Protein 7OS5 (pdb70)

Solvent-accessible surface area: 26624 Å² total

Nearest PDB structures (foldseek):
  8rua-assembly1_B  TM=1.002E+00  e=1.969E-66  Rhizobium etli
  8rud-assembly1_B  TM=1.002E+00  e=1.425E-63  Rhizobium etli
  8ruf-assembly1_A  TM=1.002E+00  e=3.932E-62  Rhizobium etli
  8rue-assembly1_A  TM=1.001E+00  e=4.138E-62  Rhizobium etli
  7os6-assembly2_AAA  TM=9.977E-01  e=4.355E-62  Rhizobium etli CFN 42

Structure (mmCIF, N/CA/C/O backbone):
data_7OS5
#
_entry.id   7OS5
#
_cell.length_a   78.231
_cell.length_b   91.142
_cell.length_c   106.017
_cell.angle_alpha   90.000
_cell.angle_beta   90.000
_cell.angle_gamma   90.000
#
_symmetry.space_group_name_H-M   'P 21 21 21'
#
loop_
_entity.id
_entity.type
_entity.pdbx_description
1 polymer L-asparaginase
2 non-polymer 'ZINC ION'
3 non-polymer 1,2-ETHANEDIOL
4 non-polymer 'CHLORIDE ION'
5 non-polymer 'SULFATE ION'
6 water water
#
loop_
_atom_site.group_PDB
_atom_site.id
_atom_site.type_symbol
_atom_site.label_atom_id
_atom_site.label_alt_id
_atom_site.label_comp_id
_atom_site.label_asym_id
_atom_site.label_entity_id
_atom_site.label_seq_id
_atom_site.pdbx_PDB_ins_code
_atom_site.Cartn_x
_atom_site.Cartn_y
_atom_site.Cartn_z
_atom_site.occupancy
_atom_site.B_iso_or_equiv
_atom_site.auth_seq_id
_atom_site.auth_comp_id
_atom_site.auth_asym_id
_atom_site.auth_atom_id
_atom_site.pdbx_PDB_model_num
ATOM 1 N N . ASP A 1 3 ? 52.647 33.269 46.882 1.000 30.157 -3 ASP AAA N 1
ATOM 2 C CA . ASP A 1 3 ? 51.589 33.315 47.940 1.000 26.174 -3 ASP AAA CA 1
ATOM 3 C C . ASP A 1 3 ? 50.363 34.040 47.382 1.000 24.375 -3 ASP AAA C 1
ATOM 4 O O . ASP A 1 3 ? 50.397 35.253 47.209 1.000 21.875 -3 ASP AAA O 1
ATOM 9 N N . PRO A 1 4 ? 49.253 33.336 47.052 1.000 22.287 -2 PRO AAA N 1
ATOM 10 C CA . PRO A 1 4 ? 48.071 33.969 46.451 1.000 23.353 -2 PRO AAA CA 1
ATOM 11 C C . PRO A 1 4 ? 47.326 34.958 47.359 1.000 15.413 -2 PRO AAA C 1
ATOM 12 O O . PRO A 1 4 ? 46.510 35.716 46.863 1.000 22.891 -2 PRO AAA O 1
ATOM 16 N N . PHE A 1 5 ? 47.626 34.954 48.663 1.000 15.614 -1 PHE AAA N 1
ATOM 17 C CA . PHE A 1 5 ? 46.899 35.779 49.645 1.000 18.802 -1 PHE AAA CA 1
ATOM 18 C C . PHE A 1 5 ? 47.684 37.055 49.945 1.000 19.244 -1 PHE AAA C 1
ATOM 19 O O . PHE A 1 5 ? 47.215 37.832 50.810 1.000 25.171 -1 PHE AAA O 1
ATOM 27 N N . THR A 1 6 ? 48.799 37.318 49.250 1.000 16.037 0 THR AAA N 1
ATOM 28 C CA . THR A 1 6 ? 49.583 38.563 49.450 1.000 15.348 0 THR AAA CA 1
ATOM 29 C C . THR A 1 6 ? 49.905 39.201 48.108 1.000 13.557 0 THR AAA C 1
ATOM 30 O O . THR A 1 6 ? 50.852 40.011 48.074 1.000 14.889 0 THR AAA O 1
ATOM 34 N N . MET A 1 7 ? 49.072 38.992 47.086 1.000 14.098 1 MET AAA N 1
ATOM 35 C CA . MET A 1 7 ? 49.315 39.596 45.751 1.000 14.716 1 MET AAA CA 1
ATOM 36 C C . MET A 1 7 ? 49.027 41.091 45.794 1.000 13.174 1 MET AAA C 1
ATOM 37 O O . MET A 1 7 ? 48.116 41.550 46.554 1.000 15.749 1 MET AAA O 1
ATOM 42 N N . THR A 1 8 ? 49.803 41.847 45.025 1.000 10.223 2 THR AAA N 1
ATOM 43 C CA . THR A 1 8 ? 49.813 43.326 45.114 1.000 9.721 2 THR AAA CA 1
ATOM 44 C C . THR A 1 8 ? 49.733 43.892 43.716 1.000 9.053 2 THR AAA C 1
ATOM 45 O O . THR A 1 8 ? 50.102 43.242 42.741 1.000 9.996 2 THR AAA O 1
ATOM 49 N N . PRO A 1 9 ? 49.281 45.163 43.572 1.000 7.475 3 PRO AAA N 1
ATOM 50 C CA . PRO A 1 9 ? 49.283 45.820 42.255 1.000 7.510 3 PRO AAA CA 1
ATOM 51 C C . PRO A 1 9 ? 50.658 45.858 41.593 1.000 7.092 3 PRO AAA C 1
ATOM 52 O O . PRO A 1 9 ? 50.749 45.862 40.354 1.000 7.469 3 PRO AAA O 1
ATOM 56 N N . SER A 1 10 ? 51.727 45.853 42.376 1.000 6.899 4 SER AAA N 1
ATOM 57 C CA A SER A 1 10 ? 53.125 45.878 41.861 0.580 7.361 4 SER AAA CA 1
ATOM 58 C CA B SER A 1 10 ? 53.124 45.886 41.852 0.420 7.999 4 SER AAA CA 1
ATOM 59 C C . SER A 1 10 ? 53.427 44.567 41.101 1.000 7.806 4 SER AAA C 1
ATOM 60 O O . SER A 1 10 ? 54.457 44.501 40.381 1.000 8.352 4 SER AAA O 1
ATOM 65 N N . GLU A 1 11 ? 52.545 43.568 41.266 1.000 7.579 5 GLU AAA N 1
ATOM 66 C CA . GLU A 1 11 ? 52.719 42.226 40.632 1.000 8.384 5 GLU AAA CA 1
ATOM 67 C C . GLU A 1 11 ? 51.775 42.075 39.441 1.000 8.402 5 GLU AAA C 1
ATOM 68 O O . GLU A 1 11 ? 51.665 40.921 38.962 1.000 8.830 5 GLU AAA O 1
ATOM 74 N N . ASP A 1 12 ? 51.149 43.150 38.927 1.000 6.996 6 ASP AAA N 1
ATOM 75 C CA . ASP A 1 12 ? 50.243 43.027 37.768 1.000 5.779 6 ASP AAA CA 1
ATOM 76 C C . ASP A 1 12 ? 51.022 43.073 36.476 1.000 5.562 6 ASP AAA C 1
ATOM 77 O O . ASP A 1 12 ? 51.443 44.133 36.023 1.000 5.447 6 ASP AAA O 1
ATOM 82 N N . PHE A 1 13 ? 51.305 41.906 35.893 1.000 5.625 7 PHE AAA N 1
ATOM 83 C CA . PHE A 1 13 ? 52.105 41.749 34.685 1.000 5.176 7 PHE AAA CA 1
ATOM 84 C C . PHE A 1 13 ? 51.358 41.026 33.573 1.000 4.468 7 PHE AAA C 1
ATOM 85 O O . PHE A 1 13 ? 50.476 40.181 33.853 1.000 5.119 7 PHE AAA O 1
ATOM 93 N N . VAL A 1 14 ? 51.811 41.288 32.359 1.000 5.487 8 VAL AAA N 1
ATOM 94 C CA . VAL A 1 14 ? 51.637 40.391 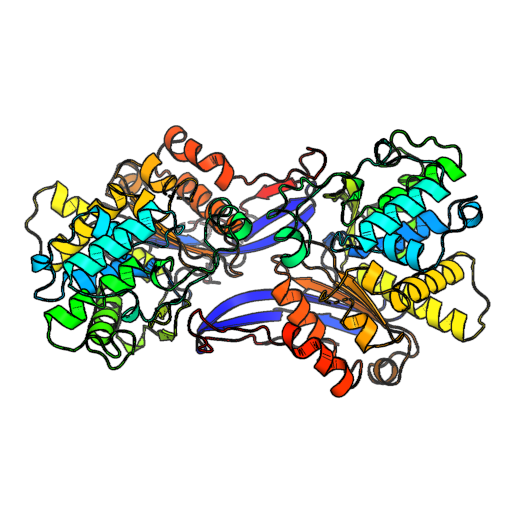31.191 1.000 5.482 8 VAL AAA CA 1
ATOM 95 C C . VAL A 1 14 ? 53.037 39.886 30.853 1.000 6.213 8 VAL AAA C 1
ATOM 96 O O . VAL A 1 14 ? 54.006 40.609 30.938 1.000 7.598 8 VAL AAA O 1
ATOM 100 N N . VAL A 1 15 ? 53.160 38.583 30.547 1.000 7.461 9 VAL AAA N 1
ATOM 101 C CA . VAL A 1 15 ? 54.460 37.870 30.449 1.000 7.495 9 VAL AAA CA 1
ATOM 102 C C . VAL A 1 15 ? 54.482 37.089 29.139 1.000 8.707 9 VAL AAA C 1
ATOM 103 O O . VAL A 1 15 ? 53.462 36.427 28.832 1.000 9.535 9 VAL AAA O 1
ATOM 107 N N . THR A 1 16 ? 55.610 37.085 28.456 1.000 9.495 10 THR AAA N 1
ATOM 108 C CA . THR A 1 16 ? 55.863 36.128 27.352 1.000 6.897 10 THR AAA CA 1
ATOM 109 C C . THR A 1 16 ? 56.879 35.106 27.829 1.000 7.666 10 THR AAA C 1
ATOM 110 O O . THR A 1 16 ? 57.732 35.374 28.642 1.000 7.990 10 THR AAA O 1
ATOM 114 N N . ASP A 1 17 ? 56.664 33.847 27.357 1.000 7.908 11 ASP AAA N 1
ATOM 115 C CA . ASP A 1 17 ? 57.558 32.724 27.717 1.000 7.577 11 ASP AAA CA 1
ATOM 116 C C . ASP A 1 17 ? 58.033 32.043 26.450 1.000 8.480 11 ASP AAA C 1
ATOM 117 O O . ASP A 1 17 ? 57.336 32.106 25.449 1.000 12.373 11 ASP AAA O 1
ATOM 122 N N . ARG A 1 18 ? 59.169 31.342 26.602 1.000 7.797 12 ARG AAA N 1
ATOM 123 C CA . ARG A 1 18 ? 59.723 30.468 25.548 1.000 8.592 12 ARG AAA CA 1
ATOM 124 C C . ARG A 1 18 ? 59.861 29.077 26.188 1.000 9.142 12 ARG AAA C 1
ATOM 125 O O . ARG A 1 18 ? 60.687 28.938 27.120 1.000 11.082 12 ARG AAA O 1
ATOM 133 N N . GLY A 1 19 ? 58.945 28.172 25.857 1.000 9.942 13 GLY AAA N 1
ATOM 134 C CA . GLY A 1 19 ? 59.023 26.814 26.459 1.000 11.061 13 GLY AAA CA 1
ATOM 135 C C . GLY A 1 19 ? 58.854 26.868 27.963 1.000 10.250 13 GLY AAA C 1
ATOM 136 O O . GLY A 1 19 ? 59.504 26.083 28.679 1.000 12.092 13 GLY AAA O 1
ATOM 137 N N . GLY A 1 20 ? 58.078 27.826 28.472 1.000 9.617 14 GLY AAA N 1
ATOM 138 C CA . GLY A 1 20 ? 57.829 27.954 29.926 1.000 8.156 14 GLY AAA CA 1
ATOM 139 C C . GLY A 1 20 ? 58.864 28.791 30.622 1.000 7.013 14 GLY AAA C 1
ATOM 140 O O . GLY A 1 20 ? 58.723 29.019 31.857 1.000 12.392 14 GLY AAA O 1
ATOM 141 N N . ILE A 1 21 ? 59.895 29.235 29.910 1.000 7.092 15 ILE AAA N 1
ATOM 142 C CA . ILE A 1 21 ? 60.949 30.095 30.513 1.000 7.845 15 ILE AAA CA 1
ATOM 143 C C . ILE A 1 21 ? 60.549 31.572 30.255 1.000 6.463 15 ILE AAA C 1
ATOM 144 O O . ILE A 1 21 ? 60.249 31.923 29.107 1.000 7.169 15 ILE AAA O 1
ATOM 149 N N . VAL A 1 22 ? 60.536 32.382 31.309 1.000 6.181 16 VAL AAA N 1
ATOM 150 C CA . VAL A 1 22 ? 60.144 33.822 31.144 1.000 7.197 16 VAL AAA CA 1
ATOM 151 C C . VAL A 1 22 ? 61.114 34.528 30.177 1.000 6.784 16 VAL AAA C 1
ATOM 152 O O . VAL A 1 22 ? 62.352 34.499 30.384 1.000 7.783 16 VAL AAA O 1
ATOM 156 N N . GLU A 1 23 ? 60.524 35.127 29.138 1.000 5.963 17 GLU AAA N 1
ATOM 157 C CA . GLU A 1 23 ? 61.259 35.970 28.175 1.000 6.505 17 GLU AAA CA 1
ATOM 158 C C . GLU A 1 23 ? 61.197 37.453 28.635 1.000 6.393 17 GLU AAA C 1
ATOM 159 O O . GLU A 1 23 ? 62.191 37.924 29.175 1.000 7.406 17 GLU AAA O 1
ATOM 165 N N . ASN A 1 24 ? 60.040 38.050 28.467 1.000 6.192 18 ASN AAA N 1
ATOM 166 C CA . ASN A 1 24 ? 59.818 39.493 28.832 1.000 5.830 18 ASN AAA CA 1
ATOM 167 C C . ASN A 1 24 ? 58.668 39.570 29.811 1.000 5.702 18 ASN AAA C 1
ATOM 168 O O . ASN A 1 24 ? 57.709 38.779 29.732 1.000 6.979 18 ASN AAA O 1
ATOM 173 N N . SER A 1 25 ? 58.681 40.563 30.713 1.000 5.867 19 SER AAA N 1
ATOM 174 C CA . SER A 1 25 ? 57.496 40.879 31.498 1.000 5.713 19 SER AAA CA 1
ATOM 175 C C . SER A 1 25 ? 57.187 42.377 31.359 1.000 5.153 19 SER AAA C 1
ATOM 176 O O . SER A 1 25 ? 58.128 43.180 31.197 1.000 5.745 19 SER AAA O 1
ATOM 179 N N . HIS A 1 26 ? 55.921 42.667 31.423 1.000 6.098 20 HIS AAA N 1
ATOM 180 C CA . HIS A 1 26 ? 55.413 44.058 31.183 1.000 5.581 20 HIS AAA CA 1
ATOM 181 C C . HIS A 1 26 ? 54.455 44.395 32.298 1.000 5.156 20 HIS AAA C 1
ATOM 182 O O . HIS A 1 26 ? 53.460 43.687 32.494 1.000 4.747 20 HIS AAA O 1
ATOM 189 N N . ARG A 1 27 ? 54.650 45.569 32.932 1.000 5.440 21 ARG AAA N 1
ATOM 190 C CA . ARG A 1 27 ? 53.721 46.018 33.990 1.000 5.326 21 ARG AAA CA 1
ATOM 191 C C . ARG A 1 27 ? 52.474 46.637 33.347 1.000 4.707 21 ARG AAA C 1
ATOM 192 O O . ARG A 1 27 ? 52.583 47.363 32.334 1.000 6.037 21 ARG AAA O 1
ATOM 200 N N . VAL A 1 28 ? 51.336 46.332 33.922 1.000 4.794 22 VAL AAA N 1
ATOM 201 C CA . VAL A 1 28 ? 50.007 46.766 33.435 1.000 4.099 22 VAL AAA CA 1
ATOM 202 C C . VAL A 1 28 ? 49.411 47.698 34.477 1.000 4.928 22 VAL AAA C 1
ATOM 203 O O . VAL A 1 28 ? 49.434 47.419 35.691 1.000 6.042 22 VAL AAA O 1
ATOM 207 N N . HIS A 1 29 ? 48.777 48.751 33.976 1.000 4.281 23 HIS AAA N 1
ATOM 208 C CA . HIS A 1 29 ? 47.938 49.663 34.775 1.000 4.844 23 HIS AAA CA 1
ATOM 209 C C . HIS A 1 29 ? 46.577 49.782 34.110 1.000 5.601 23 HIS AAA C 1
ATOM 210 O O . HIS A 1 29 ? 46.506 49.804 32.878 1.000 5.891 23 HIS AAA O 1
ATOM 217 N N . ALA A 1 30 ? 45.523 49.727 34.885 1.000 5.564 24 ALA AAA N 1
ATOM 218 C CA . ALA A 1 30 ? 44.174 49.844 34.311 1.000 5.134 24 ALA AAA CA 1
ATOM 219 C C . ALA A 1 30 ? 43.202 50.433 35.301 1.000 4.831 24 ALA AAA C 1
ATOM 220 O O . ALA A 1 30 ? 43.342 50.234 36.536 1.000 5.273 24 ALA AAA O 1
ATOM 222 N N . ALA A 1 31 ? 42.244 51.196 34.753 1.000 4.760 25 ALA AAA N 1
ATOM 223 C CA . ALA A 1 31 ? 41.141 51.721 35.554 1.000 5.033 25 ALA AAA CA 1
ATOM 224 C C . ALA A 1 31 ? 39.815 51.367 34.907 1.000 4.609 25 ALA AAA C 1
ATOM 225 O O . ALA A 1 31 ? 39.695 51.432 33.654 1.000 5.591 25 ALA AAA O 1
ATOM 227 N N . VAL A 1 32 ? 38.844 50.992 35.712 1.000 4.910 26 VAL AAA N 1
ATOM 228 C CA . VAL A 1 32 ? 37.466 50.787 35.234 1.000 4.669 26 VAL AAA CA 1
ATOM 229 C C . VAL A 1 32 ? 36.600 51.705 36.077 1.000 4.814 26 VAL AAA C 1
ATOM 230 O O . VAL A 1 32 ? 36.608 51.580 37.350 1.000 6.239 26 VAL AAA O 1
ATOM 234 N N . VAL A 1 33 ? 35.902 52.625 35.435 1.000 5.638 27 VAL AAA N 1
ATOM 235 C CA . VAL A 1 33 ? 35.178 53.685 36.183 1.000 5.709 27 VAL AAA CA 1
ATOM 236 C C . VAL A 1 33 ? 33.715 53.731 35.724 1.000 6.505 27 VAL AAA C 1
ATOM 237 O O . VAL A 1 33 ? 33.393 53.376 34.557 1.000 7.307 27 VAL AAA O 1
ATOM 241 N N . ASP A 1 34 ? 32.863 54.269 36.589 1.000 7.866 28 ASP AAA N 1
ATOM 242 C CA . ASP A 1 34 ? 31.452 54.531 36.224 1.000 10.436 28 ASP AAA CA 1
ATOM 243 C C . ASP A 1 34 ? 31.312 55.897 35.523 1.000 10.832 28 ASP AAA C 1
ATOM 244 O O . ASP A 1 34 ? 32.324 56.607 35.276 1.000 12.675 28 ASP AAA O 1
ATOM 249 N N . ALA A 1 35 ? 30.087 56.260 35.166 1.000 14.058 29 ALA AAA N 1
ATOM 250 C CA . ALA A 1 35 ? 29.795 57.464 34.348 1.000 17.027 29 ALA AAA CA 1
ATOM 251 C C . ALA A 1 35 ? 30.213 58.752 35.088 1.000 16.841 29 ALA AAA C 1
ATOM 252 O O . ALA A 1 35 ? 30.416 59.786 34.433 1.000 19.914 29 ALA AAA O 1
ATOM 254 N N . LYS A 1 36 ? 30.338 58.712 36.409 1.000 15.966 30 LYS AAA N 1
ATOM 255 C CA . LYS A 1 36 ? 30.776 59.870 37.233 1.000 17.633 30 LYS AAA CA 1
ATOM 256 C C . LYS A 1 36 ? 32.285 59.795 37.517 1.000 17.580 30 LYS AAA C 1
ATOM 257 O O . LYS A 1 36 ? 32.815 60.714 38.157 1.000 23.035 30 LYS AAA O 1
ATOM 263 N N . GLY A 1 37 ? 32.967 58.750 37.052 1.000 16.086 31 GLY AAA N 1
ATOM 264 C CA . GLY A 1 37 ? 34.407 58.552 37.263 1.000 14.272 31 GLY AAA CA 1
ATOM 265 C C . GLY A 1 37 ? 34.746 57.840 38.558 1.000 13.421 31 GLY AAA C 1
ATOM 266 O O . GLY A 1 37 ? 35.939 57.740 38.863 1.000 12.374 31 GLY AAA O 1
ATOM 267 N N . ARG A 1 38 ? 33.768 57.290 39.272 1.000 11.384 32 ARG AAA N 1
ATOM 268 C CA . ARG A 1 38 ? 34.076 56.497 40.487 1.000 11.395 32 ARG AAA CA 1
ATOM 269 C C . ARG A 1 38 ? 34.826 55.219 40.071 1.000 7.688 32 ARG AAA C 1
ATOM 270 O O . ARG A 1 38 ? 34.408 54.539 39.115 1.000 7.985 32 ARG AAA O 1
ATOM 278 N N . LEU A 1 39 ? 35.912 54.895 40.752 1.000 7.727 33 LEU AAA N 1
ATOM 279 C CA . LEU A 1 39 ? 36.761 53.751 40.388 1.000 7.685 33 LEU AAA CA 1
ATOM 280 C C . LEU A 1 39 ? 36.097 52.463 40.873 1.000 8.688 33 LEU AAA C 1
ATOM 281 O O . LEU A 1 39 ? 35.831 52.315 42.095 1.000 11.534 33 LEU AAA O 1
ATOM 286 N N . LEU A 1 40 ? 35.808 51.576 39.951 1.000 7.158 34 LEU AAA N 1
ATOM 287 C CA . LEU A 1 40 ? 35.138 50.276 40.256 1.000 7.491 34 LEU AAA CA 1
ATOM 288 C C . LEU A 1 40 ? 36.169 49.151 40.324 1.000 6.547 34 LEU AAA C 1
ATOM 289 O O . LEU A 1 40 ? 36.030 48.299 41.205 1.000 8.683 34 LEU AAA O 1
ATOM 294 N N . TYR A 1 41 ? 37.065 49.082 39.356 1.000 5.926 35 TYR AAA N 1
ATOM 295 C CA . TYR A 1 41 ? 38.106 48.032 39.309 1.000 5.057 35 TYR AAA CA 1
ATOM 296 C C . TYR A 1 41 ? 39.429 48.632 38.862 1.000 4.922 35 TYR AAA C 1
ATOM 297 O O . TYR A 1 41 ? 39.465 49.686 38.214 1.000 6.052 35 TYR AAA O 1
ATOM 306 N N . ALA A 1 42 ? 40.531 47.971 39.158 1.000 4.484 36 ALA AAA N 1
ATOM 307 C CA . ALA A 1 42 ? 41.869 48.468 38.837 1.000 4.074 36 ALA AAA CA 1
ATOM 308 C C . ALA A 1 42 ? 42.878 47.351 38.642 1.000 3.820 36 ALA AAA C 1
ATOM 309 O O . ALA A 1 42 ? 42.698 46.223 39.203 1.000 4.840 36 ALA AAA O 1
ATOM 311 N N . LEU A 1 43 ? 43.912 47.640 37.869 1.000 4.149 37 LEU AAA N 1
ATOM 312 C CA . LEU A 1 43 ? 45.191 46.893 37.839 1.000 3.955 37 LEU AAA CA 1
ATOM 313 C C . LEU A 1 43 ? 46.299 47.924 38.041 1.000 4.318 37 LEU AAA C 1
ATOM 314 O O . LEU A 1 43 ? 46.132 49.104 37.592 1.000 4.756 37 LEU AAA O 1
ATOM 319 N N . GLY A 1 44 ? 47.389 47.552 38.669 1.000 5.157 38 GLY AAA N 1
ATOM 320 C CA . GLY A 1 44 ? 48.546 48.428 38.779 1.000 4.653 38 GLY AAA CA 1
ATOM 321 C C . GLY A 1 44 ? 48.136 49.713 39.469 1.000 5.176 38 GLY AAA C 1
ATOM 322 O O . GLY A 1 44 ? 47.476 49.655 40.530 1.000 6.135 38 GLY AAA O 1
ATOM 323 N N . ASN A 1 45 ? 48.561 50.855 38.915 1.000 5.073 39 ASN AAA N 1
ATOM 324 C CA . ASN A 1 45 ? 48.261 52.183 39.482 1.000 5.501 39 ASN AAA CA 1
ATOM 325 C C . ASN A 1 45 ? 47.199 52.852 38.619 1.000 5.637 39 ASN AAA C 1
ATOM 326 O O . ASN A 1 45 ? 47.535 53.384 37.565 1.000 5.450 39 ASN AAA O 1
ATOM 331 N N . PRO A 1 46 ? 45.914 52.808 39.010 1.000 5.121 40 PRO AAA N 1
ATOM 332 C CA . PRO A 1 46 ? 44.849 53.348 38.182 1.000 5.643 40 PRO AAA CA 1
ATOM 333 C C . PRO A 1 46 ? 44.885 54.881 38.091 1.000 6.082 40 PRO AAA C 1
ATOM 334 O O . PRO A 1 46 ? 44.161 55.385 37.269 1.000 6.480 40 PRO AAA O 1
ATOM 338 N N . THR A 1 47 ? 45.716 55.531 38.897 1.000 5.769 41 THR AAA N 1
ATOM 339 C CA . THR A 1 47 ? 45.829 57.021 38.835 1.000 6.466 41 THR AAA CA 1
ATOM 340 C C . THR A 1 47 ? 47.187 57.450 38.291 1.000 7.049 41 THR AAA C 1
ATOM 341 O O . THR A 1 47 ? 47.488 58.683 38.299 1.000 8.230 41 THR AAA O 1
ATOM 345 N N . ARG A 1 48 ? 47.936 56.531 37.682 1.000 7.668 42 ARG AAA N 1
ATOM 346 C CA . ARG A 1 48 ? 49.217 56.847 37.019 1.000 6.964 42 ARG AAA CA 1
ATOM 347 C C . ARG A 1 48 ? 49.053 58.083 36.122 1.000 5.940 42 ARG AAA C 1
ATOM 348 O O . ARG A 1 48 ? 48.241 58.067 35.197 1.000 6.896 42 ARG AAA O 1
ATOM 356 N N . MET A 1 49 ? 49.906 59.087 36.329 1.000 5.839 43 MET AAA N 1
ATOM 357 C CA A MET A 1 49 ? 49.983 60.224 35.387 0.500 6.231 43 MET AAA CA 1
ATOM 358 C CA B MET A 1 49 ? 49.976 60.213 35.387 0.500 6.291 43 MET AAA CA 1
ATOM 359 C C . MET A 1 49 ? 50.393 59.702 34.011 1.000 5.928 43 MET AAA C 1
ATOM 360 O O . MET A 1 49 ? 51.503 59.147 33.893 1.000 6.383 43 MET AAA O 1
ATOM 369 N N . THR A 1 50 ? 49.555 59.887 33.014 1.000 5.775 44 THR AAA N 1
ATOM 370 C CA . THR A 1 50 ? 49.726 59.216 31.721 1.000 4.841 44 THR AAA CA 1
ATOM 371 C C . THR A 1 50 ? 49.447 60.140 30.553 1.000 4.823 44 THR AAA C 1
ATOM 372 O O . THR A 1 50 ? 48.360 60.764 30.501 1.000 6.450 44 THR AAA O 1
ATOM 376 N N . LEU A 1 51 ? 50.379 60.151 29.616 1.000 5.732 45 LEU AAA N 1
ATOM 377 C CA . LEU A 1 51 ? 50.159 60.754 28.296 1.000 5.556 45 LEU AAA CA 1
ATOM 378 C C . LEU A 1 51 ? 49.105 59.995 27.514 1.000 5.931 45 LEU AAA C 1
ATOM 379 O O . LEU A 1 51 ? 49.297 58.822 27.139 1.000 7.431 45 LEU AAA O 1
ATOM 384 N N . ALA A 1 52 ? 47.964 60.608 27.292 1.000 6.432 46 ALA AAA N 1
ATOM 385 C CA . ALA A 1 52 ? 46.823 59.961 26.613 1.000 7.227 46 ALA AAA CA 1
ATOM 386 C C . ALA A 1 52 ? 47.141 59.778 25.134 1.000 6.454 46 ALA AAA C 1
ATOM 387 O O . ALA A 1 52 ? 46.572 58.832 24.489 1.000 7.570 46 ALA AAA O 1
ATOM 389 N N . ARG A 1 53 ? 47.949 60.641 24.575 1.000 6.218 47 ARG AAA N 1
ATOM 390 C CA . ARG A 1 53 ? 48.314 60.577 23.133 1.000 7.009 47 ARG AAA CA 1
ATOM 391 C C . ARG A 1 53 ? 47.036 60.532 22.307 1.000 8.472 47 ARG AAA C 1
ATOM 392 O O . ARG A 1 53 ? 46.069 61.285 22.638 1.000 7.728 47 ARG AAA O 1
ATOM 400 N N . SER A 1 54 ? 46.937 59.702 21.264 1.000 9.208 48 SER AAA N 1
ATOM 401 C CA . SER A 1 54 ? 45.749 59.673 20.389 1.000 8.113 48 SER AAA CA 1
ATOM 402 C C . SER A 1 54 ? 44.485 59.231 21.148 1.000 7.169 48 SER AAA C 1
ATOM 403 O O . SER A 1 54 ? 43.400 59.411 20.613 1.000 7.041 48 SER AAA O 1
ATOM 406 N N . ALA A 1 55 ? 44.571 58.669 22.357 1.000 7.273 49 ALA AAA N 1
ATOM 407 C CA . ALA A 1 55 ? 43.333 58.307 23.070 1.000 7.164 49 ALA AAA CA 1
ATOM 408 C C . ALA A 1 55 ? 42.605 59.566 23.557 1.000 7.191 49 ALA AAA C 1
ATOM 409 O O . ALA A 1 55 ? 41.450 59.463 23.900 1.000 7.357 49 ALA AAA O 1
ATOM 411 N N . ALA A 1 56 ? 43.246 60.740 23.525 1.000 7.745 50 ALA AAA N 1
ATOM 412 C CA . ALA A 1 56 ? 42.566 62.032 23.811 1.000 8.210 50 ALA AAA CA 1
ATOM 413 C C . ALA A 1 56 ? 41.725 62.509 22.625 1.000 8.385 50 ALA AAA C 1
ATOM 414 O O . ALA A 1 56 ? 41.050 63.531 22.767 1.000 9.955 50 ALA AAA O 1
ATOM 416 N N . LYS A 1 57 ? 41.848 61.932 21.441 1.000 7.718 51 LYS AAA N 1
ATOM 417 C CA . LYS A 1 57 ? 41.255 62.506 20.222 1.000 6.961 51 LYS AAA CA 1
ATOM 418 C C . LYS A 1 57 ? 39.760 62.745 20.327 1.000 7.703 51 LYS AAA C 1
ATOM 419 O O . LYS A 1 57 ? 39.280 63.768 19.804 1.000 11.129 51 LYS AAA O 1
ATOM 425 N N . PRO A 1 58 ? 38.914 61.909 20.951 1.000 8.889 52 PRO AAA N 1
ATOM 426 C CA . PRO A 1 58 ? 37.503 62.273 21.088 1.000 8.933 52 PRO AAA CA 1
ATOM 427 C C . PRO A 1 58 ? 37.290 63.575 21.879 1.000 8.222 52 PRO AAA C 1
ATOM 428 O O . PRO A 1 58 ? 36.324 64.320 21.571 1.000 8.362 52 PRO AAA O 1
ATOM 432 N N . ALA A 1 59 ? 38.162 63.895 22.846 1.000 8.660 53 ALA AAA N 1
ATOM 433 C CA . ALA A 1 59 ? 38.055 65.180 23.593 1.000 8.425 53 ALA AAA CA 1
ATOM 434 C C . ALA A 1 59 ? 38.430 66.341 22.670 1.000 7.887 53 ALA AAA C 1
ATOM 435 O O . ALA A 1 59 ? 37.824 67.400 22.772 1.000 9.267 53 ALA AAA O 1
ATOM 437 N N . GLN A 1 60 ? 39.440 66.155 21.825 1.000 7.164 54 GLN AAA N 1
ATOM 438 C CA . GLN A 1 60 ? 39.841 67.186 20.833 1.000 8.050 54 GLN AAA CA 1
ATOM 439 C C . GLN A 1 60 ? 38.733 67.330 19.792 1.000 9.072 54 GLN AAA C 1
ATOM 440 O O . GLN A 1 60 ? 38.426 68.450 19.381 1.000 8.869 54 GLN AAA O 1
ATOM 446 N N . ALA A 1 61 ? 38.087 66.237 19.382 1.000 8.186 55 ALA AAA N 1
ATOM 447 C CA . ALA A 1 61 ? 36.956 66.307 18.434 1.000 8.616 55 ALA AAA CA 1
ATOM 448 C C . ALA A 1 61 ? 35.823 67.095 19.089 1.000 6.732 55 ALA AAA C 1
ATOM 449 O O . ALA A 1 61 ? 35.119 67.811 18.383 1.000 7.025 55 ALA AAA O 1
ATOM 451 N N . LEU A 1 62 ? 35.590 66.947 20.401 1.000 7.168 56 LEU AAA N 1
ATOM 452 C CA . LEU A 1 62 ? 34.507 67.691 21.062 1.000 6.836 56 LEU AAA CA 1
ATOM 453 C C . LEU A 1 62 ? 34.833 69.197 20.975 1.000 7.039 56 LEU AAA C 1
ATOM 454 O O . LEU A 1 62 ? 33.914 69.997 20.695 1.000 8.105 56 LEU AAA O 1
ATOM 459 N N . ALA A 1 63 ? 36.075 69.568 21.205 1.000 7.006 57 ALA AAA N 1
ATOM 460 C CA . ALA A 1 63 ? 36.489 70.998 21.159 1.000 7.398 57 ALA AAA CA 1
ATOM 461 C C . ALA A 1 63 ? 36.207 71.478 19.753 1.000 6.934 57 ALA AAA C 1
ATOM 462 O O . ALA A 1 63 ? 35.720 72.617 19.619 1.000 8.035 57 ALA AAA O 1
ATOM 464 N N . ILE A 1 64 ? 36.522 70.726 18.733 1.000 7.378 58 ILE AAA N 1
ATOM 465 C CA . ILE A 1 64 ? 36.232 71.118 17.332 1.000 7.755 58 ILE AAA CA 1
ATOM 466 C C . ILE A 1 64 ? 34.716 71.279 17.159 1.000 8.338 58 ILE AAA C 1
ATOM 467 O O . ILE A 1 64 ? 34.263 72.286 16.592 1.000 10.257 58 ILE AAA O 1
ATOM 472 N N . LEU A 1 65 ? 33.912 70.325 17.586 1.000 10.982 59 LEU AAA N 1
ATOM 473 C CA . LEU A 1 65 ? 32.474 70.318 17.273 1.000 10.466 59 LEU AAA CA 1
ATOM 474 C C . LEU A 1 65 ? 31.756 71.385 18.096 1.000 10.297 59 LEU AAA C 1
ATOM 475 O O . LEU A 1 65 ? 30.688 71.842 17.650 1.000 13.244 59 LEU AAA O 1
ATOM 480 N N . GLU A 1 66 ? 32.338 71.811 19.220 1.000 10.294 60 GLU AAA N 1
ATOM 481 C CA . GLU A 1 66 ? 31.780 72.896 20.051 1.000 10.623 60 GLU AAA CA 1
ATOM 482 C C . GLU A 1 66 ? 32.260 74.261 19.565 1.000 11.630 60 GLU AAA C 1
ATOM 483 O O . GLU A 1 66 ? 31.879 75.292 20.199 1.000 13.196 60 GLU AAA O 1
ATOM 489 N N . THR A 1 67 ? 33.036 74.323 18.484 1.000 11.153 61 THR AAA N 1
ATOM 490 C CA . THR A 1 67 ? 33.496 75.617 17.935 1.000 11.633 61 THR AAA CA 1
ATOM 491 C C . THR A 1 67 ? 32.361 76.171 17.083 1.000 16.711 61 THR AAA C 1
ATOM 492 O O . THR A 1 67 ? 31.942 75.597 16.122 1.000 26.280 61 THR AAA O 1
ATOM 496 N N . GLU A 1 68 ? 31.971 77.423 17.427 1.000 11.023 62 GLU AAA N 1
ATOM 497 C CA . GLU A 1 68 ? 30.769 78.024 16.815 1.000 10.928 62 GLU AAA CA 1
ATOM 498 C C . GLU A 1 68 ? 31.073 78.244 15.344 1.000 10.508 62 GLU AAA C 1
ATOM 499 O O . GLU A 1 68 ? 32.115 78.869 15.052 1.000 10.335 62 GLU AAA O 1
ATOM 505 N N . GLY A 1 69 ? 30.196 77.792 14.469 1.000 10.218 63 GLY AAA N 1
ATOM 506 C CA . GLY A 1 69 ? 30.367 77.911 13.012 1.000 10.734 63 GLY AAA CA 1
ATOM 507 C C . GLY A 1 69 ? 30.814 76.632 12.348 1.000 9.992 63 GLY AAA C 1
ATOM 508 O O . GLY A 1 69 ? 30.672 76.524 11.085 1.000 10.455 63 GLY AAA O 1
ATOM 509 N N . VAL A 1 70 ? 31.350 75.664 13.102 1.000 11.155 64 VAL AAA N 1
ATOM 510 C CA . VAL A 1 70 ? 31.860 74.416 12.473 1.000 10.056 64 VAL AAA CA 1
ATOM 511 C C . VAL A 1 70 ? 30.687 73.629 11.866 1.000 10.119 64 VAL AAA C 1
ATOM 512 O O . VAL A 1 70 ? 30.892 73.038 10.810 1.000 13.315 64 VAL AAA O 1
ATOM 516 N N . ALA A 1 71 ? 29.485 73.677 12.422 1.000 11.944 65 ALA AAA N 1
ATOM 517 C CA . ALA A 1 71 ? 28.356 72.869 11.906 1.000 13.466 65 ALA AAA CA 1
ATOM 518 C C . ALA A 1 71 ? 28.099 73.243 10.444 1.000 15.402 65 ALA AAA C 1
ATOM 519 O O . ALA A 1 71 ? 27.617 72.393 9.683 1.000 18.742 65 ALA AAA O 1
ATOM 521 N N . GLY A 1 72 ? 28.455 74.466 10.057 1.000 13.831 66 GLY AAA N 1
ATOM 522 C CA . GLY A 1 72 ? 28.147 74.970 8.716 1.000 14.307 66 GLY AAA CA 1
ATOM 523 C C . GLY A 1 72 ? 28.927 74.300 7.621 1.000 12.737 66 GLY AAA C 1
ATOM 524 O O . GLY A 1 72 ? 28.492 74.394 6.437 1.000 14.776 66 GLY AAA O 1
ATOM 525 N N . TYR A 1 73 ? 30.043 73.643 7.943 1.000 12.047 67 TYR AAA N 1
ATOM 526 C CA . TYR A 1 73 ? 30.901 73.060 6.886 1.000 12.467 67 TYR AAA CA 1
ATOM 527 C C . TYR A 1 73 ? 30.289 71.771 6.360 1.000 14.124 67 TYR AAA C 1
ATOM 528 O O . TYR A 1 73 ? 30.710 71.319 5.277 1.000 17.647 67 TYR AAA O 1
ATOM 537 N N . GLY A 1 74 ? 29.333 71.206 7.093 1.000 14.671 68 GLY AAA N 1
ATOM 538 C CA . GLY A 1 74 ? 28.686 69.936 6.718 1.000 15.838 68 GLY AAA CA 1
ATOM 539 C C . GLY A 1 74 ? 29.616 68.749 6.805 1.000 14.373 68 GLY AAA C 1
ATOM 540 O O . GLY A 1 74 ? 29.500 67.874 5.936 1.000 15.004 68 GLY AAA O 1
ATOM 541 N N . PHE A 1 75 ? 30.420 68.647 7.856 1.000 14.445 69 PHE AAA N 1
ATOM 542 C CA . PHE A 1 75 ? 31.129 67.370 8.158 1.000 12.546 69 PHE AAA CA 1
ATOM 543 C C . PHE A 1 75 ? 30.078 66.311 8.459 1.000 13.023 69 PHE AAA C 1
ATOM 544 O O . PHE A 1 75 ? 29.148 66.563 9.197 1.000 16.744 69 PHE AAA O 1
ATOM 552 N N . ASP A 1 76 ? 30.251 65.129 7.894 1.000 12.833 70 ASP AAA N 1
ATOM 553 C CA . ASP A 1 76 ? 29.349 63.976 8.155 1.000 11.552 70 ASP AAA CA 1
ATOM 554 C C . ASP A 1 76 ? 29.994 63.035 9.185 1.000 11.219 70 ASP AAA C 1
ATOM 555 O O . ASP A 1 76 ? 31.062 63.324 9.727 1.000 10.439 70 ASP AAA O 1
ATOM 560 N N . ASP A 1 77 ? 29.314 61.948 9.512 1.000 10.113 71 ASP AAA N 1
ATOM 561 C CA . ASP A 1 77 ? 29.765 61.079 10.621 1.000 10.710 71 ASP AAA CA 1
ATOM 562 C C . ASP A 1 77 ? 31.130 60.481 10.260 1.000 7.939 71 ASP AAA C 1
ATOM 563 O O . ASP A 1 77 ? 31.939 60.315 11.163 1.000 8.899 71 ASP AAA O 1
ATOM 568 N N . ALA A 1 78 ? 31.381 60.146 8.991 1.000 8.481 72 ALA AAA N 1
ATOM 569 C CA . ALA A 1 78 ? 32.662 59.506 8.599 1.000 7.797 72 ALA AAA CA 1
ATOM 570 C C . ALA A 1 78 ? 33.782 60.545 8.751 1.000 7.496 72 ALA AAA C 1
ATOM 571 O O . ALA A 1 78 ? 34.882 60.181 9.148 1.000 7.022 72 ALA AAA O 1
ATOM 573 N N . ASP A 1 79 ? 33.476 61.823 8.510 1.000 8.457 73 ASP AAA N 1
ATOM 574 C CA . ASP A 1 79 ? 34.458 62.921 8.708 1.000 8.841 73 ASP AAA CA 1
ATOM 575 C C . ASP A 1 79 ? 34.789 63.056 10.202 1.000 8.184 73 ASP AAA C 1
ATOM 576 O O . ASP A 1 79 ? 35.964 63.255 10.549 1.000 7.888 73 ASP AAA O 1
ATOM 581 N N . ILE A 1 80 ? 33.775 62.987 11.061 1.000 7.320 74 ILE AAA N 1
ATOM 582 C CA . ILE A 1 80 ? 33.982 63.098 12.540 1.000 7.177 74 ILE AAA CA 1
ATOM 583 C C . ILE A 1 80 ? 34.802 61.893 13.014 1.000 8.296 74 ILE AAA C 1
ATOM 584 O O . ILE A 1 80 ? 35.674 62.052 13.886 1.000 7.531 74 ILE AAA O 1
ATOM 589 N N . ALA A 1 81 ? 34.495 60.702 12.493 1.000 6.861 75 ALA AAA N 1
ATOM 590 C CA . ALA A 1 81 ? 35.262 59.490 12.849 1.000 7.973 75 ALA AAA CA 1
ATOM 591 C C . ALA A 1 81 ? 36.732 59.708 12.458 1.000 6.848 75 ALA AAA C 1
ATOM 592 O O . ALA A 1 81 ? 37.637 59.338 13.216 1.000 7.291 75 ALA AAA O 1
ATOM 594 N N . LEU A 1 82 ? 37.001 60.319 11.304 1.000 6.940 76 LEU AAA N 1
ATOM 595 C CA . LEU A 1 82 ? 38.404 60.628 10.931 1.000 6.951 76 LEU AAA CA 1
ATOM 596 C C . LEU A 1 82 ? 39.029 61.654 11.905 1.000 7.735 76 LEU AAA C 1
ATOM 597 O O . LEU A 1 82 ? 40.247 61.562 12.144 1.000 8.992 76 LEU AAA O 1
ATOM 602 N N . MET A 1 83 ? 38.270 62.630 12.418 1.000 7.486 77 MET AAA N 1
ATOM 603 C CA . MET A 1 83 ? 38.813 63.566 13.429 1.000 8.951 77 MET AAA CA 1
ATOM 604 C C . MET A 1 83 ? 39.245 62.766 14.656 1.000 8.546 77 MET AAA C 1
ATOM 605 O O . MET A 1 83 ? 40.224 63.160 15.324 1.000 11.245 77 MET AAA O 1
ATOM 610 N N . CYS A 1 84 ? 38.549 61.668 14.948 1.000 8.831 78 CYS AAA N 1
ATOM 611 C CA . CYS A 1 84 ? 38.816 60.813 16.130 1.000 9.889 78 CYS AAA CA 1
ATOM 612 C C . CYS A 1 84 ? 39.880 59.754 15.833 1.000 8.991 78 CYS AAA C 1
ATOM 613 O O . CYS A 1 84 ? 40.121 58.956 16.725 1.000 12.977 78 CYS AAA O 1
ATOM 616 N N . ALA A 1 85 ? 40.474 59.705 14.650 1.000 7.820 79 ALA AAA N 1
ATOM 617 C CA . ALA A 1 85 ? 41.274 58.555 14.163 1.000 9.082 79 ALA AAA CA 1
ATOM 618 C C . ALA A 1 85 ? 42.766 58.607 14.504 1.000 13.328 79 ALA AAA C 1
ATOM 619 O O . ALA A 1 85 ? 43.330 59.687 14.546 1.000 13.823 79 ALA AAA O 1
ATOM 621 N N . SER A 1 86 ? 43.406 57.429 14.586 1.000 14.794 80 SER AAA N 1
ATOM 622 C CA . SER A 1 86 ? 44.851 57.183 14.244 1.000 9.641 80 SER AAA CA 1
ATOM 623 C C . SER A 1 86 ? 44.844 56.280 13.037 1.000 8.771 80 SER AAA C 1
ATOM 624 O O . SER A 1 86 ? 44.998 55.055 13.158 1.000 8.034 80 SER AAA O 1
ATOM 627 N N . HIS A 1 87 ? 44.555 56.832 11.891 1.000 9.035 81 HIS AAA N 1
ATOM 628 C CA . HIS A 1 87 ? 44.240 55.990 10.728 1.000 9.541 81 HIS AAA CA 1
ATOM 629 C C . HIS A 1 87 ? 45.520 55.395 10.125 1.000 10.267 81 HIS AAA C 1
ATOM 630 O O . HIS A 1 87 ? 46.627 55.844 10.413 1.000 10.901 81 HIS AAA O 1
ATOM 637 N N . SER A 1 88 ? 45.313 54.378 9.294 1.000 7.736 82 SER AAA N 1
ATOM 638 C CA . SER A 1 88 ? 46.379 53.601 8.605 1.000 8.626 82 SER AAA CA 1
ATOM 639 C C . SER A 1 88 ? 46.898 54.295 7.357 1.000 8.555 82 SER AAA C 1
ATOM 640 O O . SER A 1 88 ? 47.697 53.734 6.676 1.000 8.844 82 SER AAA O 1
ATOM 643 N N . SER A 1 89 ? 46.418 55.515 7.067 1.000 9.094 83 SER AAA N 1
ATOM 644 C CA . SER A 1 89 ? 46.837 56.218 5.831 1.000 8.751 83 SER AAA CA 1
ATOM 645 C C . SER A 1 89 ? 46.500 55.392 4.589 1.000 9.078 83 SER AAA C 1
ATOM 646 O O . SER A 1 89 ? 47.235 55.493 3.576 1.000 9.836 83 SER AAA O 1
ATOM 649 N N . GLU A 1 90 ? 45.388 54.672 4.615 1.000 9.703 84 GLU AAA N 1
ATOM 650 C CA . GLU A 1 90 ? 44.872 53.986 3.399 1.000 10.086 84 GLU AAA CA 1
ATOM 651 C C . GLU A 1 90 ? 44.399 55.057 2.413 1.000 9.848 84 GLU AAA C 1
ATOM 652 O O . GLU A 1 90 ? 44.109 56.206 2.775 1.000 10.524 84 GLU AAA O 1
ATOM 658 N N . ASP A 1 91 ? 44.286 54.718 1.153 1.000 10.856 85 ASP AAA N 1
ATOM 659 C CA . ASP A 1 91 ? 43.846 55.705 0.163 1.000 11.871 85 ASP AAA CA 1
ATOM 660 C C . ASP A 1 91 ? 42.508 56.323 0.578 1.000 13.477 85 ASP AAA C 1
ATOM 661 O O . ASP A 1 91 ? 42.305 57.549 0.334 1.000 13.393 85 ASP AAA O 1
ATOM 666 N N . ARG A 1 92 ? 41.608 55.555 1.203 1.000 11.503 86 ARG AAA N 1
ATOM 667 C CA . ARG A 1 92 ? 40.297 56.144 1.607 1.000 11.725 86 ARG AAA CA 1
ATOM 668 C C . ARG A 1 92 ? 40.479 57.210 2.700 1.000 12.530 86 ARG AAA C 1
ATOM 669 O O . ARG A 1 92 ? 39.670 58.156 2.746 1.000 13.760 86 ARG AAA O 1
ATOM 677 N N . HIS A 1 93 ? 41.465 57.067 3.578 1.000 11.568 87 HIS AAA N 1
ATOM 678 C CA . HIS A 1 93 ? 41.749 58.070 4.637 1.000 10.573 87 HIS AAA CA 1
ATOM 679 C C . HIS A 1 93 ? 42.308 59.339 4.011 1.000 11.097 87 HIS AAA C 1
ATOM 680 O O . HIS A 1 93 ? 41.920 60.436 4.439 1.000 11.404 87 HIS AAA O 1
ATOM 687 N N . ILE A 1 94 ? 43.219 59.203 3.069 1.000 9.7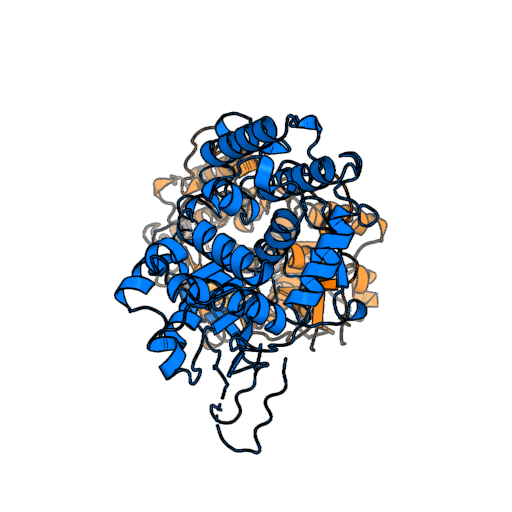75 88 ILE AAA N 1
ATOM 688 C CA . ILE A 1 94 ? 43.832 60.372 2.395 1.000 11.697 88 ILE AAA CA 1
ATOM 689 C C . ILE A 1 94 ? 42.728 61.066 1.604 1.000 12.626 88 ILE AAA C 1
ATOM 690 O O . ILE A 1 94 ? 42.644 62.312 1.661 1.000 10.173 88 ILE AAA O 1
ATOM 695 N N . ALA A 1 95 ? 41.880 60.326 0.899 1.000 11.821 89 ALA AAA N 1
ATOM 696 C CA . ALA A 1 95 ? 40.823 60.933 0.054 1.000 13.433 89 ALA AAA CA 1
ATOM 697 C C . ALA A 1 95 ? 39.833 61.691 0.944 1.000 12.662 89 ALA AAA C 1
ATOM 698 O O . ALA A 1 95 ? 39.388 62.813 0.566 1.000 13.287 89 ALA AAA O 1
ATOM 700 N N . ARG A 1 96 ? 39.519 61.158 2.127 1.000 11.294 90 ARG AAA N 1
ATOM 701 C CA . ARG A 1 96 ? 38.553 61.842 3.017 1.000 11.553 90 ARG AAA CA 1
ATOM 702 C C . ARG A 1 96 ? 39.211 63.086 3.605 1.000 9.241 90 ARG AAA C 1
ATOM 703 O O . ARG A 1 96 ? 38.533 64.103 3.733 1.000 9.497 90 ARG AAA O 1
ATOM 711 N N . THR A 1 97 ? 40.486 63.050 3.920 1.000 8.323 91 THR AAA N 1
ATOM 712 C CA . THR A 1 97 ? 41.251 64.232 4.404 1.000 9.531 91 THR AAA CA 1
ATOM 713 C C . THR A 1 97 ? 41.169 65.331 3.340 1.000 9.449 91 THR AAA C 1
ATOM 714 O O . THR A 1 97 ? 40.850 66.484 3.666 1.000 10.268 91 THR AAA O 1
ATOM 718 N N . ARG A 1 98 ? 41.415 65.001 2.078 1.000 9.712 92 ARG AAA N 1
ATOM 719 C CA . ARG A 1 98 ? 41.316 65.984 0.996 1.000 10.662 92 ARG AAA CA 1
ATOM 720 C C . ARG A 1 98 ? 39.879 66.498 0.859 1.000 12.398 92 ARG AAA C 1
ATOM 721 O O . ARG A 1 98 ? 39.711 67.689 0.609 1.000 16.142 92 ARG AAA O 1
ATOM 729 N N . ALA A 1 99 ? 38.861 65.656 0.959 1.000 14.294 93 ALA AAA N 1
ATOM 730 C CA . ALA A 1 99 ? 37.444 66.094 0.918 1.000 11.769 93 ALA AAA CA 1
ATOM 731 C C . ALA A 1 99 ? 37.148 67.046 2.079 1.000 11.443 93 ALA AAA C 1
ATOM 732 O O . ALA A 1 99 ? 36.406 68.042 1.845 1.000 12.497 93 ALA AAA O 1
ATOM 734 N N . MET A 1 100 ? 37.693 66.784 3.268 1.000 9.873 94 MET AAA N 1
ATOM 735 C CA . MET A 1 100 ? 37.437 67.663 4.414 1.000 10.221 94 MET AAA CA 1
ATOM 736 C C . MET A 1 100 ? 38.130 69.017 4.183 1.000 9.722 94 MET AAA C 1
ATOM 737 O O . MET A 1 100 ? 37.535 70.063 4.491 1.000 11.335 94 MET AAA O 1
ATOM 742 N N . LEU A 1 101 ? 39.346 69.013 3.663 1.000 10.635 95 LEU AAA N 1
ATOM 743 C CA . LEU A 1 101 ? 40.063 70.264 3.319 1.000 12.172 95 LEU AAA CA 1
ATOM 744 C C . LEU A 1 101 ? 39.225 71.051 2.307 1.000 13.297 95 LEU AAA C 1
ATOM 745 O O . LEU A 1 101 ? 39.115 72.275 2.459 1.000 13.439 95 LEU AAA O 1
ATOM 750 N N . SER A 1 102 ? 38.608 70.395 1.332 1.000 12.864 96 SER AAA N 1
ATOM 751 C CA . SER A 1 102 ? 37.770 71.095 0.330 1.000 14.369 96 SER AAA CA 1
ATOM 752 C C . SER A 1 102 ? 36.542 71.706 1.015 1.000 16.447 96 SER AAA C 1
ATOM 753 O O . SER A 1 102 ? 36.175 72.832 0.647 1.000 15.758 96 SER AAA O 1
ATOM 756 N N . LYS A 1 103 ? 35.935 71.044 2.002 1.000 14.811 97 LYS AAA N 1
ATOM 757 C CA . LYS A 1 103 ? 34.728 71.591 2.681 1.000 14.441 97 LYS AAA CA 1
ATOM 758 C C . LYS A 1 103 ? 35.079 72.902 3.378 1.000 14.279 97 LYS AAA C 1
ATOM 759 O O . LYS A 1 103 ? 34.151 73.715 3.532 1.000 15.507 97 LYS AAA O 1
ATOM 765 N N . ILE A 1 104 ? 36.328 73.094 3.822 1.000 14.927 98 ILE AAA N 1
ATOM 766 C CA . ILE A 1 104 ? 36.725 74.336 4.556 1.000 11.278 98 ILE AAA CA 1
ATOM 767 C C . ILE A 1 104 ? 37.545 75.266 3.651 1.000 12.232 98 ILE AAA C 1
ATOM 768 O O . ILE A 1 104 ? 38.008 76.280 4.142 1.000 14.288 98 ILE AAA O 1
ATOM 773 N N . LYS A 1 105 ? 37.660 74.970 2.358 1.000 12.980 99 LYS AAA N 1
ATOM 774 C CA . LYS A 1 105 ? 38.436 75.792 1.381 1.000 16.688 99 LYS AAA CA 1
ATOM 775 C C . LYS A 1 105 ? 39.871 75.989 1.882 1.000 18.285 99 LYS AAA C 1
ATOM 776 O O . LYS A 1 105 ? 40.395 77.121 1.804 1.000 20.519 99 LYS AAA O 1
ATOM 782 N N . ALA A 1 106 ? 40.491 74.896 2.339 1.000 16.030 100 ALA AAA N 1
ATOM 783 C CA . ALA A 1 106 ? 41.902 74.879 2.764 1.000 14.318 100 ALA AAA CA 1
ATOM 784 C C . ALA A 1 106 ? 42.695 73.943 1.854 1.000 14.545 100 ALA AAA C 1
ATOM 785 O O . ALA A 1 106 ? 42.097 73.226 1.014 1.000 17.960 100 ALA AAA O 1
ATOM 787 N N . GLU A 1 107 ? 44.011 73.969 1.997 1.000 17.278 101 GLU AAA N 1
ATOM 788 C CA . GLU A 1 107 ? 44.952 73.241 1.112 1.000 18.282 101 GLU AAA CA 1
ATOM 789 C C . GLU A 1 107 ? 45.846 72.376 2.003 1.000 16.900 101 GLU AAA C 1
ATOM 790 O O . GLU A 1 107 ? 45.970 72.706 3.234 1.000 16.979 101 GLU AAA O 1
ATOM 796 N N . GLU A 1 108 ? 46.460 71.335 1.434 1.000 17.061 102 GLU AAA N 1
ATOM 797 C CA . GLU A 1 108 ? 47.405 70.488 2.181 1.000 15.937 102 GLU AAA CA 1
ATOM 798 C C . GLU A 1 108 ? 48.507 71.347 2.795 1.000 15.178 102 GLU AAA C 1
ATOM 799 O O . GLU A 1 108 ? 48.918 71.048 3.897 1.000 16.497 102 GLU AAA O 1
ATOM 805 N N . ALA A 1 109 ? 48.943 72.424 2.136 1.000 15.015 103 ALA AAA N 1
ATOM 806 C CA . ALA A 1 109 ? 50.021 73.313 2.631 1.000 15.704 103 ALA AAA CA 1
ATOM 807 C C . ALA A 1 109 ? 49.637 74.005 3.953 1.000 15.933 103 ALA AAA C 1
ATOM 808 O O . ALA A 1 109 ? 50.557 74.485 4.629 1.000 16.970 103 ALA AAA O 1
ATOM 810 N N . ASP A 1 110 ? 48.349 74.042 4.331 1.000 12.777 104 ASP AAA N 1
ATOM 811 C CA . ASP A 1 110 ? 47.887 74.665 5.599 1.000 14.200 104 ASP AAA CA 1
ATOM 812 C C . ASP A 1 110 ? 48.098 73.712 6.764 1.000 12.130 104 ASP AAA C 1
ATOM 813 O O . ASP A 1 110 ? 48.039 74.165 7.921 1.000 14.717 104 ASP AAA O 1
ATOM 818 N N . LEU A 1 111 ? 48.279 72.426 6.493 1.000 13.847 105 LEU AAA N 1
ATOM 819 C CA . LEU A 1 111 ? 48.480 71.415 7.571 1.000 12.616 105 LEU AAA CA 1
ATOM 820 C C . LEU A 1 111 ? 49.847 71.625 8.243 1.000 12.309 105 LEU AAA C 1
ATOM 821 O O . LEU A 1 111 ? 50.827 71.880 7.542 1.000 12.429 105 LEU AAA O 1
ATOM 826 N N . ARG A 1 112 ? 49.910 71.492 9.575 1.000 11.774 106 ARG AAA N 1
ATOM 827 C CA . ARG A 1 112 ? 51.174 71.590 10.320 1.000 13.995 106 ARG AAA CA 1
ATOM 828 C C . ARG A 1 112 ? 51.533 70.242 10.970 1.000 12.884 106 ARG AAA C 1
ATOM 829 O O . ARG A 1 112 ? 52.354 70.220 11.912 1.000 15.522 106 ARG AAA O 1
ATOM 837 N N . CYS A 1 113 ? 50.917 69.152 10.514 1.000 12.542 107 CYS AAA N 1
ATOM 838 C CA . CYS A 1 113 ? 51.384 67.769 10.785 1.000 13.533 107 CYS AAA CA 1
ATOM 839 C C . CYS A 1 113 ? 52.305 67.327 9.644 1.000 14.734 107 CYS AAA C 1
ATOM 840 O O . CYS A 1 113 ? 52.242 67.864 8.515 1.000 13.923 107 CYS AAA O 1
ATOM 843 N N . GLY A 1 114 ? 53.123 66.316 9.911 1.000 17.615 108 GLY AAA N 1
ATOM 844 C CA . GLY A 1 114 ? 54.042 65.748 8.915 1.000 14.676 108 GLY AAA CA 1
ATOM 845 C C . GLY A 1 114 ? 53.743 64.278 8.623 1.000 13.497 108 GLY AAA C 1
ATOM 846 O O . GLY A 1 114 ? 53.102 63.577 9.458 1.000 12.312 108 GLY AAA O 1
ATOM 847 N N . GLY A 1 115 ? 54.173 63.832 7.447 1.000 13.655 109 GLY AAA N 1
ATOM 848 C CA . GLY A 1 115 ? 54.151 62.421 7.048 1.000 15.958 109 GLY AAA CA 1
ATOM 849 C C . GLY A 1 115 ? 55.026 61.527 7.917 1.000 13.908 109 GLY AAA C 1
ATOM 850 O O . GLY A 1 115 ? 56.004 61.988 8.554 1.000 16.278 109 GLY AAA O 1
ATOM 851 N N . HIS A 1 116 ? 54.645 60.261 7.978 1.000 11.798 110 HIS AAA N 1
ATOM 852 C CA . HIS A 1 116 ? 55.344 59.200 8.731 1.000 10.350 110 HIS AAA CA 1
ATOM 853 C C . HIS A 1 116 ? 55.040 57.861 8.089 1.000 9.691 110 HIS AAA C 1
ATOM 854 O O . HIS A 1 116 ? 54.048 57.711 7.390 1.000 12.166 110 HIS AAA O 1
ATOM 861 N N . PRO A 1 117 ? 55.857 56.827 8.360 1.000 12.740 111 PRO AAA N 1
ATOM 862 C CA . PRO A 1 117 ? 55.494 55.499 7.904 1.000 12.447 111 PRO AAA CA 1
ATOM 863 C C . PRO A 1 117 ? 54.121 55.098 8.440 1.000 11.801 111 PRO AAA C 1
ATOM 864 O O . PRO A 1 117 ? 53.764 55.378 9.583 1.000 13.033 111 PRO AAA O 1
ATOM 868 N N . SER A 1 118 ? 53.369 54.423 7.600 1.000 12.363 112 SER AAA N 1
ATOM 869 C CA . SER A 1 118 ? 51.991 54.016 7.913 1.000 13.332 112 SER AAA CA 1
ATOM 870 C C . SER A 1 118 ? 51.965 53.146 9.170 1.000 12.959 112 SER AAA C 1
ATOM 871 O O . SER A 1 118 ? 52.895 52.317 9.404 1.000 12.550 112 SER AAA O 1
ATOM 874 N N . LEU A 1 119 ? 50.857 53.242 9.894 1.000 12.608 113 LEU AAA N 1
ATOM 875 C CA . LEU A 1 119 ? 50.583 52.370 11.054 1.000 12.817 113 LEU AAA CA 1
ATOM 876 C C . LEU A 1 119 ? 50.204 50.967 10.568 1.000 14.532 113 LEU AAA C 1
ATOM 877 O O . LEU A 1 119 ? 50.100 50.066 11.418 1.000 16.663 113 LEU AAA O 1
ATOM 882 N N . SER A 1 120 ? 49.955 50.787 9.273 1.000 15.610 114 SER AAA N 1
ATOM 883 C CA . SER A 1 120 ? 49.644 49.480 8.647 1.000 15.968 114 SER AAA CA 1
ATOM 884 C C . SER A 1 120 ? 50.861 48.957 7.879 1.000 13.920 114 SER AAA C 1
ATOM 885 O O . SER A 1 120 ? 51.374 49.685 6.994 1.000 16.640 114 SER AAA O 1
ATOM 888 N N . GLU A 1 121 ? 51.315 47.741 8.191 1.000 17.447 115 GLU AAA N 1
ATOM 889 C CA . GLU A 1 121 ? 52.449 47.107 7.492 1.000 18.245 115 GLU AAA CA 1
ATOM 890 C C . GLU A 1 121 ? 52.088 46.997 6.003 1.000 16.885 115 GLU AAA C 1
ATOM 891 O O . GLU A 1 121 ? 52.944 47.297 5.153 1.000 17.038 115 GLU AAA O 1
ATOM 897 N N . MET A 1 122 ? 50.848 46.639 5.673 1.000 18.655 116 MET AAA N 1
ATOM 898 C CA . MET A 1 122 ? 50.465 46.408 4.255 1.000 21.557 116 MET AAA CA 1
ATOM 899 C C . MET A 1 122 ? 50.486 47.731 3.494 1.000 16.388 116 MET AAA C 1
ATOM 900 O O . MET A 1 122 ? 50.945 47.759 2.326 1.000 19.969 116 MET AAA O 1
ATOM 905 N N . VAL A 1 123 ? 50.006 48.814 4.098 1.000 14.850 117 VAL AAA N 1
ATOM 906 C CA . VAL A 1 123 ? 50.079 50.135 3.424 1.000 13.273 117 VAL AAA CA 1
ATOM 907 C C . VAL A 1 123 ? 51.546 50.508 3.229 1.000 12.284 117 VAL AAA C 1
ATOM 908 O O . VAL A 1 123 ? 51.945 50.967 2.130 1.000 12.043 117 VAL AAA O 1
ATOM 912 N N . ASN A 1 124 ? 52.336 50.361 4.272 1.000 12.819 118 ASN AAA N 1
ATOM 913 C CA A ASN A 1 124 ? 53.767 50.740 4.201 0.550 12.635 118 ASN AAA CA 1
ATOM 914 C CA B ASN A 1 124 ? 53.791 50.682 4.233 0.450 12.748 118 ASN AAA CA 1
ATOM 915 C C . ASN A 1 124 ? 54.480 49.915 3.109 1.000 12.809 118 ASN AAA C 1
ATOM 916 O O . ASN A 1 124 ? 55.309 50.506 2.390 1.000 15.164 118 ASN AAA O 1
ATOM 925 N N . ARG A 1 125 ? 54.154 48.635 2.942 1.000 15.369 119 ARG AAA N 1
ATOM 926 C CA . ARG A 1 125 ? 54.759 47.817 1.863 1.000 17.955 119 ARG AAA CA 1
ATOM 927 C C . ARG A 1 125 ? 54.392 48.438 0.510 1.000 18.959 119 ARG AAA C 1
ATOM 928 O O . ARG A 1 125 ? 55.284 48.505 -0.377 1.000 20.287 119 ARG AAA O 1
ATOM 936 N N . SER A 1 126 ? 53.145 48.873 0.317 1.000 18.718 120 SER AAA N 1
ATOM 937 C CA A SER A 1 126 ? 52.697 49.520 -0.954 0.520 20.402 120 SER AAA CA 1
ATOM 938 C CA B SER A 1 126 ? 52.713 49.509 -0.962 0.480 20.730 120 SER AAA CA 1
ATOM 939 C C . SER A 1 126 ? 53.517 50.792 -1.206 1.000 17.505 120 SER AAA C 1
ATOM 940 O O . SER A 1 126 ? 53.890 51.072 -2.361 1.000 21.709 120 SER AAA O 1
ATOM 945 N N . TRP A 1 127 ? 53.760 51.563 -0.154 1.000 15.823 121 TRP AAA N 1
ATOM 946 C CA . TRP A 1 127 ? 54.520 52.822 -0.273 1.000 16.400 121 TRP AAA CA 1
ATOM 947 C C . TRP A 1 127 ? 55.977 52.555 -0.648 1.000 17.556 121 TRP AAA C 1
ATOM 948 O O . TRP A 1 127 ? 56.510 53.223 -1.565 1.000 19.279 121 TRP AAA O 1
ATOM 959 N N . ILE A 1 128 ? 56.596 51.578 0.018 1.000 17.907 122 ILE AAA N 1
ATOM 960 C CA . ILE A 1 128 ? 58.003 51.170 -0.254 1.000 18.864 122 ILE AAA CA 1
ATOM 961 C C . ILE A 1 128 ? 58.101 50.737 -1.714 1.000 23.456 122 ILE AAA C 1
ATOM 962 O O . ILE A 1 128 ? 59.040 51.186 -2.400 1.000 28.128 122 ILE AAA O 1
ATOM 967 N N . LYS A 1 129 ? 57.156 49.922 -2.181 1.000 22.472 123 LYS AAA N 1
ATOM 968 C CA . LYS A 1 129 ? 57.188 49.388 -3.566 1.000 27.613 123 LYS AAA CA 1
ATOM 969 C C . LYS A 1 129 ? 57.184 50.545 -4.561 1.000 34.677 123 LYS AAA C 1
ATOM 970 O O . LYS A 1 129 ? 57.813 50.366 -5.616 1.000 34.706 123 LYS AAA O 1
ATOM 976 N N . GLN A 1 130 ? 56.493 51.657 -4.255 1.000 37.781 124 GLN AAA N 1
ATOM 977 C CA . GLN A 1 130 ? 56.326 52.802 -5.195 1.000 45.121 124 GLN AAA CA 1
ATOM 978 C C . GLN A 1 130 ? 57.309 53.945 -4.889 1.000 48.971 124 GLN AAA C 1
ATOM 979 O O . GLN A 1 130 ? 57.225 54.991 -5.563 1.000 67.562 124 GLN AAA O 1
ATOM 985 N N . ASP A 1 131 ? 58.216 53.782 -3.926 1.000 52.910 125 ASP AAA N 1
ATOM 986 C CA . ASP A 1 131 ? 59.155 54.855 -3.495 1.000 58.281 125 ASP AAA CA 1
ATOM 987 C C . ASP A 1 131 ? 58.355 56.103 -3.095 1.000 50.003 125 ASP AAA C 1
ATOM 988 O O . ASP A 1 131 ? 58.832 57.209 -3.306 1.000 52.535 125 ASP AAA O 1
ATOM 993 N N . PHE A 1 132 ? 57.193 55.912 -2.479 1.000 43.028 126 PHE AAA N 1
ATOM 994 C CA . PHE A 1 132 ? 56.293 57.002 -2.054 1.000 35.645 126 PHE AAA CA 1
ATOM 995 C C . PHE A 1 132 ? 56.755 57.543 -0.698 1.000 38.124 126 PHE AAA C 1
ATOM 996 O O . PHE A 1 132 ? 56.933 56.783 0.262 1.000 40.449 126 PHE AAA O 1
ATOM 1004 N N . ILE A 1 133 ? 56.975 58.853 -0.651 1.000 34.588 127 ILE AAA N 1
ATOM 1005 C CA . ILE A 1 133 ? 57.334 59.597 0.585 1.000 32.427 127 ILE AAA CA 1
ATOM 1006 C C . ILE A 1 133 ? 56.050 60.204 1.132 1.000 22.934 127 ILE AAA C 1
ATOM 1007 O O . ILE A 1 133 ? 55.421 61.025 0.480 1.000 30.332 127 ILE AAA O 1
ATOM 1012 N N . PRO A 1 134 ? 55.584 59.779 2.327 1.000 16.328 128 PRO AAA N 1
ATOM 1013 C CA . PRO A 1 134 ? 54.362 60.354 2.861 1.000 17.476 128 PRO AAA CA 1
ATOM 1014 C C . PRO A 1 134 ? 54.500 61.845 3.182 1.000 18.825 128 PRO AAA C 1
ATOM 1015 O O . PRO A 1 134 ? 55.565 62.292 3.591 1.000 21.534 128 PRO AAA O 1
ATOM 1019 N N . THR A 1 135 ? 53.398 62.566 3.002 1.000 17.097 129 THR AAA N 1
ATOM 1020 C CA . THR A 1 135 ? 53.278 64.031 3.207 1.000 16.748 129 THR AAA CA 1
ATOM 1021 C C . THR A 1 135 ? 52.256 64.311 4.308 1.000 14.926 129 THR AAA C 1
ATOM 1022 O O . THR A 1 135 ? 51.706 63.365 4.887 1.000 14.027 129 THR AAA O 1
ATOM 1026 N N . ALA A 1 136 ? 51.994 65.581 4.599 1.000 14.034 130 ALA AAA N 1
ATOM 1027 C CA . ALA A 1 136 ? 51.145 65.984 5.742 1.000 11.983 130 ALA AAA CA 1
ATOM 1028 C C . ALA A 1 136 ? 49.767 65.317 5.647 1.000 11.236 130 ALA AAA C 1
ATOM 1029 O O . ALA A 1 136 ? 49.193 64.952 6.679 1.000 13.729 130 ALA AAA O 1
ATOM 1031 N N . VAL A 1 137 ? 49.216 65.249 4.437 1.000 11.974 131 VAL AAA N 1
ATOM 1032 C CA . VAL A 1 137 ? 47.843 64.727 4.200 1.000 14.104 131 VAL AAA CA 1
ATOM 1033 C C . VAL A 1 137 ? 47.745 63.243 4.585 1.000 12.653 131 VAL AAA C 1
ATOM 1034 O O . VAL A 1 137 ? 46.627 62.749 4.836 1.000 13.591 131 VAL AAA O 1
ATOM 1038 N N . CYS A 1 138 ? 48.868 62.540 4.706 1.000 10.487 132 CYS AAA N 1
ATOM 1039 C CA . CYS A 1 138 ? 48.928 61.110 5.033 1.000 11.352 132 CYS AAA CA 1
ATOM 1040 C C . CYS A 1 138 ? 49.042 60.912 6.539 1.000 10.957 132 CYS AAA C 1
ATOM 1041 O O . CYS A 1 138 ? 49.025 59.753 6.938 1.000 13.096 132 CYS AAA O 1
ATOM 1044 N N . SER A 1 139 ? 49.226 61.964 7.331 1.000 9.699 133 SER AAA N 1
ATOM 1045 C CA . SER A 1 139 ? 49.395 61.841 8.800 1.000 8.481 133 SER AAA CA 1
ATOM 1046 C C . SER A 1 139 ? 48.224 61.037 9.358 1.000 9.790 133 SER AAA C 1
ATOM 1047 O O . SER A 1 139 ? 47.089 61.352 9.012 1.000 11.118 133 SER AAA O 1
ATOM 1050 N N . ASN A 1 140 ? 48.488 60.113 10.288 1.000 9.090 134 ASN AAA N 1
ATOM 1051 C CA . ASN A 1 140 ? 47.427 59.372 11.032 1.000 9.437 134 ASN AAA CA 1
ATOM 1052 C C . ASN A 1 140 ? 46.491 60.376 11.748 1.000 8.567 134 ASN AAA C 1
ATOM 1053 O O . ASN A 1 140 ? 45.350 60.011 12.059 1.000 8.555 134 ASN AAA O 1
ATOM 1058 N N . CYS A 1 141 ? 46.973 61.596 12.010 1.000 8.671 135 CYS AAA N 1
ATOM 1059 C CA A CYS A 1 141 ? 46.236 62.661 12.736 0.500 9.981 135 CYS AAA CA 1
ATOM 1060 C CA B CYS A 1 141 ? 46.236 62.661 12.736 0.500 9.981 135 CYS AAA CA 1
ATOM 1061 C C . CYS A 1 141 ? 45.639 63.666 11.744 1.000 8.554 135 CYS AAA C 1
ATOM 1062 O O . CYS A 1 141 ? 45.161 64.728 12.191 1.000 8.158 135 CYS AAA O 1
ATOM 1067 N N . SER A 1 142 ? 45.653 63.393 10.440 1.000 9.414 136 SER AAA N 1
ATOM 1068 C CA . SER A 1 142 ? 45.247 64.398 9.440 1.000 8.469 136 SER AAA CA 1
ATOM 1069 C C . SER A 1 142 ? 43.818 64.891 9.699 1.000 9.105 136 SER AAA C 1
ATOM 1070 O O . SER A 1 142 ? 43.569 66.117 9.507 1.000 9.107 136 SER AAA O 1
ATOM 1073 N N . GLY A 1 143 ? 42.879 64.042 10.084 1.000 9.234 137 GLY AAA N 1
ATOM 1074 C CA . GLY A 1 143 ? 41.489 64.477 10.333 1.000 9.457 137 GLY AAA CA 1
ATOM 1075 C C . GLY A 1 143 ? 41.403 65.449 11.492 1.000 8.579 137 GLY AAA C 1
ATOM 1076 O O . GLY A 1 143 ? 40.655 66.448 11.384 1.000 9.712 137 GLY AAA O 1
ATOM 1077 N N . LYS A 1 144 ? 42.095 65.165 12.594 1.000 8.876 138 LYS AAA N 1
ATOM 1078 C CA . LYS A 1 144 ? 42.150 66.098 13.749 1.000 8.805 138 LYS AAA CA 1
ATOM 1079 C C . LYS A 1 144 ? 42.678 67.462 13.283 1.000 8.282 138 LYS AAA C 1
ATOM 1080 O O . LYS A 1 144 ? 42.081 68.507 13.673 1.000 7.417 138 LYS AAA O 1
ATOM 1086 N N . HIS A 1 145 ? 43.763 67.488 12.503 1.000 7.421 139 HIS AAA N 1
ATOM 1087 C CA . HIS A 1 145 ? 44.366 68.750 12.002 1.000 9.075 139 HIS AAA CA 1
ATOM 1088 C C . HIS A 1 145 ? 43.364 69.486 11.114 1.000 8.672 139 HIS AAA C 1
ATOM 1089 O O . HIS A 1 145 ? 43.249 70.727 11.244 1.000 9.322 139 HIS AAA O 1
ATOM 1096 N N . VAL A 1 146 ? 42.633 68.810 10.232 1.000 8.718 140 VAL AAA N 1
ATOM 1097 C CA . VAL A 1 146 ? 41.655 69.519 9.367 1.000 8.687 140 VAL AAA CA 1
ATOM 1098 C C . VAL A 1 146 ? 40.533 70.071 10.260 1.000 9.864 140 VAL AAA C 1
ATOM 1099 O O . VAL A 1 146 ? 40.125 71.228 10.023 1.000 10.863 140 VAL AAA O 1
ATOM 1103 N N . GLY A 1 147 ? 40.093 69.353 11.294 1.000 7.873 141 GLY AAA N 1
ATOM 1104 C CA . GLY A 1 147 ? 39.086 69.886 12.220 1.000 7.295 141 GLY AAA CA 1
ATOM 1105 C C . GLY A 1 147 ? 39.588 71.127 12.926 1.000 7.841 141 GLY AAA C 1
ATOM 1106 O O . GLY A 1 147 ? 38.788 72.083 13.121 1.000 7.806 141 GLY AAA O 1
ATOM 1107 N N A MET A 1 148 ? 40.859 71.129 13.363 0.530 8.614 142 MET AAA N 1
ATOM 1108 N N B MET A 1 148 ? 40.849 71.143 13.352 0.470 8.740 142 MET AAA N 1
ATOM 1109 C CA A MET A 1 148 ? 41.479 72.298 14.062 0.530 9.278 142 MET AAA CA 1
ATOM 1110 C CA B MET A 1 148 ? 41.371 72.333 14.071 0.470 9.290 142 MET AAA CA 1
ATOM 1111 C C A MET A 1 148 ? 41.535 73.493 13.110 0.530 9.096 142 MET AAA C 1
ATOM 1112 C C B MET A 1 148 ? 41.540 73.507 13.110 0.470 8.954 142 MET AAA C 1
ATOM 1113 O O A MET A 1 148 ? 41.274 74.623 13.563 0.530 11.334 142 MET AAA O 1
ATOM 1114 O O B MET A 1 148 ? 41.295 74.638 13.551 0.470 10.932 142 MET AAA O 1
ATOM 1123 N N . LEU A 1 149 ? 41.851 73.262 11.841 1.000 8.927 143 LEU AAA N 1
ATOM 1124 C CA . LEU A 1 149 ? 41.846 74.340 10.813 1.000 9.522 143 LEU AAA CA 1
ATOM 1125 C C . LEU A 1 149 ? 40.426 74.871 10.639 1.000 9.477 143 LEU AAA C 1
ATOM 1126 O O . LEU A 1 149 ? 40.244 76.110 10.493 1.000 9.529 143 LEU AAA O 1
ATOM 1131 N N . ALA A 1 150 ? 39.443 73.991 10.624 1.000 8.600 144 ALA AAA N 1
ATOM 1132 C CA . ALA A 1 150 ? 38.021 74.333 10.447 1.000 8.070 144 ALA AAA CA 1
ATOM 1133 C C . ALA A 1 150 ? 37.604 75.237 11.598 1.000 7.373 144 ALA AAA C 1
ATOM 1134 O O . ALA A 1 150 ? 36.917 76.238 11.351 1.000 9.202 144 ALA AAA O 1
ATOM 1136 N N . GLY A 1 151 ? 37.962 74.860 12.813 1.000 7.540 145 GLY AAA N 1
ATOM 1137 C CA . GLY A 1 151 ? 37.617 75.647 13.995 1.000 8.118 145 GLY AAA CA 1
ATOM 1138 C C . GLY A 1 151 ? 38.274 77.005 13.946 1.000 8.340 145 GLY AAA C 1
ATOM 1139 O O . GLY A 1 151 ? 37.594 78.019 14.220 1.000 9.440 145 GLY AAA O 1
ATOM 1140 N N . ALA A 1 152 ? 39.546 77.052 13.605 1.000 8.554 146 ALA AAA N 1
ATOM 1141 C CA . ALA A 1 152 ? 40.315 78.319 13.480 1.000 8.611 146 ALA AAA CA 1
ATOM 1142 C C . ALA A 1 152 ? 39.614 79.265 12.499 1.000 8.693 146 ALA AAA C 1
ATOM 1143 O O . ALA A 1 152 ? 39.452 80.492 12.797 1.000 12.634 146 ALA AAA O 1
ATOM 1145 N N . ARG A 1 153 ? 39.234 78.765 11.323 1.000 8.932 147 ARG AAA N 1
ATOM 1146 C CA . ARG A 1 153 ? 38.594 79.590 10.287 1.000 11.100 147 ARG AAA CA 1
ATOM 1147 C C . ARG A 1 153 ? 37.223 80.050 10.774 1.000 12.016 147 ARG AAA C 1
ATOM 1148 O O . ARG A 1 153 ? 36.850 81.216 10.539 1.000 13.171 147 ARG AAA O 1
ATOM 1156 N N . ALA A 1 154 ? 36.464 79.176 11.425 1.000 10.830 148 ALA AAA N 1
ATOM 1157 C CA . ALA A 1 154 ? 35.071 79.444 11.872 1.000 11.237 148 ALA AAA CA 1
ATOM 1158 C C . ALA A 1 154 ? 35.016 80.646 12.821 1.000 11.833 148 ALA AAA C 1
ATOM 1159 O O . ALA A 1 154 ? 34.018 81.412 12.732 1.000 13.457 148 ALA AAA O 1
ATOM 1161 N N . ILE A 1 155 ? 36.013 80.803 13.696 1.000 11.208 149 ILE AAA N 1
ATOM 1162 C CA . ILE A 1 155 ? 35.995 81.873 14.725 1.000 10.989 149 ILE AAA CA 1
ATOM 1163 C C . ILE A 1 155 ? 36.803 83.086 14.253 1.000 11.325 149 ILE AAA C 1
ATOM 1164 O O . ILE A 1 155 ? 36.772 84.122 14.969 1.000 8.327 149 ILE AAA O 1
ATOM 1169 N N . GLY A 1 156 ? 37.353 83.056 13.046 1.000 10.430 150 GLY AAA N 1
ATOM 1170 C CA . GLY A 1 156 ? 38.083 84.201 12.490 1.000 12.107 150 GLY AAA CA 1
ATOM 1171 C C . GLY A 1 156 ? 39.435 84.361 13.138 1.000 13.982 150 GLY AAA C 1
ATOM 1172 O O . GLY A 1 156 ? 39.983 85.475 13.084 1.000 14.936 150 GLY AAA O 1
ATOM 1173 N N . ALA A 1 157 ? 40.001 83.286 13.675 1.000 14.471 151 ALA AAA N 1
ATOM 1174 C CA . ALA A 1 157 ? 41.289 83.313 14.418 1.000 16.532 151 ALA AAA CA 1
ATOM 1175 C C . ALA A 1 157 ? 42.488 83.193 13.476 1.000 20.421 151 ALA AAA C 1
ATOM 1176 O O . ALA A 1 157 ? 43.645 83.359 13.946 1.000 22.823 151 ALA AAA O 1
ATOM 1178 N N . GLY A 1 158 ? 42.264 82.867 12.212 1.000 16.868 152 GLY AAA N 1
ATOM 1179 C CA . GLY A 1 158 ? 43.395 82.664 11.301 1.000 18.755 152 GLY AAA CA 1
ATOM 1180 C C . GLY A 1 158 ? 43.989 81.284 11.446 1.000 16.453 152 GLY AAA C 1
ATOM 1181 O O . GLY A 1 158 ? 44.046 80.704 12.581 1.000 15.944 152 GLY AAA O 1
ATOM 1182 N N . THR A 1 159 ? 44.339 80.716 10.309 1.000 17.458 153 THR AAA N 1
ATOM 1183 C CA . THR A 1 159 ? 44.850 79.328 10.234 1.000 17.213 153 THR AAA CA 1
ATOM 1184 C C . THR A 1 159 ? 46.339 79.271 10.585 1.000 17.068 153 THR AAA C 1
ATOM 1185 O O . THR A 1 159 ? 46.783 78.187 11.001 1.000 19.035 153 THR AAA O 1
ATOM 1189 N N . ASP A 1 160 ? 47.086 80.356 10.404 1.000 18.210 154 ASP AAA N 1
ATOM 1190 C CA . ASP A 1 160 ? 48.494 80.438 10.847 1.000 19.637 154 ASP AAA CA 1
ATOM 1191 C C . ASP A 1 160 ? 48.518 80.152 12.356 1.000 15.586 154 ASP AAA C 1
ATOM 1192 O O . ASP A 1 160 ? 47.750 80.774 13.126 1.000 22.249 154 ASP AAA O 1
ATOM 1197 N N . GLY A 1 161 ? 49.363 79.210 12.733 1.000 14.275 155 GLY AAA N 1
ATOM 1198 C CA . GLY A 1 161 ? 49.662 78.849 14.126 1.000 14.165 155 GLY AAA CA 1
ATOM 1199 C C . GLY A 1 161 ? 48.514 78.149 14.832 1.000 11.319 155 GLY AAA C 1
ATOM 1200 O O . GLY A 1 161 ? 48.545 78.173 16.049 1.000 12.470 155 GLY AAA O 1
ATOM 1201 N N . TYR A 1 162 ? 47.568 77.519 14.115 1.000 10.305 156 TYR AAA N 1
ATOM 1202 C CA . TYR A 1 162 ? 46.410 76.807 14.731 1.000 10.737 156 TYR AAA CA 1
ATOM 1203 C C . TYR A 1 162 ? 46.866 75.734 15.719 1.000 10.606 156 TYR AAA C 1
ATOM 1204 O O . TYR A 1 162 ? 46.103 75.396 16.594 1.000 13.202 156 TYR AAA O 1
ATOM 1213 N N . HIS A 1 163 ? 48.082 75.250 15.518 1.000 10.962 157 HIS AAA N 1
ATOM 1214 C CA . HIS A 1 163 ? 48.656 74.109 16.271 1.000 11.129 157 HIS AAA CA 1
ATOM 1215 C C . HIS A 1 163 ? 49.429 74.563 17.513 1.000 11.823 157 HIS AAA C 1
ATOM 1216 O O . HIS A 1 163 ? 49.888 73.708 18.278 1.000 12.260 157 HIS AAA O 1
ATOM 1223 N N . LEU A 1 164 ? 49.603 75.863 17.718 1.000 10.788 158 LEU AAA N 1
ATOM 1224 C CA . LEU A 1 164 ? 50.446 76.346 18.825 1.000 11.097 158 LEU AAA CA 1
ATOM 1225 C C . LEU A 1 164 ? 49.604 76.662 20.055 1.000 10.371 158 LEU AAA C 1
ATOM 1226 O O . LEU A 1 164 ? 48.454 77.090 19.972 1.000 11.362 158 LEU AAA O 1
ATOM 1231 N N . PRO A 1 165 ? 50.173 76.462 21.261 1.000 11.905 159 PRO AAA N 1
ATOM 1232 C CA . PRO A 1 165 ? 49.401 76.631 22.483 1.000 13.933 159 PRO AAA CA 1
ATOM 1233 C C . PRO A 1 165 ? 48.723 77.990 22.680 1.000 13.926 159 PRO AAA C 1
ATOM 1234 O O . PRO A 1 165 ? 47.703 78.036 23.366 1.000 17.541 159 PRO AAA O 1
ATOM 1238 N N . ASP A 1 166 ? 49.282 79.055 22.100 1.000 14.890 160 ASP AAA N 1
ATOM 1239 C CA . ASP A 1 166 ? 48.739 80.427 22.249 1.000 16.020 160 ASP AAA CA 1
ATOM 1240 C C . ASP A 1 166 ? 47.501 80.629 21.351 1.000 12.292 160 ASP AAA C 1
ATOM 1241 O O . ASP A 1 166 ? 46.819 81.661 21.508 1.000 14.411 160 ASP AAA O 1
ATOM 1246 N N . HIS A 1 167 ? 47.248 79.746 20.385 1.000 10.885 161 HIS AAA N 1
ATOM 1247 C CA . HIS A 1 167 ? 46.102 79.897 19.465 1.000 9.555 161 HIS AAA CA 1
ATOM 1248 C C . HIS A 1 167 ? 44.805 79.555 20.191 1.000 10.781 161 HIS AAA C 1
ATOM 1249 O O . HIS A 1 167 ? 44.773 78.617 21.004 1.000 9.919 161 HIS AAA O 1
ATOM 1256 N N . PRO A 1 168 ? 43.689 80.279 19.950 1.000 10.131 162 PRO AAA N 1
ATOM 1257 C CA . PRO A 1 168 ? 42.446 79.970 20.655 1.000 10.117 162 PRO AAA CA 1
ATOM 1258 C C . PRO A 1 168 ? 41.958 78.525 20.438 1.000 9.143 162 PRO AAA C 1
ATOM 1259 O O . PRO A 1 168 ? 41.318 78.029 21.294 1.000 9.558 162 PRO AAA O 1
ATOM 1263 N N . MET A 1 169 ? 42.215 77.942 19.273 1.000 8.770 163 MET AAA N 1
ATOM 1264 C CA . MET A 1 169 ? 41.831 76.509 19.124 1.000 9.227 163 MET AAA CA 1
ATOM 1265 C C . MET A 1 169 ? 42.547 75.645 20.171 1.000 7.887 163 MET AAA C 1
ATOM 1266 O O . MET A 1 169 ? 41.885 74.698 20.691 1.000 7.827 163 MET AAA O 1
ATOM 1271 N N . GLN A 1 170 ? 43.791 75.941 20.508 1.000 8.477 164 GLN AAA N 1
ATOM 1272 C CA . GLN A 1 170 ? 44.483 75.127 21.548 1.000 8.956 164 GLN AAA CA 1
ATOM 1273 C C . GLN A 1 170 ? 43.973 75.542 22.928 1.000 9.385 164 GLN AAA C 1
ATOM 1274 O O . GLN A 1 170 ? 43.904 74.663 23.798 1.000 11.716 164 GLN AAA O 1
ATOM 1280 N N . GLY A 1 171 ? 43.621 76.808 23.159 1.000 8.582 165 GLY AAA N 1
ATOM 1281 C CA . GLY A 1 171 ? 43.004 77.156 24.449 1.000 8.743 165 GLY AAA CA 1
ATOM 1282 C C . GLY A 1 171 ? 41.711 76.364 24.642 1.000 9.069 165 GLY AAA C 1
ATOM 1283 O O . GLY A 1 171 ? 41.403 75.951 25.789 1.000 9.583 165 GLY AAA O 1
ATOM 1284 N N . ARG A 1 172 ? 40.924 76.228 23.588 1.000 9.067 166 ARG AAA N 1
ATOM 1285 C CA . ARG A 1 172 ? 39.641 75.476 23.645 1.000 8.982 166 ARG AAA CA 1
ATOM 1286 C C . ARG A 1 172 ? 39.936 73.995 23.965 1.000 7.688 166 ARG AAA C 1
ATOM 1287 O O . ARG A 1 172 ? 39.264 73.428 24.813 1.000 8.209 166 ARG AAA O 1
ATOM 1295 N N . VAL A 1 173 ? 40.900 73.421 23.283 1.000 7.477 167 VAL AAA N 1
ATOM 1296 C CA . VAL A 1 173 ? 41.284 71.986 23.552 1.000 7.028 167 VAL AAA CA 1
ATOM 1297 C C . VAL A 1 173 ? 41.684 71.859 25.020 1.000 6.943 167 VAL AAA C 1
ATOM 1298 O O . VAL A 1 173 ? 41.216 70.941 25.688 1.000 9.417 167 VAL AAA O 1
ATOM 1302 N N . LYS A 1 174 ? 42.554 72.730 25.508 1.000 10.012 168 LYS AAA N 1
ATOM 1303 C CA . LYS A 1 174 ? 43.077 72.617 26.890 1.000 9.740 168 LYS AAA CA 1
ATOM 1304 C C . LYS A 1 174 ? 41.915 72.650 27.871 1.000 9.884 168 LYS AAA C 1
ATOM 1305 O O . LYS A 1 174 ? 41.895 71.849 28.855 1.000 9.878 168 LYS AAA O 1
ATOM 1311 N N . ARG A 1 175 ? 41.009 73.627 27.721 1.000 9.725 169 ARG AAA N 1
ATOM 1312 C CA . ARG A 1 175 ? 39.890 73.734 28.648 1.000 9.818 169 ARG AAA CA 1
ATOM 1313 C C . ARG A 1 175 ? 39.013 72.478 28.554 1.000 8.237 169 ARG AAA C 1
ATOM 1314 O O . ARG A 1 175 ? 38.553 72.028 29.577 1.000 9.650 169 ARG AAA O 1
ATOM 1322 N N . THR A 1 176 ? 38.713 72.047 27.333 1.000 7.482 170 THR AAA N 1
ATOM 1323 C CA . THR A 1 176 ? 37.759 70.930 27.104 1.000 7.279 170 THR AAA CA 1
ATOM 1324 C C . THR A 1 176 ? 38.319 69.636 27.741 1.000 7.134 170 THR AAA C 1
ATOM 1325 O O . THR A 1 176 ? 37.554 68.911 28.404 1.000 6.269 170 THR AAA O 1
ATOM 1329 N N . VAL A 1 177 ? 39.601 69.383 27.604 1.000 7.661 171 VAL AAA N 1
ATOM 1330 C CA . VAL A 1 177 ? 40.215 68.172 28.200 1.000 8.156 171 VAL AAA CA 1
ATOM 1331 C C . VAL A 1 177 ? 40.061 68.237 29.706 1.000 7.541 171 VAL AAA C 1
ATOM 1332 O O . VAL A 1 177 ? 39.570 67.256 30.318 1.000 9.102 171 VAL AAA O 1
ATOM 1336 N N . ALA A 1 178 ? 40.401 69.354 30.326 1.000 7.985 172 ALA AAA N 1
ATOM 1337 C CA . ALA A 1 178 ? 40.330 69.459 31.804 1.000 8.896 172 ALA AAA CA 1
ATOM 1338 C C . ALA A 1 178 ? 38.875 69.311 32.273 1.000 8.495 172 ALA AAA C 1
ATOM 1339 O O . ALA A 1 178 ? 38.608 68.663 33.296 1.000 10.495 172 ALA AAA O 1
ATOM 1341 N N . GLU A 1 179 ? 37.930 69.905 31.553 1.000 7.834 173 GLU AAA N 1
ATOM 1342 C CA . GLU A 1 179 ? 36.494 69.832 31.921 1.000 8.166 173 GLU AAA CA 1
ATOM 1343 C C . GLU A 1 179 ? 35.999 68.378 31.809 1.000 6.936 173 GLU AAA C 1
ATOM 1344 O O . GLU A 1 179 ? 35.337 67.913 32.727 1.000 8.944 173 GLU AAA O 1
ATOM 1350 N N . LEU A 1 180 ? 36.327 67.652 30.735 1.000 7.782 174 LEU AAA N 1
ATOM 1351 C CA . LEU A 1 180 ? 35.857 66.259 30.631 1.000 7.221 174 LEU AAA CA 1
ATOM 1352 C C . LEU A 1 180 ? 36.504 65.402 31.722 1.000 7.561 174 LEU AAA C 1
ATOM 1353 O O . LEU A 1 180 ? 35.831 64.445 32.180 1.000 8.292 174 LEU AAA O 1
ATOM 1358 N N . CYS A 1 181 ? 37.741 65.665 32.108 1.000 7.203 175 CYS AAA N 1
ATOM 1359 C CA . CYS A 1 181 ? 38.449 64.936 33.188 1.000 8.508 175 CYS AAA CA 1
ATOM 1360 C C . CYS A 1 181 ? 37.934 65.359 34.561 1.000 8.054 175 CYS AAA C 1
ATOM 1361 O O . CYS A 1 181 ? 38.325 64.693 35.543 1.000 10.951 175 CYS AAA O 1
ATOM 1364 N N . ASP A 1 182 ? 37.182 66.464 34.677 1.000 9.464 176 ASP AAA N 1
ATOM 1365 C CA . ASP A 1 182 ? 36.807 67.047 35.983 1.000 9.083 176 ASP AAA CA 1
ATOM 1366 C C . ASP A 1 182 ? 38.067 67.401 36.782 1.000 8.139 176 ASP AAA C 1
ATOM 1367 O O . ASP A 1 182 ? 38.088 67.195 38.034 1.000 10.164 176 ASP AAA O 1
ATOM 1372 N N . LEU A 1 183 ? 39.053 68.007 36.125 1.000 9.426 177 LEU AAA N 1
ATOM 1373 C CA . LEU A 1 183 ? 40.322 68.440 36.760 1.000 11.740 177 LEU AAA CA 1
ATOM 1374 C C . LEU A 1 183 ? 40.476 69.956 36.654 1.000 12.160 177 LEU AAA C 1
ATOM 1375 O O . LEU A 1 183 ? 40.027 70.562 35.669 1.000 14.292 177 LEU AAA O 1
ATOM 1380 N N . ASP A 1 184 ? 41.191 70.507 37.618 1.000 12.870 178 ASP AAA N 1
ATOM 1381 C CA . ASP A 1 184 ? 41.745 71.871 37.499 1.000 15.125 178 ASP AAA CA 1
ATOM 1382 C C . ASP A 1 184 ? 42.797 71.865 36.382 1.000 14.321 178 ASP AAA C 1
ATOM 1383 O O . ASP A 1 184 ? 43.479 70.843 36.179 1.000 13.025 178 ASP AAA O 1
ATOM 1388 N N . ALA A 1 185 ? 42.971 72.996 35.704 1.000 13.254 179 ALA AAA N 1
ATOM 1389 C CA . ALA A 1 185 ? 43.949 73.117 34.593 1.000 14.889 179 ALA AAA CA 1
ATOM 1390 C C . ALA A 1 185 ? 45.353 72.690 35.058 1.000 13.624 179 ALA AAA C 1
ATOM 1391 O O . ALA A 1 185 ? 46.047 72.054 34.274 1.000 13.826 179 ALA AAA O 1
ATOM 1393 N N . GLY A 1 186 ? 45.754 72.987 36.295 1.000 15.595 180 GLY AAA N 1
ATOM 1394 C CA . GLY A 1 186 ? 47.104 72.668 36.812 1.000 17.083 180 GLY AAA CA 1
ATOM 1395 C C . GLY A 1 186 ? 47.316 71.177 37.007 1.000 16.518 180 GLY AAA C 1
ATOM 1396 O O . GLY A 1 186 ? 48.469 70.758 37.179 1.000 20.063 180 GLY AAA O 1
ATOM 1397 N N . ASP A 1 187 ? 46.248 70.378 36.984 1.000 13.973 181 ASP AAA N 1
ATOM 1398 C CA . ASP A 1 187 ? 46.332 68.912 37.178 1.000 13.322 181 ASP AAA CA 1
ATOM 1399 C C . ASP A 1 187 ? 46.472 68.194 35.828 1.000 10.829 181 ASP AAA C 1
ATOM 1400 O O . ASP A 1 187 ? 46.594 66.922 35.802 1.000 14.380 181 ASP AAA O 1
ATOM 1405 N N . VAL A 1 188 ? 46.430 68.916 34.729 1.000 8.895 182 VAL AAA N 1
ATOM 1406 C CA . VAL A 1 188 ? 46.702 68.396 33.367 1.000 9.220 182 VAL AAA CA 1
ATOM 1407 C C . VAL A 1 188 ? 48.029 68.952 32.869 1.000 9.347 182 VAL AAA C 1
ATOM 1408 O O . VAL A 1 188 ? 48.152 70.209 32.879 1.000 14.600 182 VAL AAA O 1
ATOM 1412 N N . GLU A 1 189 ? 49.004 68.092 32.512 1.000 9.556 183 GLU AAA N 1
ATOM 1413 C CA . GLU A 1 189 ? 50.320 68.518 31.988 1.000 9.028 183 GLU AAA CA 1
ATOM 1414 C C . GLU A 1 189 ? 50.243 68.417 30.466 1.000 6.989 183 GLU AAA C 1
ATOM 1415 O O . GLU A 1 189 ? 49.384 67.689 29.954 1.000 8.636 183 GLU AAA O 1
ATOM 1421 N N . TRP A 1 190 ? 51.113 69.120 29.766 1.000 8.534 184 TRP AAA N 1
ATOM 1422 C CA . TRP A 1 190 ? 51.071 69.188 28.289 1.000 7.923 184 TRP AAA CA 1
ATOM 1423 C C . TRP A 1 190 ? 52.478 69.002 27.746 1.000 8.092 184 TRP AAA C 1
ATOM 1424 O O . TRP A 1 190 ? 53.434 69.637 28.257 1.000 8.787 184 TRP AAA O 1
ATOM 1435 N N . GLY A 1 191 ? 52.582 68.181 26.698 1.000 8.291 185 GLY AAA N 1
ATOM 1436 C CA . GLY A 1 191 ? 53.787 68.023 25.876 1.000 7.245 185 GLY AAA CA 1
ATOM 1437 C C . GLY A 1 191 ? 53.384 68.278 24.448 1.000 6.731 185 GLY AAA C 1
ATOM 1438 O O . GLY A 1 191 ? 52.281 68.781 24.205 1.000 7.462 185 GLY AAA O 1
ATOM 1439 N N . THR A 1 192 ? 54.266 67.932 23.541 1.000 7.415 186 THR AAA N 1
ATOM 1440 C CA . THR A 1 192 ? 54.034 68.042 22.088 1.000 8.393 186 THR AAA CA 1
ATOM 1441 C C . THR A 1 192 ? 53.993 66.627 21.523 1.000 8.741 186 THR AAA C 1
ATOM 1442 O O . THR A 1 192 ? 54.924 65.848 21.835 1.000 10.396 186 THR AAA O 1
ATOM 1446 N N . ASP A 1 193 ? 53.047 66.384 20.623 1.000 9.758 187 ASP AAA N 1
ATOM 1447 C CA A ASP A 1 193 ? 52.774 65.058 20.020 0.500 10.464 187 ASP AAA CA 1
ATOM 1448 C CA B ASP A 1 193 ? 52.858 65.019 20.067 0.500 10.694 187 ASP AAA CA 1
ATOM 1449 C C . ASP A 1 193 ? 53.598 64.878 18.735 1.000 10.128 187 ASP AAA C 1
ATOM 1450 O O . ASP A 1 193 ? 54.216 65.823 18.276 1.000 8.614 187 ASP AAA O 1
ATOM 1459 N N . GLY A 1 194 ? 53.607 63.650 18.204 1.000 10.262 188 GLY AAA N 1
ATOM 1460 C CA . GLY A 1 194 ? 54.263 63.342 16.932 1.000 10.079 188 GLY AAA CA 1
ATOM 1461 C C . GLY A 1 194 ? 53.710 64.168 15.785 1.000 10.484 188 GLY AAA C 1
ATOM 1462 O O . GLY A 1 194 ? 54.474 64.499 14.814 1.000 11.957 188 GLY AAA O 1
ATOM 1463 N N . CYS A 1 195 ? 52.428 64.498 15.858 1.000 10.025 189 CYS AAA N 1
ATOM 1464 C CA . CYS A 1 195 ? 51.716 65.281 14.809 1.000 11.977 189 CYS AAA CA 1
ATOM 1465 C C . CYS A 1 195 ? 51.912 66.785 15.037 1.000 12.599 189 CYS AAA C 1
ATOM 1466 O O . CYS A 1 195 ? 51.371 67.545 14.253 1.000 15.478 189 CYS AAA O 1
ATOM 1469 N N . ASN A 1 196 ? 52.644 67.177 16.089 1.000 10.516 190 ASN AAA N 1
ATOM 1470 C CA . ASN A 1 196 ? 53.060 68.581 16.339 1.000 11.013 190 ASN AAA CA 1
ATOM 1471 C C . ASN A 1 196 ? 51.923 69.418 16.944 1.000 11.020 190 ASN AAA C 1
ATOM 1472 O O . ASN A 1 196 ? 51.970 70.625 16.809 1.000 13.335 190 ASN AAA O 1
ATOM 1477 N N . LEU A 1 197 ? 50.968 68.823 17.656 1.000 9.245 191 LEU AAA N 1
ATOM 1478 C CA . LEU A 1 197 ? 49.955 69.516 18.489 1.000 7.202 191 LEU AAA CA 1
ATOM 1479 C C . LEU A 1 197 ? 50.347 69.328 19.942 1.000 7.644 191 LEU AAA C 1
ATOM 1480 O O . LEU A 1 197 ? 50.964 68.324 20.316 1.000 9.263 191 LEU AAA O 1
ATOM 1485 N N . PRO A 1 198 ? 49.814 70.157 20.823 1.000 7.270 192 PRO AAA N 1
ATOM 1486 C CA . PRO A 1 198 ? 49.867 69.902 22.259 1.000 6.569 192 PRO AAA CA 1
ATOM 1487 C C . PRO A 1 198 ? 49.118 68.602 22.588 1.000 6.629 192 PRO AAA C 1
ATOM 1488 O O . PRO A 1 198 ? 48.115 68.324 21.979 1.000 7.728 192 PRO AAA O 1
ATOM 1492 N N . THR A 1 199 ? 49.628 67.864 23.580 1.000 7.006 193 THR AAA N 1
ATOM 1493 C CA . THR A 1 199 ? 49.050 66.557 23.951 1.000 8.378 193 THR AAA CA 1
ATOM 1494 C C . THR A 1 199 ? 49.022 66.519 25.454 1.000 7.695 193 THR AAA C 1
ATOM 1495 O O . THR A 1 199 ? 49.993 66.894 26.092 1.000 7.798 193 THR AAA O 1
ATOM 1499 N N . PRO A 1 200 ? 47.919 66.038 26.047 1.000 6.118 194 PRO AAA N 1
ATOM 1500 C CA . PRO A 1 200 ? 47.811 66.091 27.499 1.000 5.940 194 PRO AAA CA 1
ATOM 1501 C C . PRO A 1 200 ? 48.278 64.856 28.235 1.000 5.932 194 PRO AAA C 1
ATOM 1502 O O . PRO A 1 200 ? 48.144 63.730 27.702 1.000 7.689 194 PRO AAA O 1
ATOM 1506 N N . ALA A 1 201 ? 48.587 65.033 29.512 1.000 6.229 195 ALA AAA N 1
ATOM 1507 C CA . ALA A 1 201 ? 48.818 63.929 30.449 1.000 6.394 195 ALA AAA CA 1
ATOM 1508 C C . ALA A 1 201 ? 47.946 64.171 31.648 1.000 6.464 195 ALA AAA C 1
ATOM 1509 O O . ALA A 1 201 ? 47.885 65.336 32.146 1.000 7.388 195 ALA AAA O 1
ATOM 1511 N N . PHE A 1 202 ? 47.295 63.150 32.168 1.000 6.410 196 PHE AAA N 1
ATOM 1512 C CA . PHE A 1 202 ? 46.450 63.263 33.367 1.000 6.278 196 PHE AAA CA 1
ATOM 1513 C C . PHE A 1 202 ? 46.350 61.877 33.986 1.000 6.063 196 PHE AAA C 1
ATOM 1514 O O . PHE A 1 202 ? 46.818 60.895 33.377 1.000 5.616 196 PHE AAA O 1
ATOM 1522 N N . PRO A 1 203 ? 45.801 61.730 35.197 1.000 6.285 197 PRO AAA N 1
ATOM 1523 C CA . PRO A 1 203 ? 45.699 60.406 35.801 1.000 6.117 197 PRO AAA CA 1
ATOM 1524 C C . PRO A 1 203 ? 44.895 59.470 34.908 1.000 6.329 197 PRO AAA C 1
ATOM 1525 O O . PRO A 1 203 ? 43.904 59.790 34.323 1.000 8.430 197 PRO AAA O 1
ATOM 1529 N N . LEU A 1 204 ? 45.390 58.195 34.826 1.000 5.601 198 LEU AAA N 1
ATOM 1530 C CA . LEU A 1 204 ? 44.845 57.198 33.885 1.000 5.050 198 LEU AAA CA 1
ATOM 1531 C C . LEU A 1 204 ? 43.337 57.031 34.097 1.000 5.121 198 LEU AAA C 1
ATOM 1532 O O . LEU A 1 204 ? 42.628 56.896 33.136 1.000 5.912 198 LEU AAA O 1
ATOM 1537 N N . ASP A 1 205 ? 42.836 57.059 35.331 1.000 5.492 199 ASP AAA N 1
ATOM 1538 C CA . ASP A 1 205 ? 41.390 56.885 35.594 1.000 6.045 199 ASP AAA CA 1
ATOM 1539 C C . ASP A 1 205 ? 40.554 57.969 34.886 1.000 6.561 199 ASP AAA C 1
ATOM 1540 O O . ASP A 1 205 ? 39.432 57.699 34.530 1.000 7.730 199 ASP AAA O 1
ATOM 1545 N N . ARG A 1 206 ? 41.138 59.164 34.663 1.000 5.747 200 ARG AAA N 1
ATOM 1546 C CA . ARG A 1 206 ? 40.362 60.263 34.055 1.000 5.947 200 ARG AAA CA 1
ATOM 1547 C C . ARG A 1 206 ? 40.263 60.026 32.547 1.000 5.412 200 ARG AAA C 1
ATOM 1548 O O . ARG A 1 206 ? 39.295 60.466 31.941 1.000 7.248 200 ARG AAA O 1
ATOM 1556 N N . LEU A 1 207 ? 41.149 59.227 31.961 1.000 5.007 201 LEU AAA N 1
ATOM 1557 C CA . LEU A 1 207 ? 40.933 58.840 30.550 1.000 5.294 201 LEU AAA CA 1
ATOM 1558 C C . LEU A 1 207 ? 39.722 57.899 30.500 1.000 5.586 201 LEU AAA C 1
ATOM 1559 O O . LEU A 1 207 ? 38.888 58.014 29.624 1.000 6.950 201 LEU AAA O 1
ATOM 1564 N N . GLY A 1 208 ? 39.622 57.004 31.476 1.000 6.738 202 GLY AAA N 1
ATOM 1565 C CA . GLY A 1 208 ? 38.427 56.152 31.601 1.000 6.630 202 GLY AAA CA 1
ATOM 1566 C C . GLY A 1 208 ? 37.170 57.002 31.741 1.000 7.064 202 GLY AAA C 1
ATOM 1567 O O . GLY A 1 208 ? 36.151 56.699 31.142 1.000 8.252 202 GLY AAA O 1
ATOM 1568 N N . ARG A 1 209 ? 37.266 58.059 32.544 1.000 6.359 203 ARG AAA N 1
ATOM 1569 C CA . ARG A 1 209 ? 36.116 58.979 32.777 1.000 6.799 203 ARG AAA CA 1
ATOM 1570 C C . ARG A 1 209 ? 35.639 59.645 31.472 1.000 7.480 203 ARG AAA C 1
ATOM 1571 O O . ARG A 1 209 ? 34.410 59.713 31.223 1.000 8.694 203 ARG AAA O 1
ATOM 1579 N N . ILE A 1 210 ? 36.562 60.052 30.621 1.000 7.089 204 ILE AAA N 1
ATOM 1580 C CA . ILE A 1 210 ? 36.175 60.682 29.323 1.000 7.809 204 ILE AAA CA 1
ATOM 1581 C C . ILE A 1 210 ? 35.298 59.686 28.555 1.000 7.939 204 ILE AAA C 1
ATOM 1582 O O . ILE A 1 210 ? 34.283 60.038 27.977 1.000 10.318 204 ILE AAA O 1
ATOM 1587 N N . TYR A 1 211 ? 35.780 58.435 28.447 1.000 7.272 205 TYR AAA N 1
ATOM 1588 C CA . TYR A 1 211 ? 35.096 57.456 27.595 1.000 7.311 205 TYR AAA CA 1
ATOM 1589 C C . TYR A 1 211 ? 33.796 56.982 28.267 1.000 8.124 205 TYR AAA C 1
ATOM 1590 O O . TYR A 1 211 ? 32.850 56.687 27.580 1.000 8.504 205 TYR AAA O 1
ATOM 1599 N N . ALA A 1 212 ? 33.706 56.977 29.587 1.000 8.148 206 ALA AAA N 1
ATOM 1600 C CA . ALA A 1 212 ? 32.427 56.703 30.270 1.000 6.872 206 ALA AAA CA 1
ATOM 1601 C C . ALA A 1 212 ? 31.418 57.797 29.925 1.000 6.468 206 ALA AAA C 1
ATOM 1602 O O . ALA A 1 212 ? 30.234 57.480 29.724 1.000 8.318 206 ALA AAA O 1
ATOM 1604 N N . LYS A 1 213 ? 31.901 59.050 29.826 1.000 6.294 207 LYS AAA N 1
ATOM 1605 C CA . LYS A 1 213 ? 31.035 60.202 29.461 1.000 6.543 207 LYS AAA CA 1
ATOM 1606 C C . LYS A 1 213 ? 30.556 60.065 28.014 1.000 7.205 207 LYS AAA C 1
ATOM 1607 O O . LYS A 1 213 ? 29.384 60.365 27.752 1.000 8.240 207 LYS AAA O 1
ATOM 1613 N N A LEU A 1 214 ? 31.424 59.617 27.112 0.600 7.233 208 LEU AAA N 1
ATOM 1614 N N B LEU A 1 214 ? 31.422 59.626 27.114 0.400 7.333 208 LEU AAA N 1
ATOM 1615 C CA A LEU A 1 214 ? 31.039 59.383 25.692 0.600 7.743 208 LEU AAA CA 1
ATOM 1616 C CA B LEU A 1 214 ? 31.064 59.392 25.692 0.400 7.774 208 LEU AAA CA 1
ATOM 1617 C C A LEU A 1 214 ? 29.901 58.366 25.652 0.600 7.997 208 LEU AAA C 1
ATOM 1618 C C B LEU A 1 214 ? 29.929 58.360 25.634 0.400 8.056 208 LEU AAA C 1
ATOM 1619 O O A LEU A 1 214 ? 28.889 58.587 24.949 0.600 7.813 208 LEU AAA O 1
ATOM 1620 O O B LEU A 1 214 ? 28.908 58.597 24.946 0.400 8.212 208 LEU AAA O 1
ATOM 1629 N N . ALA A 1 215 ? 30.094 57.233 26.337 1.000 7.814 209 ALA AAA N 1
ATOM 1630 C CA . ALA A 1 215 ? 29.092 56.147 26.273 1.000 6.989 209 ALA AAA CA 1
ATOM 1631 C C . ALA A 1 215 ? 27.800 56.564 27.003 1.000 7.505 209 ALA AAA C 1
ATOM 1632 O O . ALA A 1 215 ? 26.711 56.217 26.531 1.000 8.887 209 ALA AAA O 1
ATOM 1634 N N . SER A 1 216 ? 27.901 57.304 28.114 1.000 7.833 210 SER AAA N 1
ATOM 1635 C CA A SER A 1 216 ? 26.722 57.773 28.868 0.700 8.223 210 SER AAA CA 1
ATOM 1636 C CA B SER A 1 216 ? 26.721 57.788 28.880 0.300 8.847 210 SER AAA CA 1
ATOM 1637 C C . SER A 1 216 ? 25.894 58.703 27.975 1.000 9.147 210 SER AAA C 1
ATOM 1638 O O . SER A 1 216 ? 24.648 58.582 27.977 1.000 10.412 210 SER AAA O 1
ATOM 1643 N N . ALA A 1 217 ? 26.581 59.541 27.205 1.000 8.537 211 ALA AAA N 1
ATOM 1644 C CA . ALA A 1 217 ? 25.907 60.472 26.282 1.000 8.591 211 ALA AAA CA 1
ATOM 1645 C C . ALA A 1 217 ? 25.180 59.701 25.171 1.000 8.812 211 ALA AAA C 1
ATOM 1646 O O . ALA A 1 217 ? 24.047 60.050 24.823 1.000 10.633 211 ALA AAA O 1
ATOM 1648 N N . ALA A 1 218 ? 25.805 58.652 24.655 1.000 9.006 212 ALA AAA N 1
ATOM 1649 C CA . ALA A 1 218 ? 25.197 57.780 23.627 1.000 9.856 212 ALA AAA CA 1
ATOM 1650 C C . ALA A 1 218 ? 23.915 57.161 24.195 1.000 9.945 212 ALA AAA C 1
ATOM 1651 O O . ALA A 1 218 ? 22.921 57.086 23.478 1.000 12.251 212 ALA AAA O 1
ATOM 1653 N N . ASP A 1 219 ? 23.936 56.707 25.456 1.000 10.348 213 ASP AAA N 1
ATOM 1654 C CA . ASP A 1 219 ? 22.762 56.091 26.120 1.000 11.007 213 ASP AAA CA 1
ATOM 1655 C C . ASP A 1 219 ? 21.632 57.116 26.274 1.000 11.308 213 ASP AAA C 1
ATOM 1656 O O . ASP A 1 219 ? 20.463 56.745 26.046 1.000 15.730 213 ASP AAA O 1
ATOM 1661 N N . GLY A 1 220 ? 21.966 58.362 26.634 1.000 11.041 214 GLY AAA N 1
ATOM 1662 C CA . GLY A 1 220 ? 20.997 59.458 26.820 1.000 13.024 214 GLY AAA CA 1
ATOM 1663 C C . GLY A 1 220 ? 20.335 59.784 25.489 1.000 16.007 214 GLY AAA C 1
ATOM 1664 O O . GLY A 1 220 ? 19.108 59.970 25.428 1.000 20.656 214 GLY AAA O 1
ATOM 1665 N N . SER A 1 221 ? 21.132 59.801 24.423 1.000 14.002 215 SER AAA N 1
ATOM 1666 C CA . SER A 1 221 ? 20.667 60.140 23.060 1.000 16.893 215 SER AAA CA 1
ATOM 1667 C C . SER A 1 221 ? 19.708 59.044 22.578 1.000 22.136 215 SER AAA C 1
ATOM 1668 O O . SER A 1 221 ? 18.585 59.378 22.161 1.000 24.576 215 SER AAA O 1
ATOM 1671 N N . ASP A 1 222 ? 20.131 57.783 22.682 1.000 23.706 216 ASP AAA N 1
ATOM 1672 C CA . ASP A 1 222 ? 19.329 56.612 22.237 1.000 25.751 216 ASP AAA CA 1
ATOM 1673 C C . ASP A 1 222 ? 17.994 56.576 23.000 1.000 28.546 216 ASP AAA C 1
ATOM 1674 O O . ASP A 1 222 ? 16.991 56.200 22.384 1.000 30.486 216 ASP AAA O 1
ATOM 1679 N N . ALA A 1 223 ? 17.972 56.980 24.274 1.000 24.714 217 ALA AAA N 1
ATOM 1680 C CA . ALA A 1 223 ? 16.768 56.969 25.145 1.000 26.167 217 ALA AAA CA 1
ATOM 1681 C C . ALA A 1 223 ? 15.860 58.188 24.870 1.000 31.274 217 ALA AAA C 1
ATOM 1682 O O . ALA A 1 223 ? 14.741 58.247 25.451 1.000 32.414 217 ALA AAA O 1
ATOM 1684 N N . GLY A 1 224 ? 16.296 59.124 24.013 1.000 27.865 218 GLY AAA N 1
ATOM 1685 C CA . GLY A 1 224 ? 15.528 60.333 23.674 1.000 30.273 218 GLY AAA CA 1
ATOM 1686 C C . GLY A 1 224 ? 15.479 61.296 24.840 1.000 28.561 218 GLY AAA C 1
ATOM 1687 O O . GLY A 1 224 ? 14.544 62.128 24.893 1.000 35.355 218 GLY AAA O 1
ATOM 1688 N N . GLU A 1 225 ? 16.466 61.240 25.735 1.000 28.920 219 GLU AAA N 1
ATOM 1689 C CA . GLU A 1 225 ? 16.595 62.234 26.839 1.000 26.899 219 GLU AAA CA 1
ATOM 1690 C C . GLU A 1 225 ? 16.958 63.608 26.265 1.000 30.184 219 GLU AAA C 1
ATOM 1691 O O . GLU A 1 225 ? 17.741 63.677 25.286 1.000 26.019 219 GLU AAA O 1
ATOM 1697 N N . GLY A 1 226 ? 16.405 64.673 26.849 1.000 28.474 220 GLY AAA N 1
ATOM 1698 C CA . GLY A 1 226 ? 16.903 66.040 26.628 1.000 28.461 220 GLY AAA CA 1
ATOM 1699 C C . GLY A 1 226 ? 18.358 66.101 27.059 1.000 22.128 220 GLY AAA C 1
ATOM 1700 O O . GLY A 1 226 ? 18.666 65.573 28.125 1.000 23.629 220 GLY AAA O 1
ATOM 1701 N N . GLN A 1 227 ? 19.224 66.707 26.247 1.000 21.038 221 GLN AAA N 1
ATOM 1702 C CA . GLN A 1 227 ? 20.689 66.761 26.475 1.000 18.631 221 GLN AAA CA 1
ATOM 1703 C C . GLN A 1 227 ? 21.203 68.209 26.355 1.000 14.965 221 GLN AAA C 1
ATOM 1704 O O . GLN A 1 227 ? 20.655 69.031 25.557 1.000 17.133 221 GLN AAA O 1
ATOM 1710 N N . SER A 1 228 ? 22.232 68.529 27.123 1.000 13.458 222 SER AAA N 1
ATOM 1711 C CA . SER A 1 228 ? 23.070 69.720 26.887 1.000 12.195 222 SER AAA CA 1
ATOM 1712 C C . SER A 1 228 ? 23.663 69.666 25.477 1.000 11.353 222 SER AAA C 1
ATOM 1713 O O . SER A 1 228 ? 23.777 68.556 24.909 1.000 14.801 222 SER AAA O 1
ATOM 1716 N N . THR A 1 229 ? 24.135 70.797 24.967 1.000 12.009 223 THR AAA N 1
ATOM 1717 C CA . THR A 1 229 ? 24.870 70.817 23.677 1.000 12.685 223 THR AAA CA 1
ATOM 1718 C C . THR A 1 229 ? 26.106 69.904 23.799 1.000 10.188 223 THR AAA C 1
ATOM 1719 O O . THR A 1 229 ? 26.455 69.223 22.794 1.000 10.868 223 THR AAA O 1
ATOM 1723 N N . ARG A 1 230 ? 26.712 69.833 24.989 1.000 9.624 224 ARG AAA N 1
ATOM 1724 C CA . ARG A 1 230 ? 27.963 69.064 25.190 1.000 9.288 224 ARG AAA CA 1
ATOM 1725 C C . ARG A 1 230 ? 27.613 67.571 25.124 1.000 9.188 224 ARG AAA C 1
ATOM 1726 O O . ARG A 1 230 ? 28.317 66.798 24.398 1.000 10.244 224 ARG AAA O 1
ATOM 1734 N N . CYS A 1 231 ? 26.567 67.146 25.818 1.000 9.115 225 CYS AAA N 1
ATOM 1735 C CA . CYS A 1 231 ? 26.155 65.713 25.805 1.000 9.370 225 CYS AAA CA 1
ATOM 1736 C C . CYS A 1 231 ? 25.693 65.315 24.407 1.000 8.101 225 CYS AAA C 1
ATOM 1737 O O . CYS A 1 231 ? 26.045 64.214 23.993 1.000 9.833 225 CYS AAA O 1
ATOM 1740 N N . ALA A 1 232 ? 24.993 66.164 23.664 1.000 9.307 226 ALA AAA N 1
ATOM 1741 C CA . ALA A 1 232 ? 24.590 65.849 22.269 1.000 9.512 226 ALA AAA CA 1
ATOM 1742 C C . ALA A 1 232 ? 25.819 65.666 21.386 1.000 9.311 226 ALA AAA C 1
ATOM 1743 O O . ALA A 1 232 ? 25.839 64.728 20.541 1.000 10.280 226 ALA AAA O 1
ATOM 1745 N N . ALA A 1 233 ? 26.857 66.477 21.552 1.000 9.875 227 ALA AAA N 1
ATOM 1746 C CA . ALA A 1 233 ? 28.078 66.403 20.740 1.000 9.064 227 ALA AAA CA 1
ATOM 1747 C C . ALA A 1 233 ? 28.810 65.092 21.103 1.000 6.859 227 ALA AAA C 1
ATOM 1748 O O . ALA A 1 233 ? 29.324 64.428 20.211 1.000 8.261 227 ALA AAA O 1
ATOM 1750 N N . LEU A 1 234 ? 28.906 64.768 22.392 1.000 6.436 228 LEU AAA N 1
ATOM 1751 C CA . LEU A 1 234 ? 29.530 63.496 22.823 1.000 6.197 228 LEU AAA CA 1
ATOM 1752 C C . LEU A 1 234 ? 28.780 62.300 22.221 1.000 6.171 228 LEU AAA C 1
ATOM 1753 O O . LEU A 1 234 ? 29.474 61.376 21.749 1.000 9.023 228 LEU AAA O 1
ATOM 1758 N N . ALA A 1 235 ? 27.459 62.329 22.178 1.000 6.993 229 ALA AAA N 1
ATOM 1759 C CA . ALA A 1 235 ? 26.672 61.206 21.635 1.000 8.103 229 ALA AAA CA 1
ATOM 1760 C C . ALA A 1 235 ? 26.992 61.103 20.156 1.000 7.783 229 ALA AAA C 1
ATOM 1761 O O . ALA A 1 235 ? 27.071 59.990 19.616 1.000 8.433 229 ALA AAA O 1
ATOM 1763 N N . HIS A 1 236 ? 27.209 62.230 19.499 1.000 8.639 230 HIS AAA N 1
ATOM 1764 C CA . HIS A 1 236 ? 27.456 62.248 18.027 1.000 8.879 230 HIS AAA CA 1
ATOM 1765 C C . HIS A 1 236 ? 28.829 61.637 17.749 1.000 8.163 230 HIS AAA C 1
ATOM 1766 O O . HIS A 1 236 ? 29.000 60.889 16.768 1.000 9.071 230 HIS AAA O 1
ATOM 1773 N N . ILE A 1 237 ? 29.793 61.950 18.589 1.000 8.037 231 ILE AAA N 1
ATOM 1774 C CA . ILE A 1 237 ? 31.167 61.400 18.468 1.000 7.505 231 ILE AAA CA 1
ATOM 1775 C C . ILE A 1 237 ? 31.106 59.884 18.674 1.000 7.164 231 ILE AAA C 1
ATOM 1776 O O . ILE A 1 237 ? 31.714 59.185 17.897 1.000 6.506 231 ILE AAA O 1
ATOM 1781 N N . PHE A 1 238 ? 30.463 59.427 19.735 1.000 7.225 232 PHE AAA N 1
ATOM 1782 C CA . PHE A 1 238 ? 30.308 57.963 19.964 1.000 7.387 232 PHE AAA CA 1
ATOM 1783 C C . PHE A 1 238 ? 29.709 57.324 18.709 1.000 7.119 232 PHE AAA C 1
ATOM 1784 O O . PHE A 1 238 ? 30.249 56.288 18.217 1.000 8.004 232 PHE AAA O 1
ATOM 1792 N N . ARG A 1 239 ? 28.614 57.868 18.194 1.000 7.330 233 ARG AAA N 1
ATOM 1793 C CA . ARG A 1 239 ? 27.882 57.279 17.056 1.000 7.787 233 ARG AAA CA 1
ATOM 1794 C C . ARG A 1 239 ? 28.812 57.265 15.848 1.000 7.620 233 ARG AAA C 1
ATOM 1795 O O . ARG A 1 239 ? 28.822 56.262 15.106 1.000 10.044 233 ARG AAA O 1
ATOM 1803 N N . ALA A 1 240 ? 29.563 58.336 15.612 1.000 7.535 234 ALA AAA N 1
ATOM 1804 C CA . ALA A 1 240 ? 30.422 58.439 14.408 1.000 7.591 234 ALA AAA CA 1
ATOM 1805 C C . ALA A 1 240 ? 31.503 57.344 14.481 1.000 7.097 234 ALA AAA C 1
ATOM 1806 O O . ALA A 1 240 ? 31.797 56.717 13.463 1.000 8.556 234 ALA AAA O 1
ATOM 1808 N N . MET A 1 241 ? 32.133 57.156 15.630 1.000 7.189 235 MET AAA N 1
ATOM 1809 C CA . MET A 1 241 ? 33.228 56.165 15.802 1.000 7.040 235 MET AAA CA 1
ATOM 1810 C C . MET A 1 241 ? 32.634 54.761 15.594 1.000 8.120 235 MET AAA C 1
ATOM 1811 O O . MET A 1 241 ? 33.257 53.943 14.884 1.000 9.535 235 MET AAA O 1
ATOM 1816 N N . ALA A 1 242 ? 31.501 54.471 16.210 1.000 9.481 236 ALA AAA N 1
ATOM 1817 C CA . ALA A 1 242 ? 30.862 53.140 16.149 1.000 9.366 236 ALA AAA CA 1
ATOM 1818 C C . ALA A 1 242 ? 30.364 52.836 14.738 1.000 11.035 236 ALA AAA C 1
ATOM 1819 O O . ALA A 1 242 ? 30.406 51.645 14.335 1.000 13.612 236 ALA AAA O 1
ATOM 1821 N N . ARG A 1 243 ? 29.852 53.814 14.024 1.000 11.190 237 ARG AAA N 1
ATOM 1822 C CA . ARG A 1 243 ? 29.312 53.612 12.663 1.000 12.324 237 ARG AAA CA 1
ATOM 1823 C C . ARG A 1 243 ? 30.432 53.540 11.612 1.000 11.303 237 ARG AAA C 1
ATOM 1824 O O . ARG A 1 243 ? 30.191 52.916 10.532 1.000 12.140 237 ARG AAA O 1
ATOM 1832 N N . HIS A 1 244 ? 31.577 54.190 11.818 1.000 9.358 238 HIS AAA N 1
ATOM 1833 C CA . HIS A 1 244 ? 32.657 54.270 10.815 1.000 9.598 238 HIS AAA CA 1
ATOM 1834 C C . HIS A 1 244 ? 33.978 53.838 11.455 1.000 8.938 238 HIS AAA C 1
ATOM 1835 O O . HIS A 1 244 ? 34.941 54.607 11.451 1.000 8.874 238 HIS AAA O 1
ATOM 1842 N N . PRO A 1 245 ? 34.076 52.613 12.011 1.000 8.553 239 PRO AAA N 1
ATOM 1843 C CA . PRO A 1 245 ? 35.285 52.220 12.734 1.000 9.788 239 PRO AAA CA 1
ATOM 1844 C C . PRO A 1 245 ? 36.504 52.085 11.813 1.000 8.534 239 PRO AAA C 1
ATOM 1845 O O . PRO A 1 245 ? 37.600 52.178 12.303 1.000 9.586 239 PRO AAA O 1
ATOM 1849 N N . GLU A 1 246 ? 36.291 51.863 10.502 1.000 8.939 240 GLU AAA N 1
ATOM 1850 C CA . GLU A 1 246 ? 37.408 51.830 9.541 1.000 10.020 240 GLU AAA CA 1
ATOM 1851 C C . GLU A 1 246 ? 38.057 53.204 9.378 1.000 10.728 240 GLU AAA C 1
ATOM 1852 O O . GLU A 1 246 ? 39.237 53.267 9.063 1.000 13.374 240 GLU AAA O 1
ATOM 1858 N N . MET A 1 247 ? 37.319 54.302 9.588 1.000 9.515 241 MET AAA N 1
ATOM 1859 C CA . MET A 1 247 ? 37.958 55.641 9.539 1.000 9.288 241 MET AAA CA 1
ATOM 1860 C C . MET A 1 247 ? 38.792 55.855 10.793 1.000 8.417 241 MET AAA C 1
ATOM 1861 O O . MET A 1 247 ? 39.753 56.599 10.719 1.000 10.302 241 MET AAA O 1
ATOM 1866 N N . VAL A 1 248 ? 38.423 55.249 11.913 1.000 7.713 242 VAL AAA N 1
ATOM 1867 C CA . VAL A 1 248 ? 39.146 55.467 13.191 1.000 7.659 242 VAL AAA CA 1
ATOM 1868 C C . VAL A 1 248 ? 40.518 54.779 13.140 1.000 7.971 242 VAL AAA C 1
ATOM 1869 O O . VAL A 1 248 ? 41.434 55.241 13.816 1.000 10.973 242 VAL AAA O 1
ATOM 1873 N N . ALA A 1 249 ? 40.659 53.692 12.391 1.000 8.834 243 ALA AAA N 1
ATOM 1874 C CA . ALA A 1 249 ? 41.952 52.962 12.269 1.000 7.406 243 ALA AAA CA 1
ATOM 1875 C C . ALA A 1 249 ? 42.109 52.442 10.848 1.000 7.371 243 ALA AAA C 1
ATOM 1876 O O . ALA A 1 249 ? 42.710 53.140 10.031 1.000 8.604 243 ALA AAA O 1
ATOM 1878 N N . GLY A 1 250 ? 41.553 51.268 10.541 1.000 8.382 244 GLY AAA N 1
ATOM 1879 C CA . GLY A 1 250 ? 41.623 50.761 9.156 1.000 8.813 244 GLY AAA CA 1
ATOM 1880 C C . GLY A 1 250 ? 41.569 49.241 9.124 1.000 9.504 244 GLY AAA C 1
ATOM 1881 O O . GLY A 1 250 ? 41.383 48.632 10.174 1.000 10.287 244 GLY AAA O 1
ATOM 1882 N N . GLU A 1 251 ? 41.736 48.685 7.936 1.000 11.388 245 GLU AAA N 1
ATOM 1883 C CA . GLU A 1 251 ? 41.656 47.209 7.734 1.000 12.790 245 GLU AAA CA 1
ATOM 1884 C C . GLU A 1 251 ? 42.660 46.483 8.651 1.000 12.981 245 GLU AAA C 1
ATOM 1885 O O . GLU A 1 251 ? 43.823 46.867 8.693 1.000 14.590 245 GLU AAA O 1
ATOM 1891 N N . GLY A 1 252 ? 42.197 45.489 9.407 1.000 13.054 246 GLY AAA N 1
ATOM 1892 C CA . GLY A 1 252 ? 43.071 44.639 10.219 1.000 13.435 246 GLY AAA CA 1
ATOM 1893 C C . GLY A 1 252 ? 43.503 45.276 11.510 1.000 10.956 246 GLY AAA C 1
ATOM 1894 O O . GLY A 1 252 ? 44.247 44.657 12.253 1.000 15.130 246 GLY AAA O 1
ATOM 1895 N N . ARG A 1 253 ? 43.136 46.531 11.741 1.000 8.893 247 ARG AAA N 1
ATOM 1896 C CA . ARG A 1 253 ? 43.591 47.220 12.964 1.000 8.130 247 ARG AAA CA 1
ATOM 1897 C C . ARG A 1 253 ? 42.728 46.819 14.157 1.000 7.507 247 ARG AAA C 1
ATOM 1898 O O . ARG A 1 253 ? 41.498 46.688 14.026 1.000 9.386 247 ARG AAA O 1
ATOM 1906 N N . TYR A 1 254 ? 43.322 46.776 15.340 1.000 6.278 248 TYR AAA N 1
ATOM 1907 C CA . TYR A 1 254 ? 42.564 46.367 16.545 1.000 7.116 248 TYR AAA CA 1
ATOM 1908 C C . TYR A 1 254 ? 41.291 47.195 16.726 1.000 6.783 248 TYR AAA C 1
ATOM 1909 O O . TYR A 1 254 ? 40.218 46.668 16.964 1.000 7.551 248 TYR AAA O 1
ATOM 1929 N N . THR A 1 256 ? 39.401 48.967 14.849 1.000 7.588 250 THR AAA N 1
ATOM 1930 C CA . THR A 1 256 ? 38.366 48.723 13.879 1.000 7.607 250 THR AAA CA 1
ATOM 1931 C C . THR A 1 256 ? 37.714 47.345 14.112 1.000 7.952 250 THR AAA C 1
ATOM 1932 O O . THR A 1 256 ? 36.470 47.248 14.117 1.000 8.155 250 THR AAA O 1
ATOM 1936 N N . MET A 1 257 ? 38.531 46.341 14.377 1.000 8.388 251 MET AAA N 1
ATOM 1937 C CA . MET A 1 257 ? 38.007 44.967 14.562 1.000 9.184 251 MET AAA CA 1
ATOM 1938 C C . MET A 1 257 ? 37.209 44.897 15.864 1.000 8.891 251 MET AAA C 1
ATOM 1939 O O . MET A 1 257 ? 36.145 44.273 15.899 1.000 9.925 251 MET AAA O 1
ATOM 1944 N N . LEU A 1 258 ? 37.695 45.573 16.898 1.000 8.376 252 LEU AAA N 1
ATOM 1945 C CA . LEU A 1 258 ? 36.997 45.632 18.206 1.000 8.758 252 LEU AAA CA 1
ATOM 1946 C C . LEU A 1 258 ? 35.626 46.285 18.009 1.000 8.564 252 LEU AAA C 1
ATOM 1947 O O . LEU A 1 258 ? 34.616 45.730 18.446 1.000 8.616 252 LEU AAA O 1
ATOM 1952 N N . MET A 1 259 ? 35.579 47.439 17.358 1.000 9.700 253 MET AAA N 1
ATOM 1953 C CA . MET A 1 259 ? 34.299 48.188 17.256 1.000 10.090 253 MET AAA CA 1
ATOM 1954 C C . MET A 1 259 ? 33.333 47.485 16.303 1.000 10.634 253 MET AAA C 1
ATOM 1955 O O . MET A 1 259 ? 32.134 47.470 16.609 1.000 13.518 253 MET AAA O 1
ATOM 1960 N N . ARG A 1 260 ? 33.823 46.852 15.232 1.000 11.109 254 ARG AAA N 1
ATOM 1961 C CA . ARG A 1 260 ? 32.924 46.079 14.352 1.000 12.346 254 ARG AAA CA 1
ATOM 1962 C C . ARG A 1 260 ? 32.369 44.880 15.128 1.000 13.227 254 ARG AAA C 1
ATOM 1963 O O . ARG A 1 260 ? 31.157 44.590 14.979 1.000 15.609 254 ARG AAA O 1
ATOM 1971 N N . ALA A 1 261 ? 33.198 44.189 15.908 1.000 12.051 255 ALA AAA N 1
ATOM 1972 C CA . ALA A 1 261 ? 32.759 42.985 16.656 1.000 13.564 255 ALA AAA CA 1
ATOM 1973 C C . ALA A 1 261 ? 31.605 43.365 17.597 1.000 12.889 255 ALA AAA C 1
ATOM 1974 O O . ALA A 1 261 ? 30.659 42.582 17.731 1.000 14.459 255 ALA AAA O 1
ATOM 1976 N N . PHE A 1 262 ? 31.704 44.522 18.247 1.000 13.836 256 PHE AAA N 1
ATOM 1977 C CA . PHE A 1 262 ? 30.742 44.926 19.304 1.000 12.225 256 PHE AAA CA 1
ATOM 1978 C C . PHE A 1 262 ? 29.519 45.681 18.763 1.000 13.727 256 PHE AAA C 1
ATOM 1979 O O . PHE A 1 262 ? 28.584 45.943 19.558 1.000 15.182 256 PHE AAA O 1
ATOM 1987 N N . ASP A 1 263 ? 29.518 46.028 17.482 1.000 15.049 257 ASP AAA N 1
ATOM 1988 C CA . ASP A 1 263 ? 28.310 46.483 16.743 1.000 18.356 257 ASP AAA CA 1
ATOM 1989 C C . ASP A 1 263 ? 27.537 47.591 17.493 1.000 18.236 257 ASP AAA C 1
ATOM 1990 O O . ASP A 1 263 ? 26.301 47.513 17.541 1.000 18.957 257 ASP AAA O 1
ATOM 1995 N N . GLY A 1 264 ? 28.220 48.608 18.036 1.000 13.648 258 GLY AAA N 1
ATOM 1996 C CA . GLY A 1 264 ? 27.611 49.799 18.667 1.000 11.347 258 GLY AAA CA 1
ATOM 1997 C C . GLY A 1 264 ? 27.605 49.734 20.187 1.000 10.628 258 GLY AAA C 1
ATOM 1998 O O . GLY A 1 264 ? 27.245 50.696 20.831 1.000 11.764 258 GLY AAA O 1
ATOM 1999 N N . ALA A 1 265 ? 28.018 48.630 20.773 1.000 9.414 259 ALA AAA N 1
ATOM 2000 C CA . ALA A 1 265 ? 27.948 48.455 22.249 1.000 9.641 259 ALA AAA CA 1
ATOM 2001 C C . ALA A 1 265 ? 29.060 49.240 22.938 1.000 7.969 259 ALA AAA C 1
ATOM 2002 O O . ALA A 1 265 ? 28.967 49.503 24.178 1.000 8.455 259 ALA AAA O 1
ATOM 2004 N N . LEU A 1 266 ? 30.115 49.555 22.206 1.000 7.889 260 LEU AAA N 1
ATOM 2005 C CA . LEU A 1 266 ? 31.262 50.299 22.803 1.000 7.242 260 LEU AAA CA 1
ATOM 2006 C C . LEU A 1 266 ? 32.057 50.990 21.716 1.000 6.626 260 LEU AAA C 1
ATOM 2007 O O . LEU A 1 266 ? 31.863 50.690 20.509 1.000 7.206 260 LEU AAA O 1
ATOM 2012 N N . VAL A 1 267 ? 32.874 51.951 22.126 1.000 6.314 261 VAL AAA N 1
ATOM 2013 C CA . VAL A 1 267 ? 33.919 52.513 21.250 1.000 6.590 261 VAL AAA CA 1
ATOM 2014 C C . VAL A 1 267 ? 35.257 52.298 21.934 1.000 5.459 261 VAL AAA C 1
ATOM 2015 O O . VAL A 1 267 ? 35.329 52.267 23.212 1.000 7.522 261 VAL AAA O 1
ATOM 2019 N N . GLY A 1 268 ? 36.310 52.200 21.141 1.000 5.417 262 GLY AAA N 1
ATOM 2020 C CA . GLY A 1 268 ? 37.660 51.999 21.689 1.000 5.809 262 GLY AAA CA 1
ATOM 2021 C C . GLY A 1 268 ? 38.700 52.732 20.868 1.000 5.611 262 GLY AAA C 1
ATOM 2022 O O . GLY A 1 268 ? 38.506 52.899 19.624 1.000 7.680 262 GLY AAA O 1
ATOM 2023 N N . LYS A 1 269 ? 39.768 53.142 21.489 1.000 6.236 263 LYS AAA N 1
ATOM 2024 C CA . LYS A 1 269 ? 40.770 53.970 20.811 1.000 6.906 263 LYS AAA CA 1
ATOM 2025 C C . LYS A 1 269 ? 42.151 53.713 21.400 1.000 5.899 263 LYS AAA C 1
ATOM 2026 O O . LYS A 1 269 ? 42.323 53.757 22.635 1.000 5.976 263 LYS AAA O 1
ATOM 2032 N N . LEU A 1 270 ? 43.124 53.583 20.518 1.000 6.651 264 LEU AAA N 1
ATOM 2033 C CA . LEU A 1 270 ? 44.573 53.430 20.847 1.000 6.479 264 LEU AAA CA 1
ATOM 2034 C C . LEU A 1 270 ? 45.208 54.808 21.130 1.000 6.306 264 LEU AAA C 1
ATOM 2035 O O . LEU A 1 270 ? 44.909 55.749 20.389 1.000 6.555 264 LEU AAA O 1
ATOM 2040 N N . GLY A 1 271 ? 46.100 54.882 22.106 1.000 5.980 265 GLY AAA N 1
ATOM 2041 C CA . GLY A 1 271 ? 47.109 55.942 22.205 1.000 7.039 265 GLY AAA CA 1
ATOM 2042 C C . GLY A 1 271 ? 48.506 55.400 21.947 1.000 7.216 265 GLY AAA C 1
ATOM 2043 O O . GLY A 1 271 ? 48.848 54.279 22.420 1.000 8.161 265 GLY AAA O 1
ATOM 2044 N N . ALA A 1 272 ? 49.365 56.162 21.281 1.000 8.083 266 ALA AAA N 1
ATOM 2045 C CA . ALA A 1 272 ? 50.785 55.818 21.102 1.000 7.235 266 ALA AAA CA 1
ATOM 2046 C C . ALA A 1 272 ? 51.427 55.470 22.436 1.000 6.287 266 ALA AAA C 1
ATOM 2047 O O . ALA A 1 272 ? 50.987 56.000 23.494 1.000 7.620 266 ALA AAA O 1
ATOM 2049 N N . ASP A 1 273 ? 52.442 54.604 22.408 1.000 7.689 267 ASP AAA N 1
ATOM 2050 C CA . ASP A 1 273 ? 53.157 54.162 23.637 1.000 6.844 267 ASP AAA CA 1
ATOM 2051 C C . ASP A 1 273 ? 52.210 53.380 24.548 1.000 5.438 267 ASP AAA C 1
ATOM 2052 O O . ASP A 1 273 ? 52.436 53.281 25.770 1.000 6.320 267 ASP AAA O 1
ATOM 2057 N N . ALA A 1 274 ? 51.249 52.712 23.951 1.000 5.259 268 ALA AAA N 1
ATOM 2058 C CA . ALA A 1 274 ? 50.467 51.621 24.571 1.000 6.049 268 ALA AAA CA 1
ATOM 2059 C C . ALA A 1 274 ? 49.552 52.108 25.669 1.000 6.029 268 ALA AAA C 1
ATOM 2060 O O . ALA A 1 274 ? 49.593 51.568 26.799 1.000 6.825 268 ALA AAA O 1
ATOM 2062 N N . SER A 1 275 ? 48.698 53.075 25.340 1.000 5.796 269 SER AAA N 1
ATOM 2063 C CA A SER A 1 275 ? 47.489 53.378 26.136 0.460 6.025 269 SER AAA CA 1
ATOM 2064 C CA B SER A 1 275 ? 47.492 53.387 26.134 0.540 5.889 269 SER AAA CA 1
ATOM 2065 C C . SER A 1 275 ? 46.270 52.926 25.339 1.000 5.512 269 SER AAA C 1
ATOM 2066 O O . SER A 1 275 ? 46.335 52.885 24.068 1.000 6.147 269 SER AAA O 1
ATOM 2071 N N . TYR A 1 276 ? 45.196 52.648 26.018 1.000 5.359 270 TYR AAA N 1
ATOM 2072 C CA . TYR A 1 276 ? 43.935 52.263 25.342 1.000 5.744 270 TYR AAA CA 1
ATOM 2073 C C . TYR A 1 276 ? 42.771 52.777 26.172 1.000 4.780 270 TYR AAA C 1
ATOM 2074 O O . TYR A 1 276 ? 42.843 52.769 27.419 1.000 5.438 270 TYR AAA O 1
ATOM 2083 N N . ALA A 1 277 ? 41.700 53.179 25.521 1.000 4.953 271 ALA AAA N 1
ATOM 2084 C CA . ALA A 1 277 ? 40.493 53.591 26.232 1.000 5.211 271 ALA AAA CA 1
ATOM 2085 C C . ALA A 1 277 ? 39.259 53.045 25.542 1.000 5.734 271 ALA AAA C 1
ATOM 2086 O O . ALA A 1 277 ? 39.182 52.997 24.290 1.000 6.808 271 ALA AAA O 1
ATOM 2088 N N . ILE A 1 278 ? 38.309 52.658 26.371 1.000 5.654 272 ILE AAA N 1
ATOM 2089 C CA . ILE A 1 278 ? 37.021 52.102 25.877 1.000 5.866 272 ILE AAA CA 1
ATOM 2090 C C . ILE A 1 278 ? 35.866 52.743 26.633 1.000 5.500 272 ILE AAA C 1
ATOM 2091 O O . ILE A 1 278 ? 35.924 52.826 27.880 1.000 6.461 272 ILE AAA O 1
ATOM 2096 N N . GLY A 1 279 ? 34.817 53.067 25.892 1.000 5.710 273 GLY AAA N 1
ATOM 2097 C CA . GLY A 1 279 ? 33.566 53.544 26.490 1.000 5.812 273 GLY AAA CA 1
ATOM 2098 C C . GLY A 1 279 ? 32.498 52.502 26.227 1.000 5.474 273 GLY AAA C 1
ATOM 2099 O O . GLY A 1 279 ? 32.226 52.227 25.041 1.000 6.650 273 GLY AAA O 1
ATOM 2100 N N . VAL A 1 280 ? 31.852 52.020 27.279 1.000 5.917 274 VAL AAA N 1
ATOM 2101 C CA . VAL A 1 280 ? 30.885 50.891 27.190 1.000 6.032 274 VAL AAA CA 1
ATOM 2102 C C . VAL A 1 280 ? 29.484 51.435 27.545 1.000 6.558 274 VAL AAA C 1
ATOM 2103 O O . VAL A 1 280 ? 29.230 51.846 28.695 1.000 7.114 274 VAL AAA O 1
ATOM 2107 N N . ARG A 1 281 ? 28.555 51.305 26.623 1.000 7.162 275 ARG AAA N 1
ATOM 2108 C CA . ARG A 1 281 ? 27.120 51.617 26.853 1.000 8.072 275 ARG AAA CA 1
ATOM 2109 C C . ARG A 1 281 ? 26.527 50.690 27.926 1.000 8.482 275 ARG AAA C 1
ATOM 2110 O O . ARG A 1 281 ? 26.968 49.534 28.056 1.000 8.518 275 ARG AAA O 1
ATOM 2118 N N . ALA A 1 282 ? 25.607 51.192 28.749 1.000 8.930 276 ALA AAA N 1
ATOM 2119 C CA . ALA A 1 282 ? 24.949 50.402 29.805 1.000 10.972 276 ALA AAA CA 1
ATOM 2120 C C . ALA A 1 282 ? 24.396 49.105 29.204 1.000 10.649 276 ALA AAA C 1
ATOM 2121 O O . ALA A 1 282 ? 23.776 49.129 28.129 1.000 11.925 276 ALA AAA O 1
ATOM 2123 N N . SER A 1 283 ? 24.622 47.994 29.877 1.000 11.345 277 SER AAA N 1
ATOM 2124 C CA . SER A 1 283 ? 24.299 46.635 29.393 1.000 10.546 277 SER AAA CA 1
ATOM 2125 C C . SER A 1 283 ? 24.099 45.711 30.592 1.000 10.756 277 SER AAA C 1
ATOM 2126 O O . SER A 1 283 ? 24.380 46.108 31.735 1.000 11.553 277 SER AAA O 1
ATOM 2129 N N . ASP A 1 284 ? 23.698 44.470 30.319 1.000 13.382 278 ASP AAA N 1
ATOM 2130 C CA . ASP A 1 284 ? 23.657 43.440 31.368 1.000 13.222 278 ASP AAA CA 1
ATOM 2131 C C . ASP A 1 284 ? 25.046 43.291 31.987 1.000 12.695 278 ASP AAA C 1
ATOM 2132 O O . ASP A 1 284 ? 25.163 43.119 33.226 1.000 13.556 278 ASP AAA O 1
ATOM 2137 N N . ALA A 1 285 ? 26.087 43.357 31.163 1.000 12.227 279 ALA AAA N 1
ATOM 2138 C CA . ALA A 1 285 ? 27.493 43.231 31.660 1.000 11.590 279 ALA AAA CA 1
ATOM 2139 C C . ALA A 1 285 ? 27.842 44.376 32.618 1.000 10.451 279 ALA AAA C 1
ATOM 2140 O O . ALA A 1 285 ? 28.423 44.104 33.684 1.000 13.005 279 ALA AAA O 1
ATOM 2142 N N . THR A 1 286 ? 27.505 45.622 32.296 1.000 9.381 280 THR AAA N 1
ATOM 2143 C CA . THR A 1 286 ? 27.862 46.768 33.173 1.000 9.296 280 THR AAA CA 1
ATOM 2144 C C . THR A 1 286 ? 27.070 46.625 34.477 1.000 9.780 280 THR AAA C 1
ATOM 2145 O O . THR A 1 286 ? 27.633 46.905 35.545 1.000 10.601 280 THR AAA O 1
ATOM 2149 N N . ARG A 1 287 ? 25.801 46.224 34.409 1.000 10.375 281 ARG AAA N 1
ATOM 2150 C CA . ARG A 1 287 ? 24.988 46.062 35.644 1.000 10.738 281 ARG AAA CA 1
ATOM 2151 C C . ARG A 1 287 ? 25.601 44.953 36.499 1.000 11.297 281 ARG AAA C 1
ATOM 2152 O O . ARG A 1 287 ? 25.642 45.095 37.744 1.000 13.177 281 ARG AAA O 1
ATOM 2160 N N . GLN A 1 288 ? 26.082 43.875 35.881 1.000 12.168 282 GLN AAA N 1
ATOM 2161 C CA . GLN A 1 288 ? 26.685 42.766 36.649 1.000 13.997 282 GLN AAA CA 1
ATOM 2162 C C . GLN A 1 288 ? 27.933 43.292 37.352 1.000 12.980 282 GLN AAA C 1
ATOM 2163 O O . GLN A 1 288 ? 28.283 42.764 38.415 1.000 15.329 282 GLN AAA O 1
ATOM 2169 N N . LEU A 1 289 ? 28.622 44.276 36.760 1.000 12.651 283 LEU AAA N 1
ATOM 2170 C CA . LEU A 1 289 ? 29.849 44.869 37.367 1.000 11.892 283 LEU AAA CA 1
ATOM 2171 C C . LEU A 1 289 ? 29.495 45.834 38.499 1.000 12.773 283 LEU AAA C 1
ATOM 2172 O O . LEU A 1 289 ? 30.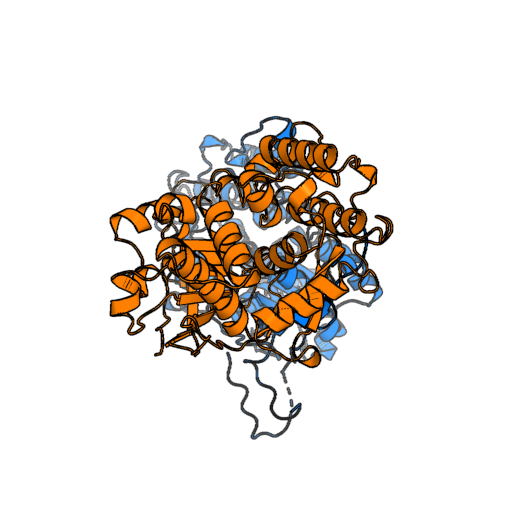410 46.239 39.194 1.000 16.139 283 LEU AAA O 1
ATOM 2177 N N . GLY A 1 290 ? 28.224 46.185 38.683 1.000 15.918 284 GLY AAA N 1
ATOM 2178 C CA . GLY A 1 290 ? 27.776 46.926 39.868 1.000 16.869 284 GLY AAA CA 1
ATOM 2179 C C . GLY A 1 290 ? 27.513 48.404 39.575 1.000 16.323 284 GLY AAA C 1
ATOM 2180 O O . GLY A 1 290 ? 27.539 49.205 40.506 1.000 21.291 284 GLY AAA O 1
ATOM 2181 N N . THR A 1 291 ? 27.212 48.779 38.332 1.000 12.524 285 THR AAA N 1
ATOM 2182 C CA . THR A 1 291 ? 26.869 50.175 37.995 1.000 13.810 285 THR AAA CA 1
ATOM 2183 C C . THR A 1 291 ? 25.561 50.223 37.204 1.000 11.451 285 THR AAA C 1
ATOM 2184 O O . THR A 1 291 ? 25.287 49.352 36.399 1.000 12.996 285 THR AAA O 1
ATOM 2188 N N . ASP A 1 292 ? 24.800 51.291 37.407 1.000 13.965 286 ASP AAA N 1
ATOM 2189 C CA . ASP A 1 292 ? 23.478 51.498 36.758 1.000 15.752 286 ASP AAA CA 1
ATOM 2190 C C . ASP A 1 292 ? 23.629 52.285 35.455 1.000 14.764 286 ASP AAA C 1
ATOM 2191 O O . ASP A 1 292 ? 22.604 52.537 34.790 1.000 19.258 286 ASP AAA O 1
ATOM 2196 N N . GLY A 1 293 ? 24.834 52.701 35.096 1.000 12.012 287 GLY AAA N 1
ATOM 2197 C CA . GLY A 1 293 ? 25.039 53.439 33.842 1.000 11.593 287 GLY AAA CA 1
ATOM 2198 C C . GLY A 1 293 ? 26.186 52.879 33.020 1.000 10.957 287 GLY AAA C 1
ATOM 2199 O O . GLY A 1 293 ? 26.464 51.689 33.083 1.000 9.872 287 GLY AAA O 1
ATOM 2200 N N . ALA A 1 294 ? 26.774 53.737 32.193 1.000 9.180 288 ALA AAA N 1
ATOM 2201 C CA . ALA A 1 294 ? 27.875 53.424 31.274 1.000 8.071 288 ALA AAA CA 1
ATOM 2202 C C . ALA A 1 294 ? 29.164 53.217 32.070 1.000 8.710 288 ALA AAA C 1
ATOM 2203 O O . ALA A 1 294 ? 29.243 53.556 33.284 1.000 9.267 288 ALA AAA O 1
ATOM 2205 N N . LEU A 1 295 ? 30.162 52.696 31.387 1.000 9.473 289 LEU AAA N 1
ATOM 2206 C CA . LEU A 1 295 ? 31.444 52.294 31.981 1.000 11.257 289 LEU AAA CA 1
ATOM 2207 C C . LEU A 1 295 ? 32.559 52.876 31.128 1.000 7.704 289 LEU AAA C 1
ATOM 2208 O O . LEU A 1 295 ? 32.386 52.923 29.889 1.000 8.469 289 LEU AAA O 1
ATOM 2213 N N . GLY A 1 296 ? 33.666 53.252 31.757 1.000 6.585 290 GLY AAA N 1
ATOM 2214 C CA . GLY A 1 296 ? 34.888 53.584 31.027 1.000 6.253 290 GLY AAA CA 1
ATOM 2215 C C . GLY A 1 296 ? 36.032 52.681 31.453 1.000 5.803 290 GLY AAA C 1
ATOM 2216 O O . GLY A 1 296 ? 36.117 52.350 32.652 1.000 6.957 290 GLY AAA O 1
ATOM 2217 N N . ILE A 1 297 ? 36.880 52.334 30.505 1.000 5.268 291 ILE AAA N 1
ATOM 2218 C CA . ILE A 1 297 ? 38.066 51.489 30.760 1.000 5.606 291 ILE AAA CA 1
ATOM 2219 C C . ILE A 1 297 ? 39.281 52.231 30.207 1.000 5.199 291 ILE AAA C 1
ATOM 2220 O O . ILE A 1 297 ? 39.247 52.640 29.026 1.000 5.628 291 ILE AAA O 1
ATOM 2225 N N . SER A 1 298 ? 40.361 52.289 30.962 1.000 5.234 292 SER AAA N 1
ATOM 2226 C CA . SER A 1 298 ? 41.635 52.783 30.416 1.000 5.238 292 SER AAA CA 1
ATOM 2227 C C . SER A 1 298 ? 42.782 51.845 30.828 1.000 4.832 292 SER AAA C 1
ATOM 2228 O O . SER A 1 298 ? 42.752 51.340 31.977 1.000 5.822 292 SER AAA O 1
ATOM 2231 N N . VAL A 1 299 ? 43.757 51.709 29.944 1.000 4.508 293 VAL AAA N 1
ATOM 2232 C CA . VAL A 1 299 ? 44.892 50.783 30.147 1.000 4.675 293 VAL AAA CA 1
ATOM 2233 C C . VAL A 1 299 ? 46.182 51.496 29.720 1.000 4.655 293 VAL AAA C 1
ATOM 2234 O O . VAL A 1 299 ? 46.186 52.184 28.670 1.000 4.836 293 VAL AAA O 1
ATOM 2238 N N . LYS A 1 300 ? 47.267 51.237 30.429 1.000 4.858 294 LYS AAA N 1
ATOM 2239 C CA . LYS A 1 300 ? 48.621 51.601 29.993 1.000 5.118 294 LYS AAA CA 1
ATOM 2240 C C . LYS A 1 300 ? 49.550 50.396 30.238 1.000 4.489 294 LYS AAA C 1
ATOM 2241 O O . LYS A 1 300 ? 49.592 49.943 31.365 1.000 5.397 294 LYS AAA O 1
ATOM 2247 N N . ILE A 1 301 ? 50.354 50.089 29.252 1.000 4.713 295 ILE AAA N 1
ATOM 2248 C CA . ILE A 1 301 ? 51.507 49.148 29.450 1.000 3.832 295 ILE AAA CA 1
ATOM 2249 C C . ILE A 1 301 ? 52.721 50.017 29.762 1.000 4.024 295 ILE AAA C 1
ATOM 2250 O O . ILE A 1 301 ? 53.084 50.868 28.946 1.000 4.055 295 ILE AAA O 1
ATOM 2255 N N . GLU A 1 302 ? 53.309 49.852 30.939 1.000 4.440 296 GLU AAA N 1
ATOM 2256 C CA . GLU A 1 302 ? 54.350 50.773 31.468 1.000 5.456 296 GLU AAA CA 1
ATOM 2257 C C . GLU A 1 302 ? 55.441 51.001 30.448 1.000 6.130 296 GLU AAA C 1
ATOM 2258 O O . GLU A 1 302 ? 55.975 52.155 30.347 1.000 6.299 296 GLU AAA O 1
ATOM 2264 N N . ASP A 1 303 ? 55.903 49.957 29.764 1.000 6.947 297 ASP AAA N 1
ATOM 2265 C CA . ASP A 1 303 ? 57.069 50.026 28.889 1.000 6.815 297 ASP AAA CA 1
ATOM 2266 C C . ASP A 1 303 ? 56.659 50.337 27.453 1.000 6.773 297 ASP AAA C 1
ATOM 2267 O O . ASP A 1 303 ? 57.552 50.457 26.625 1.000 6.986 297 ASP AAA O 1
ATOM 2272 N N . GLY A 1 304 ? 55.393 50.506 27.136 1.000 6.238 298 GLY AAA N 1
ATOM 2273 C CA . GLY A 1 304 ? 55.032 50.954 25.771 1.000 5.762 298 GLY AAA CA 1
ATOM 2274 C C . GLY A 1 304 ? 54.780 49.907 24.729 1.000 5.857 298 GLY AAA C 1
ATOM 2275 O O . GLY A 1 304 ? 54.568 50.273 23.574 1.000 6.364 298 GLY AAA O 1
ATOM 2276 N N . ASN A 1 305 ? 54.771 48.612 25.075 1.000 6.240 299 ASN AAA N 1
ATOM 2277 C CA . ASN A 1 305 ? 54.636 47.557 24.020 1.000 6.334 299 ASN AAA CA 1
ATOM 2278 C C . ASN A 1 305 ? 53.182 47.379 23.526 1.000 5.772 299 ASN AAA C 1
ATOM 2279 O O . ASN A 1 305 ? 52.310 47.049 24.303 1.000 5.697 299 ASN AAA O 1
ATOM 2284 N N . LEU A 1 306 ? 52.946 47.600 22.237 1.000 6.016 300 LEU AAA N 1
ATOM 2285 C CA . LEU A 1 306 ? 51.589 47.622 21.631 1.000 6.287 300 LEU AAA CA 1
ATOM 2286 C C . LEU A 1 306 ? 51.009 46.191 21.532 1.000 5.923 300 LEU AAA C 1
ATOM 2287 O O . LEU A 1 306 ? 49.845 46.015 21.759 1.000 7.591 300 LEU AAA O 1
ATOM 2292 N N . GLU A 1 307 ? 51.833 45.199 21.164 1.000 5.223 301 GLU AAA N 1
ATOM 2293 C CA . GLU A 1 307 ? 51.348 43.790 21.059 1.000 5.405 301 GLU AAA CA 1
ATOM 2294 C C . GLU A 1 307 ? 50.775 43.355 22.407 1.000 4.840 301 GLU AAA C 1
ATOM 2295 O O . GLU A 1 307 ? 49.690 42.741 22.467 1.000 6.580 301 GLU AAA O 1
ATOM 2301 N N . MET A 1 308 ? 51.504 43.665 23.465 1.000 4.801 302 MET AAA N 1
ATOM 2302 C CA . MET A 1 308 ? 51.022 43.369 24.823 1.000 4.876 302 MET AAA CA 1
ATOM 2303 C C . MET A 1 308 ? 49.746 44.144 25.178 1.000 5.256 302 MET AAA C 1
ATOM 2304 O O . MET A 1 308 ? 48.868 43.609 25.850 1.000 5.896 302 MET AAA O 1
ATOM 2309 N N . LEU A 1 309 ? 49.686 45.424 24.745 1.000 5.324 303 LEU AAA N 1
ATOM 2310 C CA . LEU A 1 309 ? 48.475 46.197 25.032 1.000 5.028 303 LEU AAA CA 1
ATOM 2311 C C . LEU A 1 309 ? 47.244 45.465 24.498 1.000 4.708 303 LEU AAA C 1
ATOM 2312 O O . LEU A 1 309 ? 46.273 45.326 25.175 1.000 5.398 303 LEU AAA O 1
ATOM 2317 N N . TYR A 1 310 ? 47.246 45.092 23.232 1.000 5.658 304 TYR AAA N 1
ATOM 2318 C CA . TYR A 1 310 ? 46.045 44.504 22.625 1.000 5.644 304 TYR AAA CA 1
ATOM 2319 C C . TYR A 1 310 ? 45.668 43.164 23.289 1.000 4.491 304 TYR AAA C 1
ATOM 2320 O O . TYR A 1 310 ? 44.497 42.913 23.467 1.000 4.751 304 TYR AAA O 1
ATOM 2329 N N . ALA A 1 311 ? 46.676 42.418 23.725 1.000 4.828 305 ALA AAA N 1
ATOM 2330 C CA . ALA A 1 311 ? 46.454 41.141 24.442 1.000 5.687 305 ALA AAA CA 1
ATOM 2331 C C . ALA A 1 311 ? 45.791 41.417 25.793 1.000 5.429 305 ALA AAA C 1
ATOM 2332 O O . ALA A 1 311 ? 44.752 40.854 26.131 1.000 7.360 305 ALA AAA O 1
ATOM 2334 N N . VAL A 1 312 ? 46.308 42.458 26.480 1.000 4.712 306 VAL AAA N 1
ATOM 2335 C CA . VAL A 1 312 ? 45.773 42.788 27.837 1.000 4.601 306 VAL AAA CA 1
ATOM 2336 C C . VAL A 1 312 ? 44.343 43.336 27.737 1.000 4.691 306 VAL AAA C 1
ATOM 2337 O O . VAL A 1 312 ? 43.527 43.089 28.584 1.000 5.123 306 VAL AAA O 1
ATOM 2341 N N . VAL A 1 313 ? 44.117 44.251 26.789 1.000 4.816 307 VAL AAA N 1
ATOM 2342 C CA . VAL A 1 313 ? 42.768 44.857 26.617 1.000 5.283 307 VAL AAA CA 1
ATOM 2343 C C . VAL A 1 313 ? 41.736 43.753 26.359 1.000 5.426 307 VAL AAA C 1
ATOM 2344 O O . VAL A 1 313 ? 40.694 43.760 26.979 1.000 7.381 307 VAL AAA O 1
ATOM 2348 N N . THR A 1 314 ? 42.110 42.773 25.527 1.000 5.452 308 THR AAA N 1
ATOM 2349 C CA . THR A 1 314 ? 41.163 41.702 25.188 1.000 5.877 308 THR AAA CA 1
ATOM 2350 C C . THR A 1 314 ? 40.940 40.814 26.434 1.000 6.797 308 THR AAA C 1
ATOM 2351 O O . THR A 1 314 ? 39.810 40.450 26.729 1.000 7.925 308 THR AAA O 1
ATOM 2355 N N . GLU A 1 315 ? 42.008 40.515 27.137 1.000 6.239 309 GLU AAA N 1
ATOM 2356 C CA . GLU A 1 315 ? 41.925 39.774 28.407 1.000 6.330 309 GLU AAA CA 1
ATOM 2357 C C . GLU A 1 315 ? 41.022 40.507 29.403 1.000 7.157 309 GLU AAA C 1
ATOM 2358 O O . GLU A 1 315 ? 40.197 39.876 30.118 1.000 7.891 309 GLU AAA O 1
ATOM 2364 N N . LEU A 1 316 ? 41.201 41.826 29.521 1.000 7.876 310 LEU AAA N 1
ATOM 2365 C CA . LEU A 1 316 ? 40.425 42.530 30.536 1.000 8.509 310 LEU AAA CA 1
ATOM 2366 C C . LEU A 1 316 ? 38.937 42.527 30.153 1.000 8.614 310 LEU AAA C 1
ATOM 2367 O O . LEU A 1 316 ? 38.104 42.406 31.037 1.000 8.874 310 LEU AAA O 1
ATOM 2372 N N . LEU A 1 317 ? 38.606 42.653 28.877 1.000 8.479 311 LEU AAA N 1
ATOM 2373 C CA . LEU A 1 317 ? 37.193 42.572 28.446 1.000 7.689 311 LEU AAA CA 1
ATOM 2374 C C . LEU A 1 317 ? 36.604 41.209 28.807 1.000 7.414 311 LEU AAA C 1
ATOM 2375 O O . LEU A 1 317 ? 35.478 41.146 29.297 1.000 9.679 311 LEU AAA O 1
ATOM 2380 N N . GLU A 1 318 ? 37.398 40.153 28.629 1.000 7.053 312 GLU AAA N 1
ATOM 2381 C CA . GLU A 1 318 ? 36.948 38.804 29.036 1.000 7.827 312 GLU AAA CA 1
ATOM 2382 C C . GLU A 1 318 ? 36.722 38.758 30.549 1.000 8.048 312 GLU AAA C 1
ATOM 2383 O O . GLU A 1 318 ? 35.673 38.219 30.976 1.000 8.564 312 GLU AAA O 1
ATOM 2389 N N . ARG A 1 319 ? 37.649 39.296 31.343 1.000 7.899 313 ARG AAA N 1
ATOM 2390 C CA . ARG A 1 319 ? 37.465 39.229 32.814 1.000 8.680 313 ARG AAA CA 1
ATOM 2391 C C . ARG A 1 319 ? 36.261 40.049 33.275 1.000 8.414 313 ARG AAA C 1
ATOM 2392 O O . ARG A 1 319 ? 35.677 39.710 34.335 1.000 9.279 313 ARG AAA O 1
ATOM 2400 N N . LEU A 1 320 ? 35.955 41.142 32.565 1.000 8.057 314 LEU AAA N 1
ATOM 2401 C CA . LEU A 1 320 ? 34.814 42.003 32.942 1.000 7.641 314 LEU AAA CA 1
ATOM 2402 C C . LEU A 1 320 ? 33.500 41.450 32.385 1.000 9.493 314 LEU AAA C 1
ATOM 2403 O O . LEU A 1 320 ? 32.424 41.972 32.746 1.000 10.703 314 LEU AAA O 1
ATOM 2408 N N . GLY A 1 321 ? 33.567 40.404 31.569 1.000 9.220 315 GLY AAA N 1
ATOM 2409 C CA . GLY A 1 321 ? 32.371 39.785 30.978 1.000 10.072 315 GLY AAA CA 1
ATOM 2410 C C . GLY A 1 321 ? 31.721 40.643 29.917 1.000 10.543 315 GLY AAA C 1
ATOM 2411 O O . GLY A 1 321 ? 30.488 40.555 29.719 1.000 11.652 315 GLY AAA O 1
ATOM 2412 N N . ILE A 1 322 ? 32.501 41.518 29.282 1.000 10.576 316 ILE AAA N 1
ATOM 2413 C CA . ILE A 1 322 ? 31.970 42.437 28.241 1.000 11.024 316 ILE AAA CA 1
ATOM 2414 C C . ILE A 1 322 ? 32.045 41.741 26.891 1.000 12.592 316 ILE AAA C 1
ATOM 2415 O O . ILE A 1 322 ? 33.135 41.370 26.484 1.000 16.473 316 ILE AAA O 1
ATOM 2420 N N . GLY A 1 323 ? 30.884 41.621 26.249 1.000 18.991 317 GLY AAA N 1
ATOM 2421 C CA . GLY A 1 323 ? 30.684 40.824 25.035 1.000 22.808 317 GLY AAA CA 1
ATOM 2422 C C . GLY A 1 323 ? 30.310 39.399 25.369 1.000 26.304 317 GLY AAA C 1
ATOM 2423 O O . GLY A 1 323 ? 30.125 39.061 26.560 1.000 42.256 317 GLY AAA O 1
ATOM 2424 N N . SER A 1 324 ? 30.233 38.582 24.347 1.000 30.964 318 SER AAA N 1
ATOM 2425 C CA . SER A 1 324 ? 30.119 37.111 24.477 1.000 33.488 318 SER AAA CA 1
ATOM 2426 C C . SER A 1 324 ? 31.445 36.510 24.039 1.000 31.405 318 SER AAA C 1
ATOM 2427 O O . SER A 1 324 ? 32.222 37.198 23.368 1.000 35.769 318 SER AAA O 1
ATOM 2430 N N . PRO A 1 325 ? 31.766 35.243 24.413 1.000 35.870 319 PRO AAA N 1
ATOM 2431 C CA . PRO A 1 325 ? 32.891 34.532 23.803 1.000 39.496 319 PRO AAA CA 1
ATOM 2432 C C . PRO A 1 325 ? 32.882 34.669 22.273 1.000 42.021 319 PRO AAA C 1
ATOM 2433 O O . PRO A 1 325 ? 33.942 34.859 21.707 1.000 38.778 319 PRO AAA O 1
ATOM 2437 N N . ASP A 1 326 ? 31.703 34.610 21.644 1.000 39.786 320 ASP AAA N 1
ATOM 2438 C CA . ASP A 1 326 ? 31.589 34.667 20.162 1.000 38.605 320 ASP AAA CA 1
ATOM 2439 C C . ASP A 1 326 ? 32.023 36.046 19.647 1.000 33.779 320 ASP AAA C 1
ATOM 2440 O O . ASP A 1 326 ? 32.707 36.086 18.619 1.000 37.141 320 ASP AAA O 1
ATOM 2445 N N . VAL A 1 327 ? 31.674 37.129 20.349 1.000 29.969 321 VAL AAA N 1
ATOM 2446 C CA . VAL A 1 327 ? 32.031 38.519 19.934 1.000 30.191 321 VAL AAA CA 1
ATOM 2447 C C . VAL A 1 327 ? 33.544 38.673 20.108 1.000 29.862 321 VAL AAA C 1
ATOM 2448 O O . VAL A 1 327 ? 34.233 39.140 19.177 1.000 26.506 321 VAL AAA O 1
ATOM 2452 N N . ARG A 1 328 ? 34.053 38.280 21.273 1.000 30.913 322 ARG AAA N 1
ATOM 2453 C CA . ARG A 1 328 ? 35.493 38.449 21.601 1.000 29.080 322 ARG AAA CA 1
ATOM 2454 C C . ARG A 1 328 ? 36.347 37.520 20.695 1.000 34.032 322 ARG AAA C 1
ATOM 2455 O O . ARG A 1 328 ? 37.531 37.849 20.517 1.000 36.949 322 ARG AAA O 1
ATOM 2463 N N . SER A 1 329 ? 35.813 36.429 20.126 1.000 29.536 323 SER AAA N 1
ATOM 2464 C CA . SER A 1 329 ? 36.599 35.477 19.287 1.000 34.508 323 SER AAA CA 1
ATOM 2465 C C . SER A 1 329 ? 37.154 36.137 18.013 1.000 34.417 323 SER AAA C 1
ATOM 2466 O O . SER A 1 329 ? 38.165 35.653 17.479 1.000 36.984 323 SER AAA O 1
ATOM 2469 N N . GLN A 1 330 ? 36.557 37.229 17.533 1.000 26.199 324 GLN AAA N 1
ATOM 2470 C CA . GLN A 1 330 ? 37.068 37.984 16.350 1.000 26.461 324 GLN AAA CA 1
ATOM 2471 C C . GLN A 1 330 ? 38.447 38.587 16.674 1.000 19.496 324 GLN AAA C 1
ATOM 2472 O O . GLN A 1 330 ? 39.189 38.965 15.744 1.000 21.423 324 GLN AAA O 1
ATOM 2478 N N . LEU A 1 331 ? 38.784 38.683 17.957 1.000 15.684 325 LEU AAA N 1
ATOM 2479 C CA . LEU A 1 331 ? 40.030 39.317 18.445 1.000 14.542 325 LEU AAA CA 1
ATOM 2480 C C . LEU A 1 331 ? 41.026 38.257 18.934 1.000 12.573 325 LEU AAA C 1
ATOM 2481 O O . LEU A 1 331 ? 41.983 38.649 19.594 1.000 10.494 325 LEU AAA O 1
ATOM 2486 N N . ALA A 1 332 ? 40.809 36.965 18.632 1.000 12.715 326 ALA AAA N 1
ATOM 2487 C CA . ALA A 1 332 ? 41.625 35.883 19.223 1.000 12.650 326 ALA AAA CA 1
ATOM 2488 C C . ALA A 1 332 ? 43.107 36.047 18.881 1.000 11.040 326 ALA AAA C 1
ATOM 2489 O O . ALA A 1 332 ? 43.953 35.692 19.733 1.000 12.655 326 ALA AAA O 1
ATOM 2491 N N . SER A 1 333 ? 43.453 36.491 17.669 1.000 12.837 327 SER AAA N 1
ATOM 2492 C CA . SER A 1 333 ? 44.863 36.647 17.226 1.000 13.920 327 SER AAA CA 1
ATOM 2493 C C . SER A 1 333 ? 45.561 37.729 18.050 1.000 10.741 327 SER AAA C 1
ATOM 2494 O O . SER A 1 333 ? 46.777 37.677 18.183 1.000 15.279 327 SER AAA O 1
ATOM 2497 N N . PHE A 1 334 ? 44.814 38.732 18.532 1.000 8.728 328 PHE AAA N 1
ATOM 2498 C CA . PHE A 1 334 ? 45.375 39.782 19.418 1.000 7.246 328 PHE AAA CA 1
ATOM 2499 C C . PHE A 1 334 ? 45.420 39.291 20.860 1.000 6.861 328 PHE AAA C 1
ATOM 2500 O O . PHE A 1 334 ? 46.334 39.627 21.594 1.000 9.167 328 PHE AAA O 1
ATOM 2508 N N . HIS A 1 335 ? 44.436 38.497 21.261 1.000 5.998 329 HIS AAA N 1
ATOM 2509 C CA . HIS A 1 335 ? 44.332 38.068 22.687 1.000 5.840 329 HIS AAA CA 1
ATOM 2510 C C . HIS A 1 335 ? 45.528 37.169 23.050 1.000 6.575 329 HIS AAA C 1
ATOM 2511 O O . HIS A 1 335 ? 46.137 37.323 24.139 1.000 6.684 329 HIS AAA O 1
ATOM 2518 N N . HIS A 1 336 ? 45.863 36.226 22.175 1.000 8.578 330 HIS AAA N 1
ATOM 2519 C CA . HIS A 1 336 ? 46.941 35.232 22.388 1.000 9.857 330 HIS AAA CA 1
ATOM 2520 C C . HIS A 1 336 ? 47.825 35.250 21.160 1.000 9.757 330 HIS AAA C 1
ATOM 2521 O O . HIS A 1 336 ? 47.670 34.434 20.264 1.000 16.863 330 HIS AAA O 1
ATOM 2528 N N . PRO A 1 337 ? 48.754 36.215 21.084 1.000 11.311 331 PRO AAA N 1
ATOM 2529 C CA . PRO A 1 337 ? 49.576 36.419 19.894 1.000 14.470 331 PRO AAA CA 1
ATOM 2530 C C . PRO A 1 337 ? 50.443 35.207 19.593 1.000 15.493 331 PRO AAA C 1
ATOM 2531 O O . PRO A 1 337 ? 50.855 34.492 20.520 1.000 20.002 331 PRO AAA O 1
ATOM 2535 N N . GLN A 1 338 ? 50.650 34.999 18.297 1.000 20.571 332 GLN AAA N 1
ATOM 2536 C CA . GLN A 1 338 ? 51.380 33.842 17.732 1.000 22.883 332 GLN AAA CA 1
ATOM 2537 C C . GLN A 1 338 ? 52.832 33.918 18.178 1.000 18.601 332 GLN AAA C 1
ATOM 2538 O O . GLN A 1 338 ? 53.410 35.023 18.101 1.000 20.534 332 GLN AAA O 1
ATOM 2544 N N . ARG A 1 339 ? 53.369 32.827 18.706 1.000 19.128 333 ARG AAA N 1
ATOM 2545 C CA . ARG A 1 339 ? 54.825 32.685 18.951 1.000 17.292 333 ARG AAA CA 1
ATOM 2546 C C . ARG A 1 339 ? 55.307 31.471 18.152 1.000 16.618 333 ARG AAA C 1
ATOM 2547 O O . ARG A 1 339 ? 55.479 30.395 18.730 1.000 16.808 333 ARG AAA O 1
ATOM 2555 N N . VAL A 1 340 ? 55.459 31.650 16.835 1.000 17.034 334 VAL AAA N 1
ATOM 2556 C CA . VAL A 1 340 ? 55.858 30.573 15.880 1.000 16.754 334 VAL AAA CA 1
ATOM 2557 C C . VAL A 1 340 ? 57.188 30.963 15.230 1.000 16.197 334 VAL AAA C 1
ATOM 2558 O O . VAL A 1 340 ? 57.366 32.152 14.840 1.000 18.906 334 VAL AAA O 1
ATOM 2562 N N . ASN A 1 341 ? 58.137 30.044 15.168 1.000 11.297 335 ASN AAA N 1
ATOM 2563 C CA . ASN A 1 341 ? 59.497 30.374 14.694 1.000 10.606 335 ASN AAA CA 1
ATOM 2564 C C . ASN A 1 341 ? 59.543 30.324 13.176 1.000 10.034 335 ASN AAA C 1
ATOM 2565 O O . ASN A 1 341 ? 58.496 30.080 12.554 1.000 13.114 335 ASN AAA O 1
ATOM 2570 N N . THR A 1 342 ? 60.741 30.473 12.622 1.000 8.947 336 THR AAA N 1
ATOM 2571 C CA . THR A 1 342 ? 60.959 30.566 11.148 1.000 9.374 336 THR AAA CA 1
ATOM 2572 C C . THR A 1 342 ? 60.703 29.207 10.491 1.000 9.828 336 THR AAA C 1
ATOM 2573 O O . THR A 1 342 ? 60.636 29.155 9.208 1.000 13.302 336 THR AAA O 1
ATOM 2577 N N . MET A 1 343 ? 60.504 28.133 11.269 1.000 10.839 337 MET AAA N 1
ATOM 2578 C CA . MET A 1 343 ? 60.246 26.796 10.695 1.000 12.111 337 MET AAA CA 1
ATOM 2579 C C . MET A 1 343 ? 58.838 26.306 11.074 1.000 14.357 337 MET AAA C 1
ATOM 2580 O O . MET A 1 343 ? 58.585 25.146 10.865 1.000 15.900 337 MET AAA O 1
ATOM 2585 N N . GLY A 1 344 ? 57.942 27.180 11.536 1.000 13.384 338 GLY AAA N 1
ATOM 2586 C CA . GLY A 1 344 ? 56.533 26.838 11.765 1.000 15.336 338 GLY AAA CA 1
ATOM 2587 C C . GLY A 1 344 ? 56.312 26.180 13.110 1.000 13.729 338 GLY AAA C 1
ATOM 2588 O O . GLY A 1 344 ? 55.224 25.671 13.317 1.000 16.791 338 GLY AAA O 1
ATOM 2589 N N . VAL A 1 345 ? 57.278 26.251 14.016 1.000 11.024 339 VAL AAA N 1
ATOM 2590 C CA . VAL A 1 345 ? 57.191 25.568 15.340 1.000 13.324 339 VAL AAA CA 1
ATOM 2591 C C . VAL A 1 345 ? 56.745 26.595 16.371 1.000 13.223 339 VAL AAA C 1
ATOM 2592 O O . VAL A 1 345 ? 57.363 27.617 16.428 1.000 12.116 339 VAL AAA O 1
ATOM 2596 N N . THR A 1 346 ? 55.758 26.273 17.197 1.000 13.550 340 THR AAA N 1
ATOM 2597 C CA . THR A 1 346 ? 55.315 27.151 18.302 1.000 12.310 340 THR AAA CA 1
ATOM 2598 C C . THR A 1 346 ? 56.359 27.052 19.407 1.000 11.842 340 THR AAA C 1
ATOM 2599 O O . THR A 1 346 ? 56.636 25.946 19.830 1.000 14.667 340 THR AAA O 1
ATOM 2603 N N . THR A 1 347 ? 56.918 28.180 19.840 1.000 10.797 341 THR AAA N 1
ATOM 2604 C CA . THR A 1 347 ? 58.038 28.233 20.800 1.000 10.233 341 THR AAA CA 1
ATOM 2605 C C . THR A 1 347 ? 57.604 28.805 22.140 1.000 9.372 341 THR AAA C 1
ATOM 2606 O O . THR A 1 347 ? 58.421 28.747 23.094 1.000 11.292 341 THR AAA O 1
ATOM 2610 N N . GLY A 1 348 ? 56.436 29.436 22.206 1.000 9.232 342 GLY AAA N 1
ATOM 2611 C CA . GLY A 1 348 ? 56.045 30.039 23.488 1.000 9.829 342 GLY AAA CA 1
ATOM 2612 C C . GLY A 1 348 ? 54.689 30.690 23.404 1.000 10.253 342 GLY AAA C 1
ATOM 2613 O O . GLY A 1 348 ? 53.895 30.317 22.534 1.000 14.896 342 GLY AAA O 1
ATOM 2614 N N . GLY A 1 349 ? 54.409 31.583 24.341 1.000 8.855 343 GLY AAA N 1
ATOM 2615 C CA . GLY A 1 349 ? 53.113 32.256 24.377 1.000 9.632 343 GLY AAA CA 1
ATOM 2616 C C . GLY A 1 349 ? 53.071 33.415 25.339 1.000 9.075 343 GLY AAA C 1
ATOM 2617 O O . GLY A 1 349 ? 54.116 33.806 25.851 1.000 9.509 343 GLY AAA O 1
ATOM 2618 N N . VAL A 1 350 ? 51.851 33.882 25.540 1.000 7.807 344 VAL AAA N 1
ATOM 2619 C CA . VAL A 1 350 ? 51.529 35.034 26.421 1.000 8.864 344 VAL AAA CA 1
ATOM 2620 C C . VAL A 1 350 ? 50.684 34.535 27.576 1.000 8.250 344 VAL AAA C 1
ATOM 2621 O O . VAL A 1 350 ? 49.802 33.670 27.391 1.000 11.187 344 VAL AAA O 1
ATOM 2625 N N . SER A 1 351 ? 50.958 35.062 28.759 1.000 7.455 345 SER AAA N 1
ATOM 2626 C CA . SER A 1 351 ? 50.130 34.788 29.931 1.000 7.252 345 SER AAA CA 1
ATOM 2627 C C . SER A 1 351 ? 49.852 36.093 30.682 1.000 5.565 345 SER AAA C 1
ATOM 2628 O O . SER A 1 351 ? 50.608 37.114 30.453 1.000 6.030 345 SER AAA O 1
ATOM 2631 N N . PHE A 1 352 ? 48.882 36.062 31.578 1.000 5.553 346 PHE AAA N 1
ATOM 2632 C CA . PHE A 1 352 ? 48.316 37.271 32.229 1.000 5.706 346 PHE AAA CA 1
ATOM 2633 C C . PHE A 1 352 ? 48.320 37.140 33.738 1.000 6.164 346 PHE AAA C 1
ATOM 2634 O O . PHE A 1 352 ? 47.236 37.163 34.324 1.000 5.742 346 PHE AAA O 1
ATOM 2642 N N . PRO A 1 353 ? 49.501 37.100 34.383 1.000 6.516 347 PRO AAA N 1
ATOM 2643 C CA . PRO A 1 353 ? 49.584 37.087 35.852 1.000 5.976 347 PRO AAA CA 1
ATOM 2644 C C . PRO A 1 353 ? 49.387 38.515 36.401 1.000 6.054 347 PRO AAA C 1
ATOM 2645 O O . PRO A 1 353 ? 50.293 39.113 36.991 1.000 7.404 347 PRO AAA O 1
ATOM 2649 N N . PHE A 1 354 ? 48.158 38.938 36.261 1.000 6.661 348 PHE AAA N 1
ATOM 2650 C CA . PHE A 1 354 ? 47.629 40.140 36.945 1.000 6.821 348 PHE AAA CA 1
ATOM 2651 C C . PHE A 1 354 ? 46.310 39.747 37.567 1.000 7.724 348 PHE AAA C 1
ATOM 2652 O O . PHE A 1 354 ? 45.727 38.702 37.195 1.000 7.358 348 PHE AAA O 1
ATOM 2660 N N . LYS A 1 355 ? 45.869 40.501 38.560 1.000 6.970 349 LYS AAA N 1
ATOM 2661 C CA . LYS A 1 355 ? 44.659 40.181 39.343 1.000 6.555 349 LYS AAA CA 1
ATOM 2662 C C . LYS A 1 355 ? 43.812 41.451 39.434 1.000 6.336 349 LYS AAA C 1
ATOM 2663 O O . LYS A 1 355 ? 44.263 42.439 40.064 1.000 8.225 349 LYS AAA O 1
ATOM 2669 N N . LEU A 1 356 ? 42.608 41.413 38.889 1.000 6.651 350 LEU AAA N 1
ATOM 2670 C CA . LEU A 1 356 ? 41.694 42.561 39.0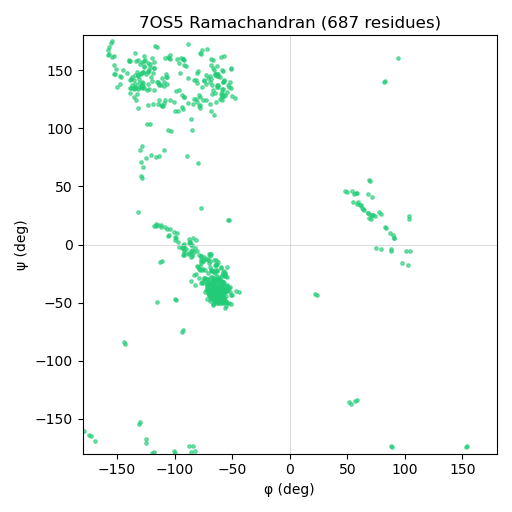21 1.000 7.100 350 LEU AAA CA 1
ATOM 2671 C C . LEU A 1 356 ? 41.374 42.785 40.494 1.000 7.484 350 LEU AAA C 1
ATOM 2672 O O . LEU A 1 356 ? 41.161 41.806 41.215 1.000 8.932 350 LEU AAA O 1
ATOM 2677 N N . ARG A 1 357 ? 41.360 44.050 40.935 1.000 6.852 351 ARG AAA N 1
ATOM 2678 C CA . ARG A 1 357 ? 40.889 44.359 42.295 1.000 7.204 351 ARG AAA CA 1
ATOM 2679 C C . ARG A 1 357 ? 39.682 45.286 42.204 1.000 7.629 351 ARG AAA C 1
ATOM 2680 O O . ARG A 1 357 ? 39.605 46.021 41.215 1.000 8.574 351 ARG AAA O 1
ATOM 2688 N N . GLY A 1 358 ? 38.756 45.165 43.148 1.000 9.235 352 GLY AAA N 1
ATOM 2689 C CA . GLY A 1 358 ? 37.537 45.994 43.223 1.000 11.222 352 GLY AAA CA 1
ATOM 2690 C C . GLY A 1 358 ? 37.503 46.867 44.465 1.000 17.998 352 GLY AAA C 1
ATOM 2691 O O . GLY A 1 358 ? 37.980 46.384 45.520 1.000 27.622 352 GLY AAA O 1
ATOM 2692 N N . ASP A 1 364 ? 39.588 39.403 50.120 1.000 41.902 358 ASP AAA N 1
ATOM 2693 C CA . ASP A 1 364 ? 40.939 39.370 50.748 1.000 42.722 358 ASP AAA CA 1
ATOM 2694 C C . ASP A 1 364 ? 40.894 39.992 52.143 1.000 20.793 358 ASP AAA C 1
ATOM 2695 O O . ASP A 1 364 ? 39.971 40.757 52.469 1.000 24.913 358 ASP AAA O 1
ATOM 2700 N N . ASP A 1 365 ? 41.905 39.664 52.932 1.000 19.164 359 ASP AAA N 1
ATOM 2701 C CA . ASP A 1 365 ? 42.054 40.141 54.324 1.000 18.513 359 ASP AAA CA 1
ATOM 2702 C C . ASP A 1 365 ? 42.070 41.675 54.301 1.000 17.820 359 ASP AAA C 1
ATOM 2703 O O . ASP A 1 365 ? 42.757 42.260 53.462 1.000 17.311 359 ASP AAA O 1
ATOM 2708 N N . PRO A 1 366 ? 41.327 42.391 55.184 1.000 15.600 360 PRO AAA N 1
ATOM 2709 C CA . PRO A 1 366 ? 41.423 43.856 55.252 1.000 15.563 360 PRO AAA CA 1
ATOM 2710 C C . PRO A 1 366 ? 42.855 44.350 55.467 1.000 14.542 360 PRO AAA C 1
ATOM 2711 O O . PRO A 1 366 ? 43.093 45.510 55.218 1.000 15.347 360 PRO AAA O 1
ATOM 2715 N N . ARG A 1 367 ? 43.749 43.473 55.957 1.000 13.147 361 ARG AAA N 1
ATOM 2716 C CA . ARG A 1 367 ? 45.149 43.840 56.281 1.000 11.776 361 ARG AAA CA 1
ATOM 2717 C C . ARG A 1 367 ? 46.060 43.770 55.052 1.000 12.387 361 ARG AAA C 1
ATOM 2718 O O . ARG A 1 367 ? 47.203 44.230 55.154 1.000 18.900 361 ARG AAA O 1
ATOM 2726 N N . LEU A 1 368 ? 45.568 43.320 53.896 1.000 12.374 362 LEU AAA N 1
ATOM 2727 C CA . LEU A 1 368 ? 46.386 43.336 52.655 1.000 14.044 362 LEU AAA CA 1
ATOM 2728 C C . LEU A 1 368 ? 46.245 44.709 51.989 1.000 14.276 362 LEU AAA C 1
ATOM 2729 O O . LEU A 1 368 ? 45.154 45.053 51.464 1.000 16.994 362 LEU AAA O 1
ATOM 2734 N N . ALA A 1 369 ? 47.298 45.516 52.043 1.000 12.205 363 ALA AAA N 1
ATOM 2735 C CA . ALA A 1 369 ? 47.304 46.848 51.409 1.000 11.768 363 ALA AAA CA 1
ATOM 2736 C C . ALA A 1 369 ? 47.395 46.684 49.894 1.000 9.348 363 ALA AAA C 1
ATOM 2737 O O . ALA A 1 369 ? 48.167 45.831 49.426 1.000 11.858 363 ALA AAA O 1
ATOM 2739 N N . ALA A 1 370 ? 46.642 47.474 49.143 1.000 9.985 364 ALA AAA N 1
ATOM 2740 C CA . ALA A 1 370 ? 46.744 47.515 47.661 1.000 10.615 364 ALA AAA CA 1
ATOM 2741 C C . ALA A 1 370 ? 47.369 48.853 47.276 1.000 10.722 364 ALA AAA C 1
ATOM 2742 O O . ALA A 1 370 ? 46.628 49.850 46.966 1.000 12.869 364 ALA AAA O 1
ATOM 2744 N N . VAL A 1 371 ? 48.696 48.929 47.359 1.000 8.874 365 VAL AAA N 1
ATOM 2745 C CA . VAL A 1 371 ? 49.423 50.204 47.093 1.000 9.812 365 VAL AAA CA 1
ATOM 2746 C C . VAL A 1 371 ? 49.473 50.377 45.576 1.000 10.019 365 VAL AAA C 1
ATOM 2747 O O . VAL A 1 371 ? 49.988 49.464 44.867 1.000 13.747 365 VAL AAA O 1
ATOM 2751 N N . ALA A 1 372 ? 49.024 51.521 45.069 1.000 10.588 366 ALA AAA N 1
ATOM 2752 C CA . ALA A 1 372 ? 48.980 51.708 43.607 1.000 10.779 366 ALA AAA CA 1
ATOM 2753 C C . ALA A 1 372 ? 50.437 51.808 43.139 1.000 12.807 366 ALA AAA C 1
ATOM 2754 O O . ALA A 1 372 ? 51.164 52.678 43.657 1.000 15.782 366 ALA AAA O 1
ATOM 2756 N N . ARG A 1 373 ? 50.865 50.915 42.242 1.000 13.663 367 ARG AAA N 1
ATOM 2757 C CA . ARG A 1 373 ? 52.271 50.802 41.762 1.000 14.340 367 ARG AAA CA 1
ATOM 2758 C C . ARG A 1 373 ? 52.269 50.302 40.315 1.000 13.514 367 ARG AAA C 1
ATOM 2759 O O . ARG A 1 373 ? 51.257 49.630 39.951 1.000 14.585 367 ARG AAA O 1
ATOM 2768 N N . SER B 1 10 ? 68.070 48.357 43.789 1.000 45.371 4 SER BBB N 1
ATOM 2769 C CA . SER B 1 10 ? 67.777 47.293 42.812 1.000 41.356 4 SER BBB CA 1
ATOM 2770 C C . SER B 1 10 ? 66.493 47.618 42.027 1.000 31.161 4 SER BBB C 1
ATOM 2771 O O . SER B 1 10 ? 66.203 46.918 41.065 1.000 31.349 4 SER BBB O 1
ATOM 2774 N N . GLU B 1 11 ? 65.825 48.737 42.325 1.000 33.281 5 GLU BBB N 1
ATOM 2775 C CA . GLU B 1 11 ? 64.728 49.300 41.481 1.000 31.353 5 GLU BBB CA 1
ATOM 2776 C C . GLU B 1 11 ? 65.290 50.262 40.418 1.000 20.866 5 GLU BBB C 1
ATOM 2777 O O . GLU B 1 11 ? 65.165 51.510 40.573 1.000 25.372 5 GLU BBB O 1
ATOM 2783 N N . ASP B 1 12 ? 65.893 49.705 39.351 1.000 12.920 6 ASP BBB N 1
ATOM 2784 C CA . ASP B 1 12 ? 66.764 50.454 38.404 1.000 9.154 6 ASP BBB CA 1
ATOM 2785 C C . ASP B 1 12 ? 66.062 50.541 37.058 1.000 8.434 6 ASP BBB C 1
ATOM 2786 O O . ASP B 1 12 ? 65.673 49.501 36.508 1.000 8.860 6 ASP BBB O 1
ATOM 2791 N N . PHE B 1 13 ? 65.792 51.748 36.573 1.000 8.017 7 PHE BBB N 1
ATOM 2792 C CA . PHE B 1 13 ? 65.016 51.993 35.344 1.000 7.598 7 PHE BBB CA 1
ATOM 2793 C C . PHE B 1 13 ? 65.787 52.888 34.378 1.000 7.457 7 PHE BBB C 1
ATOM 2794 O O . PHE B 1 13 ? 66.601 53.794 34.793 1.000 11.661 7 PHE BBB O 1
ATOM 2802 N N . VAL B 1 14 ? 65.464 52.707 33.101 1.000 7.093 8 VAL BBB N 1
ATOM 2803 C CA . VAL B 1 14 ? 65.669 53.739 32.053 1.000 7.226 8 VAL BBB CA 1
ATOM 2804 C C . VAL B 1 14 ? 64.279 54.270 31.724 1.000 8.056 8 VAL BBB C 1
ATOM 2805 O O . VAL B 1 14 ? 63.292 53.527 31.643 1.000 10.081 8 VAL BBB O 1
ATOM 2809 N N . VAL B 1 15 ? 64.190 55.601 31.563 1.000 8.522 9 VAL BBB N 1
ATOM 2810 C CA . VAL B 1 15 ? 62.866 56.277 31.516 1.000 8.306 9 VAL BBB CA 1
ATOM 2811 C C . VAL B 1 15 ? 62.851 57.187 30.292 1.000 7.897 9 VAL BBB C 1
ATOM 2812 O O . VAL B 1 15 ? 63.836 57.953 30.093 1.000 10.300 9 VAL BBB O 1
ATOM 2816 N N . THR B 1 16 ? 61.775 57.177 29.525 1.000 9.351 10 THR BBB N 1
ATOM 2817 C CA . THR B 1 16 ? 61.601 58.150 28.441 1.000 7.641 10 THR BBB CA 1
ATOM 2818 C C . THR B 1 16 ? 60.530 59.163 28.834 1.000 9.182 10 THR BBB C 1
ATOM 2819 O O . THR B 1 16 ? 59.647 58.875 29.634 1.000 10.134 10 THR BBB O 1
ATOM 2823 N N . ASP B 1 17 ? 60.737 60.411 28.359 1.000 8.235 11 ASP BBB N 1
ATOM 2824 C CA . ASP B 1 17 ? 59.845 61.531 28.722 1.000 8.206 11 ASP BBB CA 1
ATOM 2825 C C . ASP B 1 17 ? 59.419 62.268 27.460 1.000 7.632 11 ASP BBB C 1
ATOM 2826 O O . ASP B 1 17 ? 60.149 62.253 26.505 1.000 9.186 11 ASP BBB O 1
ATOM 2831 N N . ARG B 1 18 ? 58.281 62.922 27.552 1.000 8.298 12 ARG BBB N 1
ATOM 2832 C CA . ARG B 1 18 ? 57.769 63.875 26.526 1.000 8.534 12 ARG BBB CA 1
ATOM 2833 C C . ARG B 1 18 ? 57.588 65.218 27.248 1.000 8.526 12 ARG BBB C 1
ATOM 2834 O O . ARG B 1 18 ? 56.761 65.306 28.127 1.000 9.892 12 ARG BBB O 1
ATOM 2842 N N . GLY B 1 19 ? 58.509 66.145 27.015 1.000 11.707 13 GLY BBB N 1
ATOM 2843 C CA . GLY B 1 19 ? 58.451 67.473 27.674 1.000 9.829 13 GLY BBB CA 1
ATOM 2844 C C . GLY B 1 19 ? 58.558 67.332 29.178 1.000 9.807 13 GLY BBB C 1
ATOM 2845 O O . GLY B 1 19 ? 57.927 68.128 29.901 1.000 13.852 13 GLY BBB O 1
ATOM 2846 N N . GLY B 1 20 ? 59.317 66.351 29.671 1.000 8.478 14 GLY BBB N 1
ATOM 2847 C CA . GLY B 1 20 ? 59.523 66.153 31.129 1.000 9.205 14 GLY BBB CA 1
ATOM 2848 C C . GLY B 1 20 ? 58.458 65.273 31.758 1.000 8.249 14 GLY BBB C 1
ATOM 2849 O O . GLY B 1 20 ? 58.578 64.917 32.982 1.000 11.112 14 GLY BBB O 1
ATOM 2850 N N . ILE B 1 21 ? 57.459 64.892 30.996 1.000 7.396 15 ILE BBB N 1
ATOM 2851 C CA . ILE B 1 21 ? 56.374 63.987 31.466 1.000 8.055 15 ILE BBB CA 1
ATOM 2852 C C . ILE B 1 21 ? 56.780 62.530 31.127 1.000 7.849 15 ILE BBB C 1
ATOM 2853 O O . ILE B 1 21 ? 57.086 62.248 29.981 1.000 8.417 15 ILE BBB O 1
ATOM 2858 N N . VAL B 1 22 ? 56.752 61.674 32.139 1.000 7.367 16 VAL BBB N 1
ATOM 2859 C CA . VAL B 1 22 ? 57.143 60.237 31.953 1.000 7.491 16 VAL BBB CA 1
ATOM 2860 C C . VAL B 1 22 ? 56.230 59.601 30.898 1.000 7.271 16 VAL BBB C 1
ATOM 2861 O O . VAL B 1 22 ? 55.003 59.671 31.012 1.000 8.963 16 VAL BBB O 1
ATOM 2865 N N . GLU B 1 23 ? 56.868 59.051 29.869 1.000 5.901 17 GLU BBB N 1
ATOM 2866 C CA . GLU B 1 23 ? 56.181 58.277 28.818 1.000 6.154 17 GLU BBB CA 1
ATOM 2867 C C . GLU B 1 23 ? 56.210 56.768 29.192 1.000 5.930 17 GLU BBB C 1
ATOM 2868 O O . GLU B 1 23 ? 55.187 56.264 29.635 1.000 6.404 17 GLU BBB O 1
ATOM 2874 N N . ASN B 1 24 ? 57.360 56.152 29.020 1.000 6.293 18 ASN BBB N 1
ATOM 2875 C CA . ASN B 1 24 ? 57.569 54.703 29.339 1.000 5.887 18 ASN BBB CA 1
ATOM 2876 C C . ASN B 1 24 ? 58.684 54.600 30.364 1.000 5.951 18 ASN BBB C 1
ATOM 2877 O O . ASN B 1 24 ? 59.632 55.388 30.382 1.000 5.986 18 ASN BBB O 1
ATOM 2882 N N . SER B 1 25 ? 58.690 53.518 31.130 1.000 6.550 19 SER BBB N 1
ATOM 2883 C CA . SER B 1 25 ? 59.849 53.154 31.941 1.000 6.719 19 SER BBB CA 1
ATOM 2884 C C . SER B 1 25 ? 60.160 51.669 31.729 1.000 6.493 19 SER BBB C 1
ATOM 2885 O O . SER B 1 25 ? 59.230 50.923 31.448 1.000 6.124 19 SER BBB O 1
ATOM 2888 N N . HIS B 1 26 ? 61.432 51.362 31.825 1.000 6.377 20 HIS BBB N 1
ATOM 2889 C CA . HIS B 1 26 ? 61.947 50.016 31.478 1.000 6.591 20 HIS BBB CA 1
ATOM 2890 C C . HIS B 1 26 ? 62.890 49.575 32.591 1.000 5.984 20 HIS BBB C 1
ATOM 2891 O O . HIS B 1 26 ? 63.872 50.254 32.893 1.000 6.739 20 HIS BBB O 1
ATOM 2898 N N . ARG B 1 27 ? 62.596 48.395 33.185 1.000 4.945 21 ARG BBB N 1
ATOM 2899 C CA . ARG B 1 27 ? 63.445 47.841 34.263 1.000 5.374 21 ARG BBB CA 1
ATOM 2900 C C . ARG B 1 27 ? 64.733 47.251 33.672 1.000 5.437 21 ARG BBB C 1
ATOM 2901 O O . ARG B 1 27 ? 64.644 46.573 32.613 1.000 5.975 21 ARG BBB O 1
ATOM 2909 N N . VAL B 1 28 ? 65.857 47.539 34.288 1.000 5.909 22 VAL BBB N 1
ATOM 2910 C CA . VAL B 1 28 ? 67.196 47.161 33.799 1.000 5.512 22 VAL BBB CA 1
ATOM 2911 C C . VAL B 1 28 ? 67.773 46.163 34.785 1.000 5.373 22 VAL BBB C 1
ATOM 2912 O O . VAL B 1 28 ? 67.788 46.416 36.006 1.000 6.612 22 VAL BBB O 1
ATOM 2916 N N . HIS B 1 29 ? 68.392 45.112 34.250 1.000 4.760 23 HIS BBB N 1
ATOM 2917 C CA . HIS B 1 29 ? 69.216 44.171 35.037 1.000 5.365 23 HIS BBB CA 1
ATOM 2918 C C . HIS B 1 29 ? 70.602 44.157 34.416 1.000 5.900 23 HIS BBB C 1
ATOM 2919 O O . HIS B 1 29 ? 70.723 44.151 33.168 1.000 5.998 23 HIS BBB O 1
ATOM 2926 N N . ALA B 1 30 ? 71.622 44.161 35.243 1.000 5.514 24 ALA BBB N 1
ATOM 2927 C CA . ALA B 1 30 ? 72.994 44.115 34.694 1.000 5.155 24 ALA BBB CA 1
ATOM 2928 C C . ALA B 1 30 ? 73.948 43.472 35.667 1.000 4.550 24 ALA BBB C 1
ATOM 2929 O O . ALA B 1 30 ? 73.783 43.625 36.900 1.000 5.435 24 ALA BBB O 1
ATOM 2931 N N . ALA B 1 31 ? 74.924 42.777 35.117 1.000 5.248 25 ALA BBB N 1
ATOM 2932 C CA . ALA B 1 31 ? 75.997 42.168 35.921 1.000 5.926 25 ALA BBB CA 1
ATOM 2933 C C . ALA B 1 31 ? 77.326 42.588 35.323 1.000 5.905 25 ALA BBB C 1
ATOM 2934 O O . ALA B 1 31 ? 77.492 42.565 34.077 1.000 7.012 25 ALA BBB O 1
ATOM 2936 N N . VAL B 1 32 ? 78.247 42.986 36.179 1.000 6.785 26 VAL BBB N 1
ATOM 2937 C CA . VAL B 1 32 ? 79.646 43.229 35.776 1.000 7.420 26 VAL BBB CA 1
ATOM 2938 C C . VAL B 1 32 ? 80.479 42.242 36.584 1.000 7.578 26 VAL BBB C 1
ATOM 2939 O O . VAL B 1 32 ? 80.432 42.296 37.847 1.000 8.605 26 VAL BBB O 1
ATOM 2943 N N . VAL B 1 33 ? 81.213 41.386 35.908 1.000 7.566 27 VAL BBB N 1
ATOM 2944 C CA . VAL B 1 33 ? 81.929 40.255 36.567 1.000 9.272 27 VAL BBB CA 1
ATOM 2945 C C . VAL B 1 33 ? 83.410 40.273 36.184 1.000 9.700 27 VAL BBB C 1
ATOM 2946 O O . VAL B 1 33 ? 83.763 40.728 35.075 1.000 11.323 27 VAL BBB O 1
ATOM 2950 N N . ASP B 1 34 ? 84.249 39.727 37.052 1.000 12.611 28 ASP BBB N 1
ATOM 2951 C CA . ASP B 1 34 ? 85.684 39.486 36.733 1.000 14.319 28 ASP BBB CA 1
ATOM 2952 C C . ASP B 1 34 ? 85.852 38.170 35.947 1.000 16.588 28 ASP BBB C 1
ATOM 2953 O O . ASP B 1 34 ? 84.854 37.498 35.627 1.000 14.013 28 ASP BBB O 1
ATOM 2958 N N . ALA B 1 35 ? 87.095 37.813 35.631 1.000 17.915 29 ALA BBB N 1
ATOM 2959 C CA . ALA B 1 35 ? 87.424 36.673 34.753 1.000 20.741 29 ALA BBB CA 1
ATOM 2960 C C . ALA B 1 35 ? 86.999 35.337 35.397 1.000 21.087 29 ALA BBB C 1
ATOM 2961 O O . ALA B 1 35 ? 86.821 34.344 34.664 1.000 24.507 29 ALA BBB O 1
ATOM 2963 N N . LYS B 1 36 ? 86.837 35.290 36.726 1.000 18.459 30 LYS BBB N 1
ATOM 2964 C CA . LYS B 1 36 ? 86.347 34.086 37.441 1.000 21.923 30 LYS BBB CA 1
ATOM 2965 C C . LYS B 1 36 ? 84.830 34.136 37.640 1.000 19.220 30 LYS BBB C 1
ATOM 2966 O O . LYS B 1 36 ? 84.275 33.155 38.155 1.000 25.115 30 LYS BBB O 1
ATOM 2972 N N . GLY B 1 37 ? 84.175 35.220 37.225 1.000 17.994 31 GLY BBB N 1
ATOM 2973 C CA . GLY B 1 37 ? 82.712 35.365 37.341 1.000 17.271 31 GLY BBB CA 1
ATOM 2974 C C . GLY B 1 37 ? 82.300 35.993 38.660 1.000 15.298 31 GLY BBB C 1
ATOM 2975 O O . GLY B 1 37 ? 81.079 36.054 38.920 1.000 15.156 31 GLY BBB O 1
ATOM 2976 N N . ARG B 1 38 ? 83.243 36.490 39.462 1.000 13.242 32 ARG BBB N 1
ATOM 2977 C CA . ARG B 1 38 ? 82.858 37.195 40.709 1.000 15.153 32 ARG BBB CA 1
ATOM 2978 C C . ARG B 1 38 ? 82.145 38.504 40.355 1.000 13.171 32 ARG BBB C 1
ATOM 2979 O O . ARG B 1 38 ? 82.597 39.232 39.479 1.000 12.309 32 ARG BBB O 1
ATOM 2987 N N . LEU B 1 39 ? 81.075 38.805 41.061 1.000 12.252 33 LEU BBB N 1
ATOM 2988 C CA . LEU B 1 39 ? 80.239 39.980 40.733 1.000 10.572 33 LEU BBB CA 1
ATOM 2989 C C . LEU B 1 39 ? 80.900 41.228 41.310 1.000 10.524 33 LEU BBB C 1
ATOM 2990 O O . LEU B 1 39 ? 81.152 41.304 42.543 1.000 13.278 33 LEU BBB O 1
ATOM 2995 N N . LEU B 1 40 ? 81.179 42.184 40.452 1.000 10.475 34 LEU BBB N 1
ATOM 2996 C CA . LEU B 1 40 ? 81.818 43.463 40.855 1.000 12.006 34 LEU BBB CA 1
ATOM 2997 C C . LEU B 1 40 ? 80.765 44.555 41.006 1.000 10.246 34 LEU BBB C 1
ATOM 2998 O O . LEU B 1 40 ? 80.869 45.363 41.966 1.000 12.050 34 LEU BBB O 1
ATOM 3003 N N . TYR B 1 41 ? 79.877 44.680 40.021 1.000 10.252 35 TYR BBB N 1
ATOM 3004 C CA . TYR B 1 41 ? 78.832 45.731 40.004 1.000 9.541 35 TYR BBB CA 1
ATOM 3005 C C . TYR B 1 41 ? 77.520 45.132 39.490 1.000 7.953 35 TYR BBB C 1
ATOM 3006 O O . TYR B 1 41 ? 77.521 44.153 38.744 1.000 9.292 35 TYR BBB O 1
ATOM 3015 N N . ALA B 1 42 ? 76.397 45.755 39.824 1.000 7.081 36 ALA BBB N 1
ATOM 3016 C CA . ALA B 1 42 ? 75.075 45.240 39.422 1.000 7.788 36 ALA BBB CA 1
ATOM 3017 C C . ALA B 1 42 ? 74.054 46.351 39.262 1.000 7.222 36 ALA BBB C 1
ATOM 3018 O O . ALA B 1 42 ? 74.176 47.412 39.931 1.000 9.638 36 ALA BBB O 1
ATOM 3020 N N . LEU B 1 43 ? 73.102 46.099 38.370 1.000 7.086 37 LEU BBB N 1
ATOM 3021 C CA . LEU B 1 43 ? 71.807 46.832 38.329 1.000 6.546 37 LEU BBB CA 1
ATOM 3022 C C . LEU B 1 43 ? 70.710 45.790 38.455 1.000 6.676 37 LEU BBB C 1
ATOM 3023 O O . LEU B 1 43 ? 70.914 44.638 37.983 1.000 7.396 37 LEU BBB O 1
ATOM 3028 N N . GLY B 1 44 ? 69.585 46.130 39.057 1.000 7.301 38 GLY BBB N 1
ATOM 3029 C CA . GLY B 1 44 ? 68.458 45.193 39.141 1.000 7.095 38 GLY BBB CA 1
ATOM 3030 C C . GLY B 1 44 ? 68.870 43.898 39.805 1.000 7.065 38 GLY BBB C 1
ATOM 3031 O O . GLY B 1 44 ? 69.551 43.900 40.860 1.000 8.240 38 GLY BBB O 1
ATOM 3032 N N . ASN B 1 45 ? 68.447 42.810 39.198 1.000 6.740 39 ASN BBB N 1
ATOM 3033 C CA . ASN B 1 45 ? 68.742 41.439 39.657 1.000 7.458 39 ASN BBB CA 1
ATOM 3034 C C . ASN B 1 45 ? 69.823 40.825 38.777 1.000 6.714 39 ASN BBB C 1
ATOM 3035 O O . ASN B 1 45 ? 69.527 40.355 37.672 1.000 8.209 39 ASN BBB O 1
ATOM 3040 N N . PRO B 1 46 ? 71.104 40.855 39.202 1.000 6.395 40 PRO BBB N 1
ATOM 3041 C CA . PRO B 1 46 ? 72.189 40.366 38.361 1.000 6.669 40 PRO BBB CA 1
ATOM 3042 C C . PRO B 1 46 ? 72.159 38.844 38.176 1.000 6.555 40 PRO BBB C 1
ATOM 3043 O O . PRO B 1 46 ? 72.913 38.377 37.302 1.000 7.610 40 PRO BBB O 1
ATOM 3047 N N . THR B 1 47 ? 71.305 38.116 38.896 1.000 5.993 41 THR BBB N 1
ATOM 3048 C CA . THR B 1 47 ? 71.211 36.635 38.730 1.000 8.073 41 THR BBB CA 1
ATOM 3049 C C . THR B 1 47 ? 69.879 36.249 38.103 1.000 8.467 41 THR BBB C 1
ATOM 3050 O O . THR B 1 47 ? 69.587 35.008 38.042 1.000 9.487 41 THR BBB O 1
ATOM 3054 N N . ARG B 1 48 ? 69.172 37.214 37.495 1.000 6.876 42 ARG BBB N 1
ATOM 3055 C CA . ARG B 1 48 ? 67.917 36.892 36.795 1.000 6.260 42 ARG BBB CA 1
ATOM 3056 C C . ARG B 1 48 ? 68.106 35.721 35.819 1.000 6.197 42 ARG BBB C 1
ATOM 3057 O O . ARG B 1 48 ? 68.954 35.778 34.920 1.000 6.292 42 ARG BBB O 1
ATOM 3065 N N . MET B 1 49 ? 67.255 34.703 35.917 1.000 6.641 43 MET BBB N 1
ATOM 3066 C CA . MET B 1 49 ? 67.268 33.631 34.913 1.000 6.419 43 MET BBB CA 1
ATOM 3067 C C . MET B 1 49 ? 66.879 34.222 33.571 1.000 5.801 43 MET BBB C 1
ATOM 3068 O O . MET B 1 49 ? 65.777 34.789 33.463 1.000 6.806 43 MET BBB O 1
ATOM 3073 N N . THR B 1 50 ? 67.738 34.081 32.583 1.000 5.914 44 THR BBB N 1
ATOM 3074 C CA . THR B 1 50 ? 67.585 34.825 31.320 1.000 5.416 44 THR BBB CA 1
ATOM 3075 C C . THR B 1 50 ? 67.890 33.931 30.137 1.000 6.199 44 THR BBB C 1
ATOM 3076 O O . THR B 1 50 ? 68.982 33.321 30.094 1.000 7.698 44 THR BBB O 1
ATOM 3080 N N . LEU B 1 51 ? 67.028 34.006 29.141 1.000 6.682 45 LEU BBB N 1
ATOM 3081 C CA . LEU B 1 51 ? 67.296 33.449 27.816 1.000 6.197 45 LEU BBB CA 1
ATOM 3082 C C . LEU B 1 51 ? 68.391 34.240 27.133 1.000 7.051 45 LEU BBB C 1
ATOM 3083 O O . LEU B 1 51 ? 68.169 35.421 26.812 1.000 7.968 45 LEU BBB O 1
ATOM 3088 N N . ALA B 1 52 ? 69.528 33.641 26.874 1.000 7.047 46 ALA BBB N 1
ATOM 3089 C CA . ALA B 1 52 ? 70.687 34.358 26.315 1.000 8.248 46 ALA BBB CA 1
ATOM 3090 C C . ALA B 1 52 ? 70.410 34.629 24.831 1.000 6.953 46 ALA BBB C 1
ATOM 3091 O O . ALA B 1 52 ? 71.016 35.577 24.271 1.000 8.560 46 ALA BBB O 1
ATOM 3093 N N . ARG B 1 53 ? 69.624 33.770 24.195 1.000 7.561 47 ARG BBB N 1
ATOM 3094 C CA . ARG B 1 53 ? 69.316 33.902 22.744 1.000 8.213 47 ARG BBB CA 1
ATOM 3095 C C . ARG B 1 53 ? 70.638 34.038 21.973 1.000 8.990 47 ARG BBB C 1
ATOM 3096 O O . ARG B 1 53 ? 71.585 33.280 22.292 1.000 7.412 47 ARG BBB O 1
ATOM 3104 N N . SER B 1 54 ? 70.771 34.952 20.996 1.000 8.253 48 SER BBB N 1
ATOM 3105 C CA . SER B 1 54 ? 71.993 35.060 20.174 1.000 8.038 48 SER BBB CA 1
ATOM 3106 C C . SER B 1 54 ? 73.228 35.421 20.999 1.000 6.958 48 SER BBB C 1
ATOM 3107 O O . SER B 1 54 ? 74.318 35.273 20.485 1.000 7.227 48 SER BBB O 1
ATOM 3110 N N . ALA B 1 55 ? 73.095 35.901 22.240 1.000 6.676 49 ALA BBB N 1
ATOM 3111 C CA . ALA B 1 55 ? 74.298 36.226 23.025 1.000 6.717 49 ALA BBB CA 1
ATOM 3112 C C . ALA B 1 55 ? 75.011 34.937 23.434 1.000 7.702 49 ALA BBB C 1
ATOM 3113 O O . ALA B 1 55 ? 76.173 35.035 23.811 1.000 8.808 49 ALA BBB O 1
ATOM 3115 N N . ALA B 1 56 ? 74.364 33.755 23.301 1.000 7.914 50 ALA BBB N 1
ATOM 3116 C CA . ALA B 1 56 ? 75.058 32.463 23.540 1.000 9.540 50 ALA BBB CA 1
ATOM 3117 C C . ALA B 1 56 ? 75.921 32.061 22.345 1.000 9.250 50 ALA BBB C 1
ATOM 3118 O O . ALA B 1 56 ? 76.611 31.024 22.438 1.000 10.445 50 ALA BBB O 1
ATOM 3120 N N . LYS B 1 57 ? 75.838 32.744 21.204 1.000 9.843 51 LYS BBB N 1
ATOM 3121 C CA . LYS B 1 57 ? 76.468 32.267 19.960 1.000 9.284 51 LYS BBB CA 1
ATOM 3122 C C . LYS B 1 57 ? 77.961 32.001 20.086 1.000 9.201 51 LYS BBB C 1
ATOM 3123 O O . LYS B 1 57 ? 78.430 30.989 19.532 1.000 11.288 51 LYS BBB O 1
ATOM 3129 N N . PRO B 1 58 ? 78.778 32.789 20.801 1.000 10.319 52 PRO BBB N 1
ATOM 3130 C CA . PRO B 1 58 ? 80.196 32.420 20.971 1.000 11.358 52 PRO BBB CA 1
ATOM 3131 C C . PRO B 1 58 ? 80.396 31.052 21.657 1.000 11.381 52 PRO BBB C 1
ATOM 3132 O O . PRO B 1 58 ? 81.365 30.338 21.336 1.000 11.480 52 PRO BBB O 1
ATOM 3136 N N . ALA B 1 59 ? 79.498 30.663 22.573 1.000 11.948 53 ALA BBB N 1
ATOM 3137 C CA . ALA B 1 59 ? 79.593 29.335 23.245 1.000 12.102 53 ALA BBB CA 1
ATOM 3138 C C . ALA B 1 59 ? 79.249 28.227 22.243 1.000 11.726 53 ALA BBB C 1
ATOM 3139 O O . ALA B 1 59 ? 79.891 27.162 22.281 1.000 13.627 53 ALA BBB O 1
ATOM 3141 N N . GLN B 1 60 ? 78.268 28.455 21.375 1.000 10.290 54 GLN BBB N 1
ATOM 3142 C CA . GLN B 1 60 ? 77.909 27.487 20.314 1.000 10.881 54 GLN BBB CA 1
ATOM 3143 C C . GLN B 1 60 ? 79.052 27.425 19.312 1.000 10.299 54 GLN BBB C 1
ATOM 3144 O O . GLN B 1 60 ? 79.369 26.328 18.834 1.000 11.858 54 GLN BBB O 1
ATOM 3150 N N . ALA B 1 61 ? 79.667 28.565 18.968 1.000 10.044 55 ALA BBB N 1
ATOM 3151 C CA . ALA B 1 61 ? 80.855 28.559 18.080 1.000 10.109 55 ALA BBB CA 1
ATOM 3152 C C . ALA B 1 61 ? 81.964 27.704 18.708 1.000 8.459 55 ALA BBB C 1
ATOM 3153 O O . ALA B 1 61 ? 82.681 27.010 17.980 1.000 8.969 55 ALA BBB O 1
ATOM 3155 N N . LEU B 1 62 ? 82.165 27.794 20.008 1.000 8.966 56 LEU BBB N 1
ATOM 3156 C CA . LEU B 1 62 ? 83.216 26.989 20.666 1.000 8.637 56 LEU BBB CA 1
ATOM 3157 C C . LEU B 1 62 ? 82.940 25.498 20.460 1.000 7.737 56 LEU BBB C 1
ATOM 3158 O O . LEU B 1 62 ? 83.885 24.749 20.134 1.000 9.546 56 LEU BBB O 1
ATOM 3163 N N . ALA B 1 63 ? 81.690 25.091 20.635 1.000 8.846 57 ALA BBB N 1
ATOM 3164 C CA . ALA B 1 63 ? 81.321 23.681 20.452 1.000 10.525 57 ALA BBB CA 1
ATOM 3165 C C . ALA B 1 63 ? 81.658 23.282 19.024 1.000 10.855 57 ALA BBB C 1
ATOM 3166 O O . ALA B 1 63 ? 82.187 22.173 18.810 1.000 11.095 57 ALA BBB O 1
ATOM 3168 N N . ILE B 1 64 ? 81.372 24.116 18.049 1.000 8.560 58 ILE BBB N 1
ATOM 3169 C CA . ILE B 1 64 ? 81.666 23.798 16.632 1.000 9.121 58 ILE BBB CA 1
ATOM 3170 C C . ILE B 1 64 ? 83.181 23.695 16.479 1.000 10.317 58 ILE BBB C 1
ATOM 3171 O O . ILE B 1 64 ? 83.670 22.719 15.850 1.000 15.621 58 ILE BBB O 1
ATOM 3176 N N . LEU B 1 65 ? 83.942 24.657 16.988 1.000 13.457 59 LEU BBB N 1
ATOM 3177 C CA . LEU B 1 65 ? 85.401 24.722 16.726 1.000 12.233 59 LEU BBB CA 1
ATOM 3178 C C . LEU B 1 65 ? 86.116 23.589 17.466 1.000 11.871 59 LEU BBB C 1
ATOM 3179 O O . LEU B 1 65 ? 87.209 23.232 17.029 1.000 16.326 59 LEU BBB O 1
ATOM 3184 N N . GLU B 1 66 ? 85.528 23.074 18.545 1.000 12.554 60 GLU BBB N 1
ATOM 3185 C CA . GLU B 1 66 ? 86.138 21.973 19.325 1.000 14.390 60 GLU BBB CA 1
ATOM 3186 C C . GLU B 1 66 ? 85.742 20.604 18.743 1.000 14.927 60 GLU BBB C 1
ATOM 3187 O O . GLU B 1 66 ? 86.189 19.578 19.302 1.000 20.823 60 GLU BBB O 1
ATOM 3193 N N . THR B 1 67 ? 84.973 20.572 17.655 1.000 12.790 61 THR BBB N 1
ATOM 3194 C CA . THR B 1 67 ? 84.548 19.308 17.013 1.000 13.052 61 THR BBB CA 1
ATOM 3195 C C . THR B 1 67 ? 85.714 18.776 16.173 1.000 15.263 61 THR BBB C 1
ATOM 3196 O O . THR B 1 67 ? 86.260 19.474 15.308 1.000 18.053 61 THR BBB O 1
ATOM 3200 N N . GLU B 1 68 ? 86.043 17.496 16.394 1.000 12.329 62 GLU BBB N 1
ATOM 3201 C CA . GLU B 1 68 ? 87.169 16.814 15.740 1.000 12.813 62 GLU BBB CA 1
ATOM 3202 C C . GLU B 1 68 ? 86.954 16.873 14.232 1.000 13.380 62 GLU BBB C 1
ATOM 3203 O O . GLU B 1 68 ? 85.879 16.445 13.773 1.000 19.346 62 GLU BBB O 1
ATOM 3209 N N . GLY B 1 69 ? 87.933 17.360 13.486 1.000 13.057 63 GLY BBB N 1
ATOM 3210 C CA . GLY B 1 69 ? 87.837 17.415 12.011 1.000 13.558 63 GLY BBB CA 1
ATOM 3211 C C . GLY B 1 69 ? 87.410 18.775 11.479 1.000 12.686 63 GLY BBB C 1
ATOM 3212 O O . GLY B 1 69 ? 87.559 18.998 10.230 1.000 15.112 63 GLY BBB O 1
ATOM 3213 N N . VAL B 1 70 ? 86.860 19.672 12.293 1.000 12.672 64 VAL BBB N 1
ATOM 3214 C CA . VAL B 1 70 ? 86.319 20.945 11.740 1.000 13.565 64 VAL BBB CA 1
ATOM 3215 C C . VAL B 1 70 ? 87.479 21.808 11.194 1.000 14.117 64 VAL BBB C 1
ATOM 3216 O O . VAL B 1 70 ? 87.290 22.487 10.171 1.000 14.554 64 VAL BBB O 1
ATOM 3220 N N . ALA B 1 71 ? 88.679 21.716 11.762 1.000 17.452 65 ALA BBB N 1
ATOM 3221 C CA . ALA B 1 71 ? 89.836 22.502 11.297 1.000 17.639 65 ALA BBB CA 1
ATOM 3222 C C . ALA B 1 71 ? 90.103 22.189 9.822 1.000 19.935 65 ALA BBB C 1
ATOM 3223 O O . ALA B 1 71 ? 90.647 23.038 9.108 1.000 24.322 65 ALA BBB O 1
ATOM 3225 N N . GLY B 1 72 ? 89.707 21.020 9.356 1.000 18.089 66 GLY BBB N 1
ATOM 3226 C CA . GLY B 1 72 ? 89.988 20.592 7.977 1.000 17.581 66 GLY BBB CA 1
ATOM 3227 C C . GLY B 1 72 ? 89.248 21.391 6.932 1.000 16.803 66 GLY BBB C 1
ATOM 3228 O O . GLY B 1 72 ? 89.678 21.375 5.765 1.000 19.491 66 GLY BBB O 1
ATOM 3229 N N . TYR B 1 73 ? 88.142 22.033 7.302 1.000 15.807 67 TYR BBB N 1
ATOM 3230 C CA . TYR B 1 73 ? 87.290 22.722 6.304 1.000 15.307 67 TYR BBB CA 1
ATOM 3231 C C . TYR B 1 73 ? 87.911 24.054 5.920 1.000 14.563 67 TYR BBB C 1
ATOM 3232 O O . TYR B 1 73 ? 87.514 24.617 4.892 1.000 18.074 67 TYR BBB O 1
ATOM 3241 N N . GLY B 1 74 ? 88.829 24.554 6.739 1.000 17.044 68 GLY BBB N 1
ATOM 3242 C CA . GLY B 1 74 ? 89.527 25.818 6.456 1.000 16.582 68 GLY BBB CA 1
ATOM 3243 C C . GLY B 1 74 ? 88.630 27.026 6.622 1.000 15.922 68 GLY BBB C 1
ATOM 3244 O O . GLY B 1 74 ? 88.761 27.960 5.813 1.000 18.762 68 GLY BBB O 1
ATOM 3245 N N . PHE B 1 75 ? 87.789 27.062 7.649 1.000 13.871 69 PHE BBB N 1
ATOM 3246 C CA . PHE B 1 75 ? 87.066 28.312 7.997 1.000 14.520 69 PHE BBB CA 1
ATOM 3247 C C . PHE B 1 75 ? 88.086 29.372 8.403 1.000 15.538 69 PHE BBB C 1
ATOM 3248 O O . PHE B 1 75 ? 89.035 29.073 9.174 1.000 18.210 69 PHE BBB O 1
ATOM 3256 N N . ASP B 1 76 ? 87.880 30.599 7.926 1.000 14.980 70 ASP BBB N 1
ATOM 3257 C CA . ASP B 1 76 ? 88.767 31.744 8.234 1.000 15.154 70 ASP BBB CA 1
ATOM 3258 C C . ASP B 1 76 ? 88.112 32.608 9.327 1.000 13.796 70 ASP BBB C 1
ATOM 3259 O O . ASP B 1 76 ? 87.024 32.266 9.831 1.000 13.521 70 ASP BBB O 1
ATOM 3264 N N . ASP B 1 77 ? 88.736 33.721 9.705 1.000 11.174 71 ASP BBB N 1
ATOM 3265 C CA . ASP B 1 77 ? 88.255 34.473 10.887 1.000 12.393 71 ASP BBB CA 1
ATOM 3266 C C . ASP B 1 77 ? 86.890 35.078 10.529 1.000 8.830 71 ASP BBB C 1
ATOM 3267 O O . ASP B 1 77 ? 86.034 35.199 11.414 1.000 10.165 71 ASP BBB O 1
ATOM 3272 N N . ALA B 1 78 ? 86.681 35.504 9.280 1.000 9.090 72 ALA BBB N 1
ATOM 3273 C CA . ALA B 1 78 ? 85.410 36.147 8.878 1.000 8.556 72 ALA BBB CA 1
ATOM 3274 C C . ALA B 1 78 ? 84.301 35.102 8.934 1.000 9.146 72 ALA BBB C 1
ATOM 3275 O O . ALA B 1 78 ? 83.175 35.421 9.330 1.000 10.643 72 ALA BBB O 1
ATOM 3277 N N . ASP B 1 79 ? 84.626 33.839 8.622 1.000 9.199 73 ASP BBB N 1
ATOM 3278 C CA . ASP B 1 79 ? 83.643 32.738 8.694 1.000 8.782 73 ASP BBB CA 1
ATOM 3279 C C . ASP B 1 79 ? 83.266 32.490 10.162 1.000 8.240 73 ASP BBB C 1
ATOM 3280 O O . ASP B 1 79 ? 82.071 32.271 10.455 1.000 9.117 73 ASP BBB O 1
ATOM 3285 N N . ILE B 1 80 ? 84.247 32.496 11.055 1.000 8.564 74 ILE BBB N 1
ATOM 3286 C CA . ILE B 1 80 ? 83.983 32.301 12.516 1.000 8.323 74 ILE BBB CA 1
ATOM 3287 C C . ILE B 1 80 ? 83.139 33.475 13.033 1.000 9.512 74 ILE BBB C 1
ATOM 3288 O O . ILE B 1 80 ? 82.244 33.260 13.872 1.000 11.357 74 ILE BBB O 1
ATOM 3293 N N . ALA B 1 81 ? 83.462 34.698 12.620 1.000 8.394 75 ALA BBB N 1
ATOM 3294 C CA . ALA B 1 81 ? 82.677 35.880 13.025 1.000 8.829 75 ALA BBB CA 1
ATOM 3295 C C . ALA B 1 81 ? 81.215 35.657 12.589 1.000 8.125 75 ALA BBB C 1
ATOM 3296 O O . ALA B 1 81 ? 80.278 36.001 13.345 1.000 8.454 75 ALA BBB O 1
ATOM 3298 N N . LEU B 1 82 ? 80.987 35.108 11.397 1.000 7.668 76 LEU BBB N 1
ATOM 3299 C CA . LEU B 1 82 ? 79.600 34.824 10.953 1.000 8.784 76 LEU BBB CA 1
ATOM 3300 C C . LEU B 1 82 ? 78.952 33.721 11.816 1.000 8.986 76 LEU BBB C 1
ATOM 3301 O O . LEU B 1 82 ? 77.726 33.812 12.050 1.000 10.340 76 LEU BBB O 1
ATOM 3306 N N . MET B 1 83 ? 79.706 32.718 12.271 1.000 8.626 77 MET BBB N 1
ATOM 3307 C CA . MET B 1 83 ? 79.152 31.717 13.209 1.000 9.849 77 MET BBB CA 1
ATOM 3308 C C . MET B 1 83 ? 78.683 32.410 14.482 1.000 9.817 77 MET BBB C 1
ATOM 3309 O O . MET B 1 83 ? 77.666 31.975 15.052 1.000 10.930 77 MET BBB O 1
ATOM 3314 N N . CYS B 1 84 ? 79.364 33.478 14.882 1.000 9.189 78 CYS BBB N 1
ATOM 3315 C CA . CYS B 1 84 ? 79.032 34.251 16.112 1.000 9.465 78 CYS BBB CA 1
ATOM 3316 C C . CYS B 1 84 ? 77.990 35.347 15.854 1.000 9.878 78 CYS BBB C 1
ATOM 3317 O O . CYS B 1 84 ? 77.701 36.050 16.792 1.000 15.262 78 CYS BBB O 1
ATOM 3320 N N . ALA B 1 85 ? 77.424 35.462 14.663 1.000 10.395 79 ALA BBB N 1
ATOM 3321 C CA . ALA B 1 85 ? 76.617 36.642 14.241 1.000 12.287 79 ALA BBB CA 1
ATOM 3322 C C . ALA B 1 85 ? 75.117 36.528 14.512 1.000 14.890 79 ALA BBB C 1
ATOM 3323 O O . ALA B 1 85 ? 74.557 35.467 14.452 1.000 15.482 79 ALA BBB O 1
ATOM 3325 N N . SER B 1 86 ? 74.464 37.688 14.657 1.000 15.319 80 SER BBB N 1
ATOM 3326 C CA . SER B 1 86 ? 73.016 37.968 14.346 1.000 11.486 80 SER BBB CA 1
ATOM 3327 C C . SER B 1 86 ? 73.026 38.977 13.233 1.000 9.610 80 SER BBB C 1
ATOM 3328 O O . SER B 1 86 ? 72.866 40.196 13.481 1.000 7.677 80 SER BBB O 1
ATOM 3331 N N . HIS B 1 87 ? 73.327 38.524 12.045 1.000 8.462 81 HIS BBB N 1
ATOM 3332 C CA . HIS B 1 87 ? 73.665 39.452 10.962 1.000 7.671 81 HIS BBB CA 1
ATOM 3333 C C . HIS B 1 87 ? 72.379 40.068 10.400 1.000 8.301 81 HIS BBB C 1
ATOM 3334 O O . HIS B 1 87 ? 71.280 39.574 10.630 1.000 8.643 81 HIS BBB O 1
ATOM 3341 N N . SER B 1 88 ? 72.562 41.142 9.644 1.000 7.204 82 SER BBB N 1
ATOM 3342 C CA . SER B 1 88 ? 71.458 41.930 9.033 1.000 8.056 82 SER BBB CA 1
ATOM 3343 C C . SER B 1 88 ? 70.992 41.333 7.710 1.000 8.227 82 SER BBB C 1
ATOM 3344 O O . SER B 1 88 ? 70.189 41.958 7.018 1.000 8.627 82 SER BBB O 1
ATOM 3347 N N . SER B 1 89 ? 71.508 40.178 7.332 1.000 9.584 83 SER BBB N 1
ATOM 3348 C CA . SER B 1 89 ? 71.124 39.546 6.047 1.000 9.770 83 SER BBB CA 1
ATOM 3349 C C . SER B 1 89 ? 71.496 40.444 4.873 1.000 8.843 83 SER BBB C 1
ATOM 3350 O O . SER B 1 89 ? 70.782 40.433 3.855 1.000 9.641 83 SER BBB O 1
ATOM 3353 N N . GLU B 1 90 ? 72.592 41.180 4.981 1.000 8.077 84 GLU BBB N 1
ATOM 3354 C CA . GLU B 1 90 ? 73.092 41.959 3.826 1.000 8.528 84 GLU BBB CA 1
ATOM 3355 C C . GLU B 1 90 ? 73.562 40.970 2.756 1.000 8.488 84 GLU BBB C 1
ATOM 3356 O O . GLU B 1 90 ? 73.929 39.826 3.049 1.000 9.272 84 GLU BBB O 1
ATOM 3362 N N . ASP B 1 91 ? 73.635 41.400 1.513 1.000 9.396 85 ASP BBB N 1
ATOM 3363 C CA . ASP B 1 91 ? 74.134 40.515 0.451 1.000 9.118 85 ASP BBB CA 1
ATOM 3364 C C . ASP B 1 91 ? 75.490 39.903 0.830 1.000 10.817 85 ASP BBB C 1
ATOM 3365 O O . ASP B 1 91 ? 75.730 38.721 0.496 1.000 9.999 85 ASP BBB O 1
ATOM 3370 N N . ARG B 1 92 ? 76.373 40.642 1.510 1.000 9.547 86 ARG BBB N 1
ATOM 3371 C CA . ARG B 1 92 ? 77.698 40.065 1.879 1.000 11.012 86 ARG BBB CA 1
ATOM 3372 C C . ARG B 1 92 ? 77.561 38.926 2.896 1.000 10.501 86 ARG BBB C 1
ATOM 3373 O O . ARG B 1 92 ? 78.433 38.018 2.897 1.000 10.432 86 ARG BBB O 1
ATOM 3381 N N . HIS B 1 93 ? 76.558 38.974 3.777 1.000 9.621 87 HIS BBB N 1
ATOM 3382 C CA . HIS B 1 93 ? 76.328 37.878 4.756 1.000 9.229 87 HIS BBB CA 1
ATOM 3383 C C . HIS B 1 93 ? 75.834 36.641 4.017 1.000 10.199 87 HIS BBB C 1
ATOM 3384 O O . HIS B 1 93 ? 76.293 35.495 4.358 1.000 9.552 87 HIS BBB O 1
ATOM 3391 N N . ILE B 1 94 ? 74.919 36.801 3.083 1.000 10.914 88 ILE BBB N 1
ATOM 3392 C CA . ILE B 1 94 ? 74.388 35.645 2.319 1.000 11.856 88 ILE BBB CA 1
ATOM 3393 C C . ILE B 1 94 ? 75.549 35.063 1.510 1.000 11.943 88 ILE BBB C 1
ATOM 3394 O O . ILE B 1 94 ? 75.676 33.813 1.455 1.000 10.355 88 ILE BBB O 1
ATOM 3399 N N . ALA B 1 95 ? 76.379 35.892 0.877 1.000 11.369 89 ALA BBB N 1
ATOM 3400 C CA . ALA B 1 95 ? 77.493 35.351 0.053 1.000 11.775 89 ALA BBB CA 1
ATOM 3401 C C . ALA B 1 95 ? 78.474 34.561 0.924 1.000 11.089 89 ALA BBB C 1
ATOM 3402 O O . ALA B 1 95 ? 78.931 33.488 0.471 1.000 12.25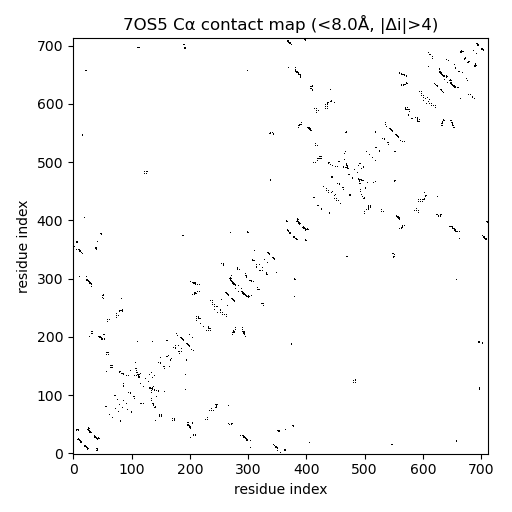6 89 ALA BBB O 1
ATOM 3404 N N . ARG B 1 96 ? 78.743 35.023 2.153 1.000 10.992 90 ARG BBB N 1
ATOM 3405 C CA . ARG B 1 96 ? 79.696 34.280 3.020 1.000 10.569 90 ARG BBB CA 1
ATOM 3406 C C . ARG B 1 96 ? 79.043 32.964 3.469 1.000 9.494 90 ARG BBB C 1
ATOM 3407 O O . ARG B 1 96 ? 79.751 31.928 3.536 1.000 10.007 90 ARG BBB O 1
ATOM 3415 N N . THR B 1 97 ? 77.736 32.980 3.766 1.000 8.386 91 THR BBB N 1
ATOM 3416 C CA . THR B 1 97 ? 76.971 31.750 4.097 1.000 8.653 91 THR BBB CA 1
ATOM 3417 C C . THR B 1 97 ? 77.153 30.733 2.968 1.000 8.675 91 THR BBB C 1
ATOM 3418 O O . THR B 1 97 ? 77.472 29.534 3.248 1.000 12.318 91 THR BBB O 1
ATOM 3422 N N . ARG B 1 98 ? 76.931 31.154 1.716 1.000 10.480 92 ARG BBB N 1
ATOM 3423 C CA . ARG B 1 98 ? 77.075 30.225 0.577 1.000 10.782 92 ARG BBB CA 1
ATOM 3424 C C . ARG B 1 98 ? 78.525 29.742 0.434 1.000 11.174 92 ARG BBB C 1
ATOM 3425 O O . ARG B 1 98 ? 78.739 28.569 0.117 1.000 13.495 92 ARG BBB O 1
ATOM 3433 N N . ALA B 1 99 ? 79.517 30.598 0.665 1.000 12.722 93 ALA BBB N 1
ATOM 3434 C CA . ALA B 1 99 ? 80.939 30.174 0.599 1.000 13.249 93 ALA BBB CA 1
ATOM 3435 C C . ALA B 1 99 ? 81.211 29.132 1.689 1.000 12.726 93 ALA BBB C 1
ATOM 3436 O O . ALA B 1 99 ? 81.975 28.187 1.429 1.000 15.708 93 ALA BBB O 1
ATOM 3438 N N . MET B 1 100 ? 80.643 29.303 2.889 1.000 11.789 94 MET BBB N 1
ATOM 3439 C CA . MET B 1 100 ? 80.884 28.349 3.981 1.000 11.594 94 MET BBB CA 1
ATOM 3440 C C . MET B 1 100 ? 80.208 27.004 3.640 1.000 11.239 94 MET BBB C 1
ATOM 3441 O O . MET B 1 100 ? 80.799 25.930 3.894 1.000 13.264 94 MET BBB O 1
ATOM 3446 N N . LEU B 1 101 ? 79.005 27.041 3.075 1.000 12.480 95 LEU BBB N 1
ATOM 3447 C CA . LEU B 1 101 ? 78.314 25.809 2.617 1.000 13.090 95 LEU BBB CA 1
ATOM 3448 C C . LEU B 1 101 ? 79.193 25.096 1.577 1.000 14.059 95 LEU BBB C 1
ATOM 3449 O O . LEU B 1 101 ? 79.314 23.861 1.657 1.000 14.876 95 LEU BBB O 1
ATOM 3454 N N . SER B 1 102 ? 79.845 25.824 0.677 1.000 16.746 96 SER BBB N 1
ATOM 3455 C CA . SER B 1 102 ? 80.720 25.201 -0.346 1.000 14.255 96 SER BBB CA 1
ATOM 3456 C C . SER B 1 102 ? 81.939 24.558 0.336 1.000 15.766 96 SER BBB C 1
ATOM 3457 O O . SER B 1 102 ? 82.326 23.485 -0.086 1.000 15.928 96 SER BBB O 1
ATOM 3460 N N . LYS B 1 103 ? 82.508 25.156 1.384 1.000 15.006 97 LYS BBB N 1
ATOM 3461 C CA . LYS B 1 103 ? 83.682 24.570 2.091 1.000 14.512 97 LYS BBB CA 1
ATOM 3462 C C . LYS B 1 103 ? 83.322 23.203 2.679 1.000 13.460 97 LYS BBB C 1
ATOM 3463 O O . LYS B 1 103 ? 84.250 22.385 2.775 1.000 17.478 97 LYS BBB O 1
ATOM 3469 N N . ILE B 1 104 ? 82.058 22.953 3.048 1.000 14.112 98 ILE BBB N 1
ATOM 3470 C CA . ILE B 1 104 ? 81.650 21.663 3.673 1.000 13.530 98 ILE BBB CA 1
ATOM 3471 C C . ILE B 1 104 ? 80.875 20.796 2.664 1.000 15.211 98 ILE BBB C 1
ATOM 3472 O O . ILE B 1 104 ? 80.410 19.714 3.052 1.000 15.599 98 ILE BBB O 1
ATOM 3477 N N . LYS B 1 105 ? 80.808 21.201 1.390 1.000 15.066 99 LYS BBB N 1
ATOM 3478 C CA . LYS B 1 105 ? 80.122 20.452 0.310 1.000 17.650 99 LYS BBB CA 1
ATOM 3479 C C . LYS B 1 105 ? 78.665 20.199 0.713 1.000 18.232 99 LYS BBB C 1
ATOM 3480 O O . LYS B 1 105 ? 78.157 19.089 0.466 1.000 18.940 99 LYS BBB O 1
ATOM 3486 N N . ALA B 1 106 ? 78.005 21.223 1.262 1.000 15.699 100 ALA BBB N 1
ATOM 3487 C CA . ALA B 1 106 ? 76.575 21.203 1.604 1.000 13.608 100 ALA BBB CA 1
ATOM 3488 C C . ALA B 1 106 ? 75.829 22.225 0.744 1.000 15.635 100 ALA BBB C 1
ATOM 3489 O O . ALA B 1 106 ? 76.466 22.977 -0.044 1.000 17.157 100 ALA BBB O 1
ATOM 3491 N N . GLU B 1 107 ? 74.499 22.171 0.806 1.000 17.836 101 GLU BBB N 1
ATOM 3492 C CA . GLU B 1 107 ? 73.598 23.016 -0.016 1.000 17.047 101 GLU BBB CA 1
ATOM 3493 C C . GLU B 1 107 ? 72.629 23.734 0.920 1.000 14.351 101 GLU BBB C 1
ATOM 3494 O O . GLU B 1 107 ? 72.494 23.309 2.106 1.000 16.021 101 GLU BBB O 1
ATOM 3500 N N . GLU B 1 108 ? 71.997 24.794 0.424 1.000 16.680 102 GLU BBB N 1
ATOM 3501 C CA . GLU B 1 108 ? 71.031 25.565 1.224 1.000 15.494 102 GLU BBB CA 1
ATOM 3502 C C . GLU B 1 108 ? 69.924 24.634 1.718 1.000 15.194 102 GLU BBB C 1
ATOM 3503 O O . GLU B 1 108 ? 69.472 24.831 2.861 1.000 13.497 102 GLU BBB O 1
ATOM 3509 N N . ALA B 1 109 ? 69.546 23.614 0.949 1.000 15.556 103 ALA BBB N 1
ATOM 3510 C CA . ALA B 1 109 ? 68.498 22.627 1.347 1.000 15.623 103 ALA BBB CA 1
ATOM 3511 C C . ALA B 1 109 ? 68.842 21.873 2.640 1.000 13.868 103 ALA BBB C 1
ATOM 3512 O O . ALA B 1 109 ? 67.916 21.323 3.255 1.000 14.931 103 ALA BBB O 1
ATOM 3514 N N . ASP B 1 110 ? 70.108 21.828 3.037 1.000 11.536 104 ASP BBB N 1
ATOM 3515 C CA . ASP B 1 110 ? 70.568 21.130 4.267 1.000 11.088 104 ASP BBB CA 1
ATOM 3516 C C . ASP B 1 110 ? 70.302 21.988 5.496 1.000 11.465 104 ASP BBB C 1
ATOM 3517 O O . ASP B 1 110 ? 70.330 21.442 6.600 1.000 12.751 104 ASP BBB O 1
ATOM 3522 N N . LEU B 1 111 ? 70.097 23.305 5.331 1.000 11.585 105 LEU BBB N 1
ATOM 3523 C CA . LEU B 1 111 ? 69.876 24.181 6.507 1.000 10.660 105 LEU BBB CA 1
ATOM 3524 C C . LEU B 1 111 ? 68.493 23.893 7.122 1.000 9.362 105 LEU BBB C 1
ATOM 3525 O O . LEU B 1 111 ? 67.550 23.659 6.389 1.000 11.767 105 LEU BBB O 1
ATOM 3530 N N . ARG B 1 112 ? 68.378 23.943 8.455 1.000 9.611 106 ARG BBB N 1
ATOM 3531 C CA . ARG B 1 112 ? 67.089 23.738 9.156 1.000 12.589 106 ARG BBB CA 1
ATOM 3532 C C . ARG B 1 112 ? 66.681 25.027 9.905 1.000 11.906 106 ARG BBB C 1
ATOM 3533 O O . ARG B 1 112 ? 65.842 24.942 10.801 1.000 12.747 106 A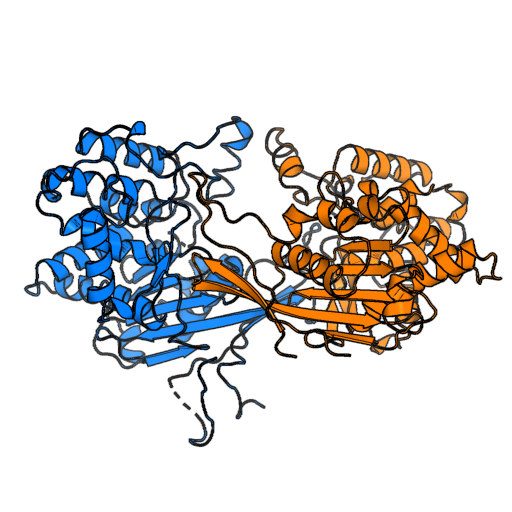RG BBB O 1
ATOM 3541 N N . CYS B 1 113 ? 67.271 26.175 9.547 1.000 12.158 107 CYS BBB N 1
ATOM 3542 C CA . CYS B 1 113 ? 66.780 27.518 9.930 1.000 10.694 107 CYS BBB CA 1
ATOM 3543 C C . CYS B 1 113 ? 65.890 28.037 8.810 1.000 10.701 107 CYS BBB C 1
ATOM 3544 O O . CYS B 1 113 ? 66.025 27.588 7.641 1.000 12.709 107 CYS BBB O 1
ATOM 3547 N N . GLY B 1 114 ? 65.057 29.020 9.118 1.000 10.364 108 GLY BBB N 1
ATOM 3548 C CA . GLY B 1 114 ? 64.158 29.635 8.129 1.000 9.808 108 GLY BBB CA 1
ATOM 3549 C C . GLY B 1 114 ? 64.406 31.116 7.937 1.000 9.991 108 GLY BBB C 1
ATOM 3550 O O . GLY B 1 114 ? 65.030 31.763 8.801 1.000 11.362 108 GLY BBB O 1
ATOM 3551 N N . GLY B 1 115 ? 63.933 31.640 6.817 1.000 11.146 109 GLY BBB N 1
ATOM 3552 C CA . GLY B 1 115 ? 63.977 33.091 6.535 1.000 11.819 109 GLY BBB CA 1
ATOM 3553 C C . GLY B 1 115 ? 63.070 33.889 7.431 1.000 10.411 109 GLY BBB C 1
ATOM 3554 O O . GLY B 1 115 ? 62.091 33.362 7.950 1.000 11.451 109 GLY BBB O 1
ATOM 3555 N N . HIS B 1 116 ? 63.436 35.159 7.615 1.000 9.219 110 HIS BBB N 1
ATOM 3556 C CA . HIS B 1 116 ? 62.674 36.143 8.413 1.000 10.176 110 HIS BBB CA 1
ATOM 3557 C C . HIS B 1 116 ? 62.936 37.551 7.896 1.000 10.245 110 HIS BBB C 1
ATOM 3558 O O . HIS B 1 116 ? 63.959 37.812 7.241 1.000 9.565 110 HIS BBB O 1
ATOM 3565 N N . PRO B 1 117 ? 62.079 38.535 8.241 1.000 11.173 111 PRO BBB N 1
ATOM 3566 C CA . PRO B 1 117 ? 62.376 39.920 7.901 1.000 11.488 111 PRO BBB CA 1
ATOM 3567 C C . PRO B 1 117 ? 63.721 40.303 8.510 1.000 11.281 111 PRO BBB C 1
ATOM 3568 O O . PRO B 1 117 ? 64.040 39.925 9.646 1.000 10.740 111 PRO BBB O 1
ATOM 3572 N N . SER B 1 118 ? 64.503 41.059 7.758 1.000 12.414 112 SER BBB N 1
ATOM 3573 C CA . SER B 1 118 ? 65.867 41.440 8.164 1.000 11.309 112 SER BBB CA 1
ATOM 3574 C C . SER B 1 118 ? 65.831 42.205 9.499 1.000 11.004 112 SER BBB C 1
ATOM 3575 O O . SER B 1 118 ? 64.846 42.973 9.787 1.000 11.213 112 SER BBB O 1
ATOM 3578 N N . LEU B 1 119 ? 66.917 42.054 10.247 1.000 11.678 113 LEU BBB N 1
ATOM 3579 C CA . LEU B 1 119 ? 67.120 42.785 11.513 1.000 11.658 113 LEU BBB CA 1
ATOM 3580 C C . LEU B 1 119 ? 67.454 44.248 11.192 1.000 12.878 113 LEU BBB C 1
ATOM 3581 O O . LEU B 1 119 ? 67.462 45.044 12.136 1.000 16.802 113 LEU BBB O 1
ATOM 3586 N N . SER B 1 120 ? 67.754 44.574 9.933 1.000 11.658 114 SER BBB N 1
ATOM 3587 C CA . SER B 1 120 ? 67.935 45.961 9.435 1.000 13.233 114 SER BBB CA 1
ATOM 3588 C C . SER B 1 120 ? 66.670 46.422 8.702 1.000 14.268 114 SER BBB C 1
ATOM 3589 O O . SER B 1 120 ? 66.271 45.773 7.718 1.000 15.222 114 SER BBB O 1
ATOM 3592 N N . GLU B 1 121 ? 66.070 47.540 9.147 1.000 14.799 115 GLU BBB N 1
ATOM 3593 C CA . GLU B 1 121 ? 64.871 48.116 8.503 1.000 15.469 115 GLU BBB CA 1
ATOM 3594 C C . GLU B 1 121 ? 65.262 48.452 7.060 1.000 13.032 115 GLU BBB C 1
ATOM 3595 O O . GLU B 1 121 ? 64.465 48.193 6.143 1.000 14.665 115 GLU BBB O 1
ATOM 3601 N N . MET B 1 122 ? 66.468 48.971 6.831 1.000 14.027 116 MET BBB N 1
ATOM 3602 C CA . MET B 1 122 ? 66.876 49.416 5.470 1.000 14.896 116 MET BBB CA 1
ATOM 3603 C C . MET B 1 122 ? 66.960 48.200 4.551 1.000 12.421 116 MET BBB C 1
ATOM 3604 O O . MET B 1 122 ? 66.495 48.268 3.408 1.000 13.346 116 MET BBB O 1
ATOM 3609 N N . VAL B 1 123 ? 67.589 47.114 5.005 1.000 11.313 117 VAL BBB N 1
ATOM 3610 C CA . VAL B 1 123 ? 67.623 45.874 4.180 1.000 10.409 117 VAL BBB CA 1
ATOM 3611 C C . VAL B 1 123 ? 66.190 45.416 3.914 1.000 10.061 117 VAL BBB C 1
ATOM 3612 O O . VAL B 1 123 ? 65.875 45.035 2.776 1.000 11.354 117 VAL BBB O 1
ATOM 3616 N N . ASN B 1 124 ? 65.361 45.359 4.960 1.000 11.935 118 ASN BBB N 1
ATOM 3617 C CA . ASN B 1 124 ? 63.977 44.857 4.824 1.000 10.964 118 ASN BBB CA 1
ATOM 3618 C C . ASN B 1 124 ? 63.215 45.690 3.785 1.000 10.978 118 ASN BBB C 1
ATOM 3619 O O . ASN B 1 124 ? 62.485 45.076 2.948 1.000 13.147 118 ASN BBB O 1
ATOM 3624 N N . ARG B 1 125 ? 63.371 47.022 3.801 1.000 11.472 119 ARG BBB N 1
ATOM 3625 C CA . ARG B 1 125 ? 62.683 47.895 2.820 1.000 10.310 119 ARG BBB CA 1
ATOM 3626 C C . ARG B 1 125 ? 63.178 47.509 1.421 1.000 9.759 119 ARG BBB C 1
ATOM 3627 O O . ARG B 1 125 ? 62.347 47.470 0.498 1.000 11.472 119 ARG BBB O 1
ATOM 3635 N N . SER B 1 126 ? 64.472 47.252 1.241 1.000 10.685 120 SER BBB N 1
ATOM 3636 C CA A SER B 1 126 ? 65.044 46.862 -0.079 0.500 9.910 120 SER BBB CA 1
ATOM 3637 C CA B SER B 1 126 ? 65.037 46.869 -0.080 0.500 10.474 120 SER BBB CA 1
ATOM 3638 C C . SER B 1 126 ? 64.431 45.540 -0.555 1.000 9.321 120 SER BBB C 1
ATOM 3639 O O . SER B 1 126 ? 64.144 45.392 -1.754 1.000 10.357 120 SER BBB O 1
ATOM 3644 N N . TRP B 1 127 ? 64.236 44.608 0.354 1.000 9.589 121 TRP BBB N 1
ATOM 3645 C CA . TRP B 1 127 ? 63.603 43.306 0.017 1.000 8.958 121 TRP BBB CA 1
ATOM 3646 C C . TRP B 1 127 ? 62.149 43.488 -0.404 1.000 9.139 121 TRP BBB C 1
ATOM 3647 O O . TRP B 1 127 ? 61.729 42.911 -1.444 1.000 9.863 121 TRP BBB O 1
ATOM 3658 N N . ILE B 1 128 ? 61.398 44.307 0.354 1.000 10.854 122 ILE BBB N 1
ATOM 3659 C CA . ILE B 1 128 ? 59.973 44.608 0.043 1.000 10.989 122 ILE BBB CA 1
ATOM 3660 C C . ILE B 1 128 ? 59.904 45.232 -1.352 1.000 9.737 122 ILE BBB C 1
ATOM 3661 O O . ILE B 1 128 ? 59.061 44.790 -2.161 1.000 12.851 122 ILE BBB O 1
ATOM 3666 N N . LYS B 1 129 ? 60.767 46.210 -1.643 1.000 9.956 123 LYS BBB N 1
ATOM 3667 C CA . LYS B 1 129 ? 60.755 46.883 -2.958 1.000 11.580 123 LYS BBB CA 1
ATOM 3668 C C . LYS B 1 129 ? 60.887 45.859 -4.092 1.000 11.120 123 LYS BBB C 1
ATOM 3669 O O . LYS B 1 129 ? 60.332 46.094 -5.198 1.000 13.517 123 LYS BBB O 1
ATOM 3675 N N . GLN B 1 130 ? 61.705 44.823 -3.891 1.000 12.344 124 GLN BBB N 1
ATOM 3676 C CA . GLN B 1 130 ? 62.084 43.823 -4.939 1.000 13.389 124 GLN BBB CA 1
ATOM 3677 C C . GLN B 1 130 ? 61.280 42.529 -4.799 1.000 13.344 124 GLN BBB C 1
ATOM 3678 O O . GLN B 1 130 ? 61.631 41.557 -5.472 1.000 13.381 124 GLN BBB O 1
ATOM 3684 N N . ASP B 1 131 ? 60.242 42.500 -3.962 1.000 13.797 125 ASP BBB N 1
ATOM 3685 C CA . ASP B 1 131 ? 59.336 41.324 -3.836 1.000 15.405 125 ASP BBB CA 1
ATOM 3686 C C . ASP B 1 131 ? 60.163 40.096 -3.415 1.000 14.320 125 ASP BBB C 1
ATOM 3687 O O . ASP B 1 131 ? 59.870 38.977 -3.854 1.000 18.459 125 ASP BBB O 1
ATOM 3692 N N . PHE B 1 132 ? 61.159 40.280 -2.570 1.000 14.167 126 PHE BBB N 1
ATOM 3693 C CA . PHE B 1 132 ? 62.080 39.189 -2.189 1.000 12.566 126 PHE BBB CA 1
ATOM 3694 C C . PHE B 1 132 ? 61.531 38.511 -0.943 1.000 13.070 126 PHE BBB C 1
ATOM 3695 O O . PHE B 1 132 ? 61.283 39.182 0.061 1.000 15.164 126 PHE BBB O 1
ATOM 3703 N N . ILE B 1 133 ? 61.378 37.198 -1.002 1.000 13.239 127 ILE BBB N 1
ATOM 3704 C CA . ILE B 1 133 ? 60.976 36.368 0.166 1.000 14.376 127 ILE BBB CA 1
ATOM 3705 C C . ILE B 1 133 ? 62.239 35.727 0.730 1.000 10.424 127 ILE BBB C 1
ATOM 3706 O O . ILE B 1 133 ? 62.887 34.946 0.054 1.000 14.251 127 ILE BBB O 1
ATOM 3711 N N . PRO B 1 134 ? 62.666 36.058 1.973 1.000 9.822 128 PRO BBB N 1
ATOM 3712 C CA . PRO B 1 134 ? 63.862 35.432 2.517 1.000 11.317 128 PRO BBB CA 1
ATOM 3713 C C . PRO B 1 134 ? 63.689 33.921 2.724 1.000 11.420 128 PRO BBB C 1
ATOM 3714 O O . PRO B 1 134 ? 62.620 33.441 3.065 1.000 15.747 128 PRO BBB O 1
ATOM 3718 N N . THR B 1 135 ? 64.791 33.206 2.527 1.000 11.451 129 THR BBB N 1
ATOM 3719 C CA . THR B 1 135 ? 64.922 31.733 2.658 1.000 12.647 129 THR BBB CA 1
ATOM 3720 C C . THR B 1 135 ? 65.952 31.402 3.737 1.000 11.688 129 THR BBB C 1
ATOM 3721 O O . THR B 1 135 ? 66.494 32.318 4.396 1.000 13.509 129 THR BBB O 1
ATOM 3725 N N . ALA B 1 136 ? 66.206 30.120 3.978 1.000 13.281 130 ALA BBB N 1
ATOM 3726 C CA . ALA B 1 136 ? 67.097 29.682 5.074 1.000 11.878 130 ALA BBB CA 1
ATOM 3727 C C . ALA B 1 136 ? 68.462 30.397 5.041 1.000 10.751 130 ALA BBB C 1
ATOM 3728 O O . ALA B 1 136 ? 69.011 30.706 6.103 1.000 11.878 130 ALA BBB O 1
ATOM 3730 N N . VAL B 1 137 ? 69.032 30.576 3.854 1.000 10.666 131 VAL BBB N 1
ATOM 3731 C CA . VAL B 1 137 ? 70.403 31.149 3.692 1.000 10.780 131 VAL BBB CA 1
ATOM 3732 C C . VAL B 1 137 ? 70.451 32.617 4.185 1.000 11.566 131 VAL BBB C 1
ATOM 3733 O O . VAL B 1 137 ? 71.549 33.114 4.502 1.000 11.865 131 VAL BBB O 1
ATOM 3737 N N . CYS B 1 138 ? 69.292 33.269 4.323 1.000 10.348 132 CYS BBB N 1
ATOM 3738 C CA . CYS B 1 138 ? 69.193 34.673 4.755 1.000 8.374 132 CYS BBB CA 1
ATOM 3739 C C . CYS B 1 138 ? 69.037 34.744 6.263 1.000 8.870 132 CYS BBB C 1
ATOM 3740 O O . CYS B 1 138 ? 69.030 35.864 6.749 1.000 11.353 132 CYS BBB O 1
ATOM 3743 N N . SER B 1 139 ? 68.829 33.637 6.969 1.000 8.038 133 SER BBB N 1
ATOM 3744 C CA . SER B 1 139 ? 68.652 33.680 8.446 1.000 7.321 133 SER BBB CA 1
ATOM 3745 C C . SER B 1 139 ? 69.804 34.458 9.089 1.000 8.484 133 SER BBB C 1
ATOM 3746 O O . SER B 1 139 ? 70.954 34.199 8.754 1.000 9.133 133 SER BBB O 1
ATOM 3749 N N . ASN B 1 140 ? 69.512 35.281 10.099 1.000 8.327 134 ASN BBB N 1
ATOM 3750 C CA . ASN B 1 140 ? 70.542 35.970 10.911 1.000 8.915 134 ASN BBB CA 1
ATOM 3751 C C . ASN B 1 140 ? 71.486 34.945 11.571 1.000 8.534 134 ASN BBB C 1
ATOM 3752 O O . ASN B 1 140 ? 72.606 35.299 11.942 1.000 8.951 134 ASN BBB O 1
ATOM 3757 N N . CYS B 1 141 ? 70.998 33.703 11.737 1.000 9.489 135 CYS BBB N 1
ATOM 3758 C CA . CYS B 1 141 ? 71.720 32.590 12.388 1.000 9.729 135 CYS BBB CA 1
ATOM 3759 C C . CYS B 1 141 ? 72.360 31.702 11.326 1.000 8.328 135 CYS BBB C 1
ATOM 3760 O O . CYS B 1 141 ? 72.847 30.626 11.683 1.000 9.021 135 CYS BBB O 1
ATOM 3763 N N . SER B 1 142 ? 72.391 32.080 10.056 1.000 8.036 136 SER BBB N 1
ATOM 3764 C CA . SER B 1 142 ? 72.839 31.159 8.993 1.000 8.033 136 SER BBB CA 1
ATOM 3765 C C . SER B 1 142 ? 74.260 30.647 9.257 1.000 8.652 136 SER BBB C 1
ATOM 3766 O O . SER B 1 142 ? 74.549 29.458 8.957 1.000 9.124 136 SER BBB O 1
ATOM 3769 N N . GLY B 1 143 ? 75.175 31.460 9.764 1.000 9.368 137 GLY BBB N 1
ATOM 3770 C CA . GLY B 1 143 ? 76.572 31.050 10.007 1.000 9.752 137 GLY BBB CA 1
ATOM 3771 C C . GLY B 1 143 ? 76.645 29.993 11.088 1.000 9.042 137 GLY BBB C 1
ATOM 3772 O O . GLY B 1 143 ? 77.421 29.012 10.927 1.000 8.617 137 GLY BBB O 1
ATOM 3773 N N . LYS B 1 144 ? 75.876 30.181 12.161 1.000 9.510 138 LYS BBB N 1
ATOM 3774 C CA . LYS B 1 144 ? 75.807 29.183 13.250 1.000 9.608 138 LYS BBB CA 1
ATOM 3775 C C . LYS B 1 144 ? 75.311 27.860 12.666 1.000 9.683 138 LYS BBB C 1
ATOM 3776 O O . LYS B 1 144 ? 75.913 26.778 12.966 1.000 8.737 138 LYS BBB O 1
ATOM 3782 N N . HIS B 1 145 ? 74.270 27.883 11.851 1.000 9.100 139 HIS BBB N 1
ATOM 3783 C CA . HIS B 1 145 ? 73.718 26.646 11.247 1.000 8.691 139 HIS BBB CA 1
ATOM 3784 C C . HIS B 1 145 ? 74.747 25.995 10.337 1.000 10.201 139 HIS BBB C 1
ATOM 3785 O O . HIS B 1 145 ? 74.832 24.727 10.377 1.000 10.500 139 HIS BBB O 1
ATOM 3792 N N . VAL B 1 146 ? 75.514 26.722 9.541 1.000 9.251 140 VAL BBB N 1
ATOM 3793 C CA . VAL B 1 146 ? 76.521 26.114 8.648 1.000 10.087 140 VAL BBB CA 1
ATOM 3794 C C . VAL B 1 146 ? 77.605 25.492 9.539 1.000 10.701 140 VAL BBB C 1
ATOM 3795 O O . VAL B 1 146 ? 78.033 24.356 9.238 1.000 10.444 140 VAL BBB O 1
ATOM 3799 N N . GLY B 1 147 ? 77.978 26.122 10.649 1.000 8.317 141 GLY BBB N 1
ATOM 3800 C CA . GLY B 1 147 ? 78.963 25.540 11.562 1.000 9.175 141 GLY BBB CA 1
ATOM 3801 C C . GLY B 1 147 ? 78.435 24.250 12.170 1.000 9.979 141 GLY BBB C 1
ATOM 3802 O O . GLY B 1 147 ? 79.229 23.281 12.345 1.000 9.253 141 GLY BBB O 1
ATOM 3803 N N A MET B 1 148 ? 77.152 24.199 12.542 0.530 10.424 142 MET BBB N 1
ATOM 3804 N N B MET B 1 148 ? 77.156 24.190 12.513 0.470 10.379 142 MET BBB N 1
ATOM 3805 C CA A MET B 1 148 ? 76.536 22.983 13.156 0.530 10.047 142 MET BBB CA 1
ATOM 3806 C CA B MET B 1 148 ? 76.613 22.963 13.154 0.470 9.905 142 MET BBB CA 1
ATOM 3807 C C A MET B 1 148 ? 76.521 21.855 12.115 0.530 10.114 142 MET BBB C 1
ATOM 3808 C C B MET B 1 148 ? 76.495 21.843 12.113 0.470 10.005 142 MET BBB C 1
ATOM 3809 O O A MET B 1 148 ? 76.786 20.693 12.494 0.530 12.314 142 MET BBB O 1
ATOM 3810 O O B MET B 1 148 ? 76.707 20.680 12.481 0.470 12.085 142 MET BBB O 1
ATOM 3819 N N . LEU B 1 149 ? 76.236 22.166 10.853 1.000 8.923 143 LEU BBB N 1
ATOM 3820 C CA . LEU B 1 149 ? 76.301 21.172 9.758 1.000 9.549 143 LEU BBB CA 1
ATOM 3821 C C . LEU B 1 149 ? 77.730 20.681 9.599 1.000 10.049 143 LEU BBB C 1
ATOM 3822 O O . LEU B 1 149 ? 77.936 19.436 9.429 1.000 13.267 143 LEU BBB O 1
ATOM 3827 N N . ALA B 1 150 ? 78.707 21.572 9.692 1.000 9.875 144 ALA BBB N 1
ATOM 3828 C CA . ALA B 1 150 ? 80.137 21.231 9.565 1.000 10.255 144 ALA BBB CA 1
ATOM 3829 C C . ALA B 1 150 ? 80.529 20.281 10.682 1.000 9.050 144 ALA BBB C 1
ATOM 3830 O O . ALA B 1 150 ? 81.224 19.287 10.396 1.000 10.688 144 ALA BBB O 1
ATOM 3832 N N . GLY B 1 151 ? 80.133 20.554 11.907 1.000 8.577 145 GLY BBB N 1
ATOM 3833 C CA . GLY B 1 151 ? 80.478 19.697 13.041 1.000 8.604 145 GLY BBB CA 1
ATOM 3834 C C . GLY B 1 151 ? 79.817 18.326 12.877 1.000 10.035 145 GLY BBB C 1
ATOM 3835 O O . GLY B 1 151 ? 80.481 17.289 13.103 1.000 10.668 145 GLY BBB O 1
ATOM 3836 N N . ALA B 1 152 ? 78.549 18.285 12.487 1.000 9.090 146 ALA BBB N 1
ATOM 3837 C CA . ALA B 1 152 ? 77.838 17.010 12.233 1.000 10.207 146 ALA BBB CA 1
ATOM 3838 C C . ALA B 1 152 ? 78.585 16.187 11.175 1.000 11.078 146 ALA BBB C 1
ATOM 3839 O O . ALA B 1 152 ? 78.769 14.984 11.364 1.000 15.035 146 ALA BBB O 1
ATOM 3841 N N . ARG B 1 153 ? 78.993 16.794 10.074 1.000 10.817 147 ARG BBB N 1
ATOM 3842 C CA . ARG B 1 153 ? 79.650 16.062 8.973 1.000 13.076 147 ARG BBB CA 1
ATOM 3843 C C . ARG B 1 153 ? 81.053 15.630 9.433 1.000 15.521 147 ARG BBB C 1
ATOM 3844 O O . ARG B 1 153 ? 81.466 14.505 9.099 1.000 17.019 147 ARG BBB O 1
ATOM 3852 N N . ALA B 1 154 ? 81.742 16.423 10.259 1.000 15.088 148 ALA BBB N 1
ATOM 3853 C CA . ALA B 1 154 ? 83.144 16.197 10.677 1.000 16.673 148 ALA BBB CA 1
ATOM 3854 C C . ALA B 1 154 ? 83.242 14.931 11.511 1.000 16.976 148 ALA BBB C 1
ATOM 3855 O O . ALA B 1 154 ? 84.264 14.222 11.360 1.000 23.648 148 ALA BBB O 1
ATOM 3857 N N . ILE B 1 155 ? 82.238 14.652 12.336 1.000 15.878 149 ILE BBB N 1
ATOM 3858 C CA . ILE B 1 155 ? 82.271 13.449 13.213 1.000 16.019 149 ILE BBB CA 1
ATOM 3859 C C . ILE B 1 155 ? 81.443 12.323 12.589 1.000 14.570 149 ILE BBB C 1
ATOM 3860 O O . ILE B 1 155 ? 81.297 11.282 13.215 1.000 16.786 149 ILE BBB O 1
ATOM 3865 N N . GLY B 1 156 ? 80.952 12.493 11.371 1.000 16.223 150 GLY BBB N 1
ATOM 3866 C CA . GLY B 1 156 ? 80.270 11.393 10.668 1.000 17.314 150 GLY BBB CA 1
ATOM 3867 C C . GLY B 1 156 ? 78.909 11.125 11.270 1.000 16.728 150 GLY BBB C 1
ATOM 3868 O O . GLY B 1 156 ? 78.392 10.035 11.010 1.000 19.556 150 GLY BBB O 1
ATOM 3869 N N . ALA B 1 157 ? 78.294 12.142 11.919 1.000 17.029 151 ALA BBB N 1
ATOM 3870 C CA . ALA B 1 157 ? 76.985 11.990 12.604 1.000 18.708 151 ALA BBB CA 1
ATOM 3871 C C . ALA B 1 157 ? 75.811 12.165 11.636 1.000 22.900 151 ALA BBB C 1
ATOM 3872 O O . ALA B 1 157 ? 74.640 11.914 12.035 1.000 29.197 151 ALA BBB O 1
ATOM 3874 N N . GLY B 1 158 ? 76.069 12.619 10.418 1.000 21.140 152 GLY BBB N 1
ATOM 3875 C CA . GLY B 1 158 ? 74.967 12.846 9.479 1.000 25.431 152 GLY BBB CA 1
ATOM 3876 C C . GLY B 1 158 ? 74.323 14.200 9.724 1.000 23.324 152 GLY BBB C 1
ATOM 3877 O O . GLY B 1 158 ? 74.199 14.682 10.895 1.000 18.592 152 GLY BBB O 1
ATOM 3878 N N . THR B 1 159 ? 73.983 14.840 8.629 1.000 20.989 153 THR BBB N 1
ATOM 3879 C CA . THR B 1 159 ? 73.480 16.232 8.617 1.000 16.853 153 THR BBB CA 1
ATOM 3880 C C . THR B 1 159 ? 71.979 16.269 8.913 1.000 16.301 153 THR BBB C 1
ATOM 3881 O O . THR B 1 159 ? 71.510 17.318 9.399 1.000 17.080 153 THR BBB O 1
ATOM 3885 N N . ASP B 1 160 ? 71.244 15.195 8.620 1.000 15.753 154 ASP BBB N 1
ATOM 3886 C CA . ASP B 1 160 ? 69.820 15.080 8.974 1.000 18.327 154 ASP BBB CA 1
ATOM 3887 C C . ASP B 1 160 ? 69.747 15.225 10.504 1.000 15.884 154 ASP BBB C 1
ATOM 3888 O O . ASP B 1 160 ? 70.499 14.506 11.254 1.000 24.818 154 ASP BBB O 1
ATOM 3893 N N . GLY B 1 161 ? 68.888 16.118 10.943 1.000 14.333 155 GLY BBB N 1
ATOM 3894 C CA . GLY B 1 161 ? 68.558 16.357 12.364 1.000 12.338 155 GLY BBB CA 1
ATOM 3895 C C . GLY B 1 161 ? 69.672 16.967 13.169 1.000 11.877 155 GLY BBB C 1
ATOM 3896 O O . GLY B 1 161 ? 69.581 16.862 14.387 1.000 12.739 155 GLY BBB O 1
ATOM 3897 N N . TYR B 1 162 ? 70.649 17.655 12.556 1.000 11.872 156 TYR BBB N 1
ATOM 3898 C CA . TYR B 1 162 ? 71.774 18.322 13.285 1.000 10.318 156 TYR BBB CA 1
ATOM 3899 C C . TYR B 1 162 ? 71.243 19.305 14.338 1.000 8.710 156 TYR BBB C 1
ATOM 3900 O O . TYR B 1 162 ? 71.977 19.602 15.283 1.000 9.394 156 TYR BBB O 1
ATOM 3909 N N . HIS B 1 163 ? 70.037 19.818 14.131 1.000 8.375 157 HIS BBB N 1
ATOM 3910 C CA . HIS B 1 163 ? 69.397 20.833 14.993 1.000 9.158 157 HIS BBB CA 1
ATOM 3911 C C . HIS B 1 163 ? 68.609 20.253 16.155 1.000 10.660 157 HIS BBB C 1
ATOM 3912 O O . HIS B 1 163 ? 68.150 21.013 16.999 1.000 11.631 157 HIS BBB O 1
ATOM 3919 N N . LEU B 1 164 ? 68.439 18.940 16.210 1.000 10.555 158 LEU BBB N 1
ATOM 3920 C CA . LEU B 1 164 ? 67.577 18.303 17.223 1.000 11.545 158 LEU BBB CA 1
ATOM 3921 C C . LEU B 1 164 ? 68.371 17.992 18.481 1.000 10.906 158 LEU BBB C 1
ATOM 3922 O O . LEU B 1 164 ? 69.530 17.610 18.426 1.000 11.641 158 LEU BBB O 1
ATOM 3927 N N . PRO B 1 165 ? 67.754 18.143 19.663 1.000 12.695 159 PRO BBB N 1
ATOM 3928 C CA . PRO B 1 165 ? 68.474 17.946 20.916 1.000 15.595 159 PRO BBB CA 1
ATOM 3929 C C . PRO B 1 165 ? 69.181 16.593 21.075 1.000 17.924 159 PRO BBB C 1
ATOM 3930 O O . PRO B 1 165 ? 70.168 16.535 21.797 1.000 18.201 159 PRO BBB O 1
ATOM 3934 N N . ASP B 1 166 ? 68.673 15.540 20.428 1.000 18.041 160 ASP BBB N 1
ATOM 3935 C CA . ASP B 1 166 ? 69.232 14.166 20.570 1.000 19.272 160 ASP BBB CA 1
ATOM 3936 C C . ASP B 1 166 ? 70.383 13.957 19.585 1.000 16.564 160 ASP BBB C 1
ATOM 3937 O O . ASP B 1 166 ? 71.022 12.894 19.648 1.000 19.108 160 ASP BBB O 1
ATOM 3942 N N . HIS B 1 167 ? 70.671 14.905 18.696 1.000 11.793 161 HIS BBB N 1
ATOM 3943 C CA . HIS B 1 167 ? 71.843 14.814 17.798 1.000 11.636 161 HIS BBB CA 1
ATOM 3944 C C . HIS B 1 167 ? 73.112 15.097 18.592 1.000 12.167 161 HIS BBB C 1
ATOM 3945 O O . HIS B 1 167 ? 73.127 15.966 19.478 1.000 11.630 161 HIS BBB O 1
ATOM 3952 N N . PRO B 1 168 ? 74.231 14.390 18.347 1.000 14.330 162 PRO BBB N 1
ATOM 3953 C CA . PRO B 1 168 ? 75.441 14.645 19.127 1.000 13.584 162 PRO BBB CA 1
ATOM 3954 C C . PRO B 1 168 ? 75.944 16.091 19.036 1.000 10.526 162 PRO BBB C 1
ATOM 3955 O O . PRO B 1 168 ? 76.534 16.554 19.979 1.000 11.648 162 PRO BBB O 1
ATOM 3959 N N . MET B 1 169 ? 75.745 16.773 17.917 1.000 10.502 163 MET BBB N 1
ATOM 3960 C CA A MET B 1 169 ? 76.122 18.213 17.847 0.480 10.383 163 MET BBB CA 1
ATOM 3961 C CA B MET B 1 169 ? 76.085 18.228 17.821 0.520 10.631 163 MET BBB CA 1
ATOM 3962 C C . MET B 1 169 ? 75.364 19.007 18.926 1.000 9.425 163 MET BBB C 1
ATOM 3963 O O . MET B 1 169 ? 76.009 19.900 19.533 1.000 9.262 163 MET BBB O 1
ATOM 3972 N N . GLN B 1 170 ? 74.085 18.717 19.170 1.000 9.799 164 GLN BBB N 1
ATOM 3973 C CA . GLN B 1 170 ? 73.369 19.460 20.238 1.000 9.236 164 GLN BBB CA 1
ATOM 3974 C C . GLN B 1 170 ? 73.804 18.951 21.604 1.000 8.817 164 GLN BBB C 1
ATOM 3975 O O . GLN B 1 170 ? 73.819 19.778 22.531 1.000 11.535 164 GLN BBB O 1
ATOM 3981 N N . GLY B 1 171 ? 74.131 17.670 21.796 1.000 9.851 165 GLY BBB N 1
ATOM 3982 C CA . GLY B 1 171 ? 74.676 17.311 23.116 1.000 10.233 165 GLY BBB CA 1
ATOM 3983 C C . GLY B 1 171 ? 75.979 18.037 23.406 1.000 9.976 165 GLY BBB C 1
ATOM 3984 O O . GLY B 1 171 ? 76.224 18.404 24.596 1.000 10.209 165 GLY BBB O 1
ATOM 3985 N N . ARG B 1 172 ? 76.817 18.224 22.390 1.000 10.897 166 ARG BBB N 1
ATOM 3986 C CA . ARG B 1 172 ? 78.101 18.976 22.537 1.000 9.421 166 ARG BBB CA 1
ATOM 3987 C C . ARG B 1 172 ? 77.784 20.432 22.922 1.000 8.784 166 ARG BBB C 1
ATOM 3988 O O . ARG B 1 172 ? 78.428 20.983 23.844 1.000 9.942 166 ARG BBB O 1
ATOM 3996 N N . VAL B 1 173 ? 76.836 21.044 22.240 1.000 8.824 167 VAL BBB N 1
ATOM 3997 C CA . VAL B 1 173 ? 76.480 22.467 22.556 1.000 8.196 167 VAL BBB CA 1
ATOM 3998 C C . VAL B 1 173 ? 75.978 22.563 23.992 1.000 8.316 167 VAL BBB C 1
ATOM 3999 O O . VAL B 1 173 ? 76.458 23.431 24.735 1.000 11.299 167 VAL BBB O 1
ATOM 4003 N N . LYS B 1 174 ? 75.086 21.650 24.390 1.000 8.459 168 LYS BBB N 1
ATOM 4004 C CA . LYS B 1 174 ? 74.508 21.710 25.742 1.000 9.574 168 LYS BBB CA 1
ATOM 4005 C C . LYS B 1 174 ? 75.617 21.647 26.785 1.000 10.608 168 LYS BBB C 1
ATOM 4006 O O . LYS B 1 174 ? 75.573 22.372 27.820 1.000 11.640 168 LYS BBB O 1
ATOM 4012 N N . ARG B 1 175 ? 76.521 20.679 26.640 1.000 12.608 169 ARG BBB N 1
ATOM 4013 C CA . ARG B 1 175 ? 77.591 20.516 27.631 1.000 12.111 169 ARG BBB CA 1
ATOM 4014 C C . ARG B 1 175 ? 78.500 21.739 27.636 1.000 7.541 169 ARG BBB C 1
ATOM 4015 O O . ARG B 1 175 ? 78.892 22.168 28.705 1.000 8.045 169 ARG BBB O 1
ATOM 4023 N N . THR B 1 176 ? 78.844 22.260 26.464 1.000 8.089 170 THR BBB N 1
ATOM 4024 C CA . THR B 1 176 ? 79.804 23.388 26.337 1.000 8.064 170 THR BBB CA 1
ATOM 4025 C C . THR B 1 176 ? 79.220 24.653 26.992 1.000 8.237 170 THR BBB C 1
ATOM 4026 O O . THR B 1 176 ? 79.945 25.359 27.724 1.000 10.212 170 THR BBB O 1
ATOM 4030 N N . VAL B 1 177 ? 77.934 24.903 26.817 1.000 8.719 171 VAL BBB N 1
ATOM 4031 C CA . VAL B 1 177 ? 77.290 26.077 27.472 1.000 8.783 171 VAL BBB CA 1
ATOM 4032 C C . VAL B 1 177 ? 77.401 25.928 28.983 1.000 8.951 171 VAL BBB C 1
ATOM 4033 O O . VAL B 1 177 ? 77.833 26.858 29.660 1.000 10.179 171 VAL BBB O 1
ATOM 4037 N N . ALA B 1 178 ? 77.061 24.757 29.520 1.000 8.883 172 ALA BBB N 1
ATOM 4038 C CA . ALA B 1 178 ? 77.056 24.574 30.988 1.000 9.289 172 ALA BBB CA 1
ATOM 4039 C C . ALA B 1 178 ? 78.490 24.713 31.521 1.000 9.079 172 ALA BBB C 1
ATOM 4040 O O . ALA B 1 178 ? 78.697 25.340 32.592 1.000 9.886 172 ALA BBB O 1
ATOM 4042 N N . GLU B 1 179 ? 79.475 24.181 30.812 1.000 10.316 173 GLU BBB N 1
ATOM 4043 C CA . GLU B 1 179 ? 80.900 24.246 31.216 1.000 10.757 173 GLU BBB CA 1
ATOM 4044 C C . GLU B 1 179 ? 81.371 25.706 31.239 1.000 9.892 173 GLU BBB C 1
ATOM 4045 O O . GLU B 1 179 ? 82.011 26.137 32.221 1.000 11.761 173 GLU BBB O 1
ATOM 4051 N N . LEU B 1 180 ? 81.057 26.480 30.212 1.000 9.376 174 LEU BBB N 1
ATOM 4052 C CA . LEU B 1 180 ? 81.523 27.885 30.194 1.000 9.084 174 LEU BBB CA 1
ATOM 4053 C C . LEU B 1 180 ? 80.827 28.699 31.292 1.000 10.207 174 LEU BBB C 1
ATOM 4054 O O . LEU B 1 180 ? 81.459 29.625 31.831 1.000 10.442 174 LEU BBB O 1
ATOM 4059 N N . CYS B 1 181 ? 79.582 28.375 31.635 1.000 10.482 175 CYS BBB N 1
ATOM 4060 C CA . CYS B 1 181 ? 78.846 29.037 32.741 1.000 9.919 175 CYS BBB CA 1
ATOM 4061 C C . CYS B 1 181 ? 79.340 28.556 34.101 1.000 10.017 175 CYS BBB C 1
ATOM 4062 O O . CYS B 1 181 ? 78.919 29.182 35.105 1.000 12.011 175 CYS BBB O 1
ATOM 4065 N N . ASP B 1 182 ? 80.109 27.458 34.157 1.000 11.289 176 ASP BBB N 1
ATOM 4066 C CA . ASP B 1 182 ? 80.460 26.786 35.435 1.000 10.923 176 ASP BBB CA 1
ATOM 4067 C C . ASP B 1 182 ? 79.170 26.383 36.159 1.000 8.894 176 ASP BBB C 1
ATOM 4068 O O . ASP B 1 182 ? 79.100 26.486 37.416 1.000 12.384 176 ASP BBB O 1
ATOM 4073 N N . LEU B 1 183 ? 78.219 25.814 35.419 1.000 9.765 177 LEU BBB N 1
ATOM 4074 C CA . LEU B 1 183 ? 76.945 25.293 35.996 1.000 11.656 177 LEU BBB CA 1
ATOM 4075 C C . LEU B 1 183 ? 76.837 23.795 35.773 1.000 11.586 177 LEU BBB C 1
ATOM 4076 O O . LEU B 1 183 ? 77.342 23.294 34.777 1.000 14.226 177 LEU BBB O 1
ATOM 4081 N N . ASP B 1 184 ? 76.129 23.113 36.660 1.000 12.938 178 ASP BBB N 1
ATOM 4082 C CA . ASP B 1 184 ? 75.659 21.734 36.397 1.000 16.584 178 ASP BBB CA 1
ATOM 4083 C C . ASP B 1 184 ? 74.622 21.782 35.268 1.000 12.616 178 ASP BBB C 1
ATOM 4084 O O . ASP B 1 184 ? 73.913 22.814 35.114 1.000 14.054 178 ASP BBB O 1
ATOM 4089 N N . ALA B 1 185 ? 74.496 20.699 34.509 1.000 14.430 179 ALA BBB N 1
ATOM 4090 C CA . ALA B 1 185 ? 73.548 20.608 33.372 1.000 13.795 179 ALA BBB CA 1
ATOM 4091 C C . ALA B 1 185 ? 72.126 20.978 33.813 1.000 13.460 179 ALA BBB C 1
ATOM 4092 O O . ALA B 1 185 ? 71.435 21.666 33.037 1.000 13.973 179 ALA BBB O 1
ATOM 4094 N N . GLY B 1 186 ? 71.723 20.592 35.037 1.000 14.866 180 GLY BBB N 1
ATOM 4095 C CA . GLY B 1 186 ? 70.351 20.809 35.551 1.000 16.908 180 GLY BBB CA 1
ATOM 4096 C C . GLY B 1 186 ? 70.074 22.278 35.820 1.000 15.856 180 GLY BBB C 1
ATOM 4097 O O . GLY B 1 186 ? 68.896 22.642 35.984 1.000 17.890 180 GLY BBB O 1
ATOM 4098 N N . ASP B 1 187 ? 71.116 23.108 35.881 1.000 16.332 181 ASP BBB N 1
ATOM 4099 C CA . ASP B 1 187 ? 70.972 24.543 36.218 1.000 14.717 181 ASP BBB CA 1
ATOM 4100 C C . ASP B 1 187 ? 70.825 25.382 34.948 1.000 10.598 181 ASP BBB C 1
ATOM 4101 O O . ASP B 1 187 ? 70.697 26.623 35.073 1.000 15.208 181 ASP BBB O 1
ATOM 4106 N N . VAL B 1 188 ? 70.910 24.770 33.767 1.000 10.409 182 VAL BBB N 1
ATOM 4107 C CA . VAL B 1 188 ? 70.666 25.455 32.472 1.000 9.296 182 VAL BBB CA 1
ATOM 4108 C C . VAL B 1 188 ? 69.348 24.957 31.909 1.000 8.901 182 VAL BBB C 1
ATOM 4109 O O . VAL B 1 188 ? 69.203 23.705 31.813 1.000 12.209 182 VAL BBB O 1
ATOM 4113 N N . GLU B 1 189 ? 68.402 25.850 31.610 1.000 9.142 183 GLU BBB N 1
ATOM 4114 C CA . GLU B 1 189 ? 67.089 25.497 31.008 1.000 9.166 183 GLU BBB CA 1
ATOM 4115 C C . GLU B 1 189 ? 67.197 25.693 29.502 1.000 7.121 183 GLU BBB C 1
ATOM 4116 O O . GLU B 1 189 ? 68.061 26.469 29.066 1.000 8.110 183 GLU BBB O 1
ATOM 4122 N N . TRP B 1 190 ? 66.360 25.006 28.753 1.000 7.568 184 TRP BBB N 1
ATOM 4123 C CA . TRP B 1 190 ? 66.436 25.006 27.277 1.000 7.929 184 TRP BBB CA 1
ATOM 4124 C C . TRP B 1 190 ? 65.048 25.175 26.701 1.000 8.301 184 TRP BBB C 1
ATOM 4125 O O . TRP B 1 190 ? 64.106 24.527 27.164 1.000 9.725 184 TRP BBB O 1
ATOM 4136 N N . GLY B 1 191 ? 64.945 26.050 25.713 1.000 7.036 185 GLY BBB N 1
ATOM 4137 C CA . GLY B 1 191 ? 63.777 26.245 24.855 1.000 6.607 185 GLY BBB CA 1
ATOM 4138 C C . GLY B 1 191 ? 64.231 26.105 23.431 1.000 6.438 185 GLY BBB C 1
ATOM 4139 O O . GLY B 1 191 ? 65.330 25.634 23.198 1.000 8.242 185 GLY BBB O 1
ATOM 4140 N N . THR B 1 192 ? 63.358 26.441 22.515 1.000 6.165 186 THR BBB N 1
ATOM 4141 C CA . THR B 1 192 ? 63.659 26.484 21.071 1.000 7.487 186 THR BBB CA 1
ATOM 4142 C C . THR B 1 192 ? 63.699 27.938 20.606 1.000 6.938 186 THR BBB C 1
ATOM 4143 O O . THR B 1 192 ? 62.739 28.684 20.905 1.000 8.620 186 THR BBB O 1
ATOM 4147 N N . ASP B 1 193 ? 64.707 28.258 19.790 1.000 7.504 187 ASP BBB N 1
ATOM 4148 C CA . ASP B 1 193 ? 64.938 29.622 19.263 1.000 8.530 187 ASP BBB CA 1
ATOM 4149 C C . ASP B 1 193 ? 64.177 29.841 17.959 1.000 8.740 187 ASP BBB C 1
ATOM 4150 O O . ASP B 1 193 ? 63.549 28.945 17.398 1.000 9.154 187 ASP BBB O 1
ATOM 4155 N N . GLY B 1 194 ? 64.190 31.087 17.493 1.000 9.554 188 GLY BBB N 1
ATOM 4156 C CA . GLY B 1 194 ? 63.533 31.456 16.232 1.000 8.701 188 GLY BBB CA 1
ATOM 4157 C C . GLY B 1 194 ? 64.144 30.762 15.044 1.000 8.979 188 GLY BBB C 1
ATOM 4158 O O . GLY B 1 194 ? 63.389 30.531 14.053 1.000 10.098 188 GLY BBB O 1
ATOM 4159 N N . CYS B 1 195 ? 65.426 30.407 15.133 1.000 10.001 189 CYS BBB N 1
ATOM 4160 C CA . CYS B 1 195 ? 66.177 29.681 14.065 1.000 9.863 189 CYS BBB CA 1
ATOM 4161 C C . CYS B 1 195 ? 65.980 28.164 14.189 1.000 10.095 189 CYS BBB C 1
ATOM 4162 O O . CYS B 1 195 ? 66.575 27.400 13.400 1.000 12.703 189 CYS BBB O 1
ATOM 4165 N N . ASN B 1 196 ? 65.217 27.720 15.188 1.000 9.908 190 ASN BBB N 1
ATOM 4166 C CA . ASN B 1 196 ? 64.820 26.295 15.364 1.000 10.325 190 ASN BBB CA 1
ATOM 4167 C C . ASN B 1 196 ? 65.954 25.442 15.944 1.000 10.187 190 ASN BBB C 1
ATOM 4168 O O . ASN B 1 196 ? 65.907 24.217 15.775 1.000 14.310 190 ASN BBB O 1
ATOM 4173 N N . LEU B 1 197 ? 66.868 26.009 16.711 1.000 8.468 191 LEU BBB N 1
ATOM 4174 C CA . LEU B 1 197 ? 67.871 25.297 17.519 1.000 7.484 191 LEU BBB CA 1
ATOM 4175 C C . LEU B 1 197 ? 67.453 25.371 18.972 1.000 7.034 191 LEU BBB C 1
ATOM 4176 O O . LEU B 1 197 ? 66.761 26.311 19.376 1.000 8.337 191 LEU BBB O 1
ATOM 4181 N N . PRO B 1 198 ? 67.984 24.467 19.802 1.000 7.059 192 PRO BBB N 1
ATOM 4182 C CA . PRO B 1 198 ? 67.870 24.612 21.250 1.000 6.849 192 PRO BBB CA 1
ATOM 4183 C C . PRO B 1 198 ? 68.544 25.921 21.688 1.000 7.314 192 PRO BBB C 1
ATOM 4184 O O . PRO B 1 198 ? 69.578 26.274 21.110 1.000 8.224 192 PRO BBB O 1
ATOM 4188 N N . THR B 1 199 ? 67.988 26.593 22.702 1.000 7.098 193 THR BBB N 1
ATOM 4189 C CA . THR B 1 199 ? 68.544 27.898 23.158 1.000 7.020 193 THR BBB CA 1
ATOM 4190 C C . THR B 1 199 ? 68.522 27.893 24.671 1.000 7.000 193 THR BBB C 1
ATOM 4191 O O . THR B 1 199 ? 67.557 27.433 25.256 1.000 7.454 193 THR BBB O 1
ATOM 4195 N N . PRO B 1 200 ? 69.602 28.326 25.321 1.000 6.994 194 PRO BBB N 1
ATOM 4196 C CA . PRO B 1 200 ? 69.677 28.219 26.771 1.000 6.461 194 PRO BBB CA 1
ATOM 4197 C C . PRO B 1 200 ? 69.193 29.421 27.574 1.000 5.943 194 PRO BBB C 1
ATOM 4198 O O . PRO B 1 200 ? 69.343 30.533 27.110 1.000 8.457 194 PRO BBB O 1
ATOM 4202 N N . ALA B 1 201 ? 68.850 29.171 28.818 1.000 5.579 195 ALA BBB N 1
ATOM 4203 C CA . ALA B 1 201 ? 68.591 30.180 29.846 1.000 6.099 195 ALA BBB CA 1
ATOM 4204 C C . ALA B 1 201 ? 69.398 29.852 31.087 1.000 6.516 195 ALA BBB C 1
ATOM 4205 O O . ALA B 1 201 ? 69.473 28.666 31.469 1.000 8.032 195 ALA BBB O 1
ATOM 4207 N N . PHE B 1 202 ? 70.029 30.850 31.675 1.000 6.982 196 PHE BBB N 1
ATOM 4208 C CA . PHE B 1 202 ? 70.840 30.682 32.882 1.000 7.060 196 PHE BBB CA 1
ATOM 4209 C C . PHE B 1 202 ? 70.935 32.048 33.545 1.000 6.466 196 PHE BBB C 1
ATOM 4210 O O . PHE B 1 202 ? 70.495 33.076 32.966 1.000 7.765 196 PHE BBB O 1
ATOM 4218 N N . PRO B 1 203 ? 71.415 32.125 34.801 1.000 7.141 197 PRO BBB N 1
ATOM 4219 C CA . PRO B 1 203 ? 71.479 33.417 35.458 1.000 6.272 197 PRO BBB CA 1
ATOM 4220 C C . PRO B 1 203 ? 72.319 34.430 34.667 1.000 6.472 197 PRO BBB C 1
ATOM 4221 O O . PRO B 1 203 ? 73.348 34.131 34.070 1.000 7.376 197 PRO BBB O 1
ATOM 4225 N N . LEU B 1 204 ? 71.807 35.693 34.640 1.000 6.038 198 LEU BBB N 1
ATOM 4226 C CA . LEU B 1 204 ? 72.366 36.773 33.809 1.000 6.155 198 LEU BBB CA 1
ATOM 4227 C C . LEU B 1 204 ? 73.862 36.935 34.084 1.000 6.723 198 LEU BBB C 1
ATOM 4228 O O . LEU B 1 204 ? 74.607 37.132 33.167 1.000 8.151 198 LEU BBB O 1
ATOM 4233 N N . ASP B 1 205 ? 74.313 36.824 35.317 1.000 6.575 199 ASP BBB N 1
ATOM 4234 C CA . ASP B 1 205 ? 75.750 37.014 35.625 1.000 6.887 199 ASP BBB CA 1
ATOM 4235 C C . ASP B 1 205 ? 76.607 35.964 34.882 1.000 6.711 199 ASP BBB C 1
ATOM 4236 O O . ASP B 1 205 ? 77.781 36.255 34.601 1.000 8.599 199 ASP BBB O 1
ATOM 4241 N N . ARG B 1 206 ? 76.085 34.766 34.609 1.000 7.842 200 ARG BBB N 1
ATOM 4242 C CA . ARG B 1 206 ? 76.884 33.725 33.926 1.000 8.750 200 ARG BBB CA 1
ATOM 4243 C C . ARG B 1 206 ? 77.019 34.059 32.442 1.000 8.072 200 ARG BBB C 1
ATOM 4244 O O . ARG B 1 206 ? 78.013 33.667 31.834 1.000 9.891 200 ARG BBB O 1
ATOM 4252 N N . LEU B 1 207 ? 76.132 34.889 31.884 1.000 7.480 201 LEU BBB N 1
ATOM 4253 C CA . LEU B 1 207 ? 76.383 35.372 30.501 1.000 7.847 201 LEU BBB CA 1
ATOM 4254 C C . LEU B 1 207 ? 77.597 36.289 30.551 1.000 8.229 201 LEU BBB C 1
ATOM 4255 O O . LEU B 1 207 ? 78.462 36.218 29.674 1.000 8.421 201 LEU BBB O 1
ATOM 4260 N N . GLY B 1 208 ? 77.665 37.159 31.566 1.000 9.694 202 GLY BBB N 1
ATOM 4261 C CA . GLY B 1 208 ? 78.842 38.011 31.739 1.000 9.493 202 GLY BBB CA 1
ATOM 4262 C C . GLY B 1 208 ? 80.084 37.152 31.910 1.000 9.575 202 GLY BBB C 1
ATOM 4263 O O . GLY B 1 208 ? 81.136 37.497 31.378 1.000 10.388 202 GLY BBB O 1
ATOM 4264 N N . ARG B 1 209 ? 80.002 36.046 32.656 1.000 10.845 203 ARG BBB N 1
ATOM 4265 C CA . ARG B 1 209 ? 81.159 35.124 32.889 1.000 9.952 203 ARG BBB CA 1
ATOM 4266 C C . ARG B 1 209 ? 81.679 34.564 31.555 1.000 9.592 203 ARG BBB C 1
ATOM 4267 O O . ARG B 1 209 ? 82.915 34.497 31.348 1.000 10.569 203 ARG BBB O 1
ATOM 4275 N N . ILE B 1 210 ? 80.791 34.148 30.656 1.000 9.233 204 ILE BBB N 1
ATOM 4276 C CA . ILE B 1 210 ? 81.231 33.634 29.328 1.000 9.052 204 ILE BBB CA 1
ATOM 4277 C C . ILE B 1 210 ? 82.105 34.689 28.654 1.000 9.605 204 ILE BBB C 1
ATOM 4278 O O . ILE B 1 210 ? 83.158 34.366 28.105 1.000 10.649 204 ILE BBB O 1
ATOM 4283 N N . TYR B 1 211 ? 81.617 35.935 28.615 1.000 7.953 205 TYR BBB N 1
ATOM 4284 C CA . TYR B 1 211 ? 82.308 37.005 27.870 1.000 8.069 205 TYR BBB CA 1
ATOM 4285 C C . TYR B 1 211 ? 83.601 37.420 28.594 1.000 7.688 205 TYR BBB C 1
ATOM 4286 O O . TYR B 1 211 ? 84.550 37.787 27.952 1.000 8.536 205 TYR BBB O 1
ATOM 4295 N N . ALA B 1 212 ? 83.640 37.374 29.925 1.000 8.047 206 ALA BBB N 1
ATOM 4296 C CA . ALA B 1 212 ? 84.868 37.581 30.710 1.000 8.418 206 ALA BBB CA 1
ATOM 4297 C C . ALA B 1 212 ? 85.915 36.530 30.303 1.000 9.427 206 ALA BBB C 1
ATOM 4298 O O . ALA B 1 212 ? 87.099 36.883 30.128 1.000 11.819 206 ALA BBB O 1
ATOM 4300 N N . LYS B 1 213 ? 85.464 35.281 30.105 1.000 10.966 207 LYS BBB N 1
ATOM 4301 C CA . LYS B 1 213 ? 86.349 34.169 29.695 1.000 9.673 207 LYS BBB CA 1
ATOM 4302 C C . LYS B 1 213 ? 86.860 34.397 28.275 1.000 9.156 207 LYS BBB C 1
ATOM 4303 O O . LYS B 1 213 ? 88.035 34.087 28.039 1.000 11.282 207 LYS BBB O 1
ATOM 4309 N N . LEU B 1 214 ? 86.017 34.869 27.367 1.000 10.400 208 LEU BBB N 1
ATOM 4310 C CA . LEU B 1 214 ? 86.448 35.204 25.983 1.000 11.965 208 LEU BBB CA 1
ATOM 4311 C C . LEU B 1 214 ? 87.574 36.240 26.026 1.000 9.721 208 LEU BBB C 1
ATOM 4312 O O . LEU B 1 214 ? 88.610 36.076 25.371 1.000 11.556 208 LEU BBB O 1
ATOM 4317 N N . ALA B 1 215 ? 87.363 37.321 26.766 1.000 9.795 209 ALA BBB N 1
ATOM 4318 C CA . ALA B 1 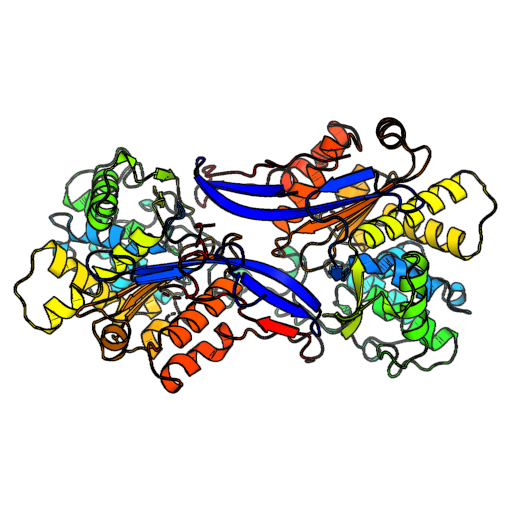215 ? 88.344 38.436 26.797 1.000 10.159 209 ALA BBB CA 1
ATOM 4319 C C . ALA B 1 215 ? 89.604 37.997 27.554 1.000 10.278 209 ALA BBB C 1
ATOM 4320 O O . ALA B 1 215 ? 90.716 38.383 27.152 1.000 12.557 209 ALA BBB O 1
ATOM 4322 N N . SER B 1 216 ? 89.457 37.223 28.636 1.000 10.505 210 SER BBB N 1
ATOM 4323 C CA . SER B 1 216 ? 90.605 36.676 29.400 1.000 11.248 210 SER BBB CA 1
ATOM 4324 C C . SER B 1 216 ? 91.457 35.799 28.500 1.000 12.393 210 SER BBB C 1
ATOM 4325 O O . SER B 1 216 ? 92.687 35.891 28.586 1.000 14.543 210 SER BBB O 1
ATOM 4328 N N . ALA B 1 217 ? 90.810 34.997 27.661 1.000 12.114 211 ALA BBB N 1
ATOM 4329 C CA . ALA B 1 217 ? 91.511 34.097 26.716 1.000 14.118 211 ALA BBB CA 1
ATOM 4330 C C . ALA B 1 217 ? 92.314 34.939 25.715 1.000 14.805 211 ALA BBB C 1
ATOM 4331 O O . ALA B 1 217 ? 93.481 34.566 25.423 1.000 16.976 211 ALA BBB O 1
ATOM 4333 N N . ALA B 1 218 ? 91.717 36.025 25.214 1.000 14.121 212 ALA BBB N 1
ATOM 4334 C CA . ALA B 1 218 ? 92.402 36.939 24.275 1.000 15.374 212 ALA BBB CA 1
ATOM 4335 C C . ALA B 1 218 ? 93.661 37.525 24.947 1.000 15.746 212 ALA BBB C 1
ATOM 4336 O O . ALA B 1 218 ? 94.717 37.576 24.306 1.000 18.571 212 ALA BBB O 1
ATOM 4338 N N . ASP B 1 219 ? 93.561 37.908 26.225 1.000 14.485 213 ASP BBB N 1
ATOM 4339 C CA . ASP B 1 219 ? 94.681 38.473 27.012 1.000 16.169 213 ASP BBB CA 1
ATOM 4340 C C . ASP B 1 219 ? 95.785 37.422 27.201 1.000 19.230 213 ASP BBB C 1
ATOM 4341 O O . ASP B 1 219 ? 96.971 37.794 27.098 1.000 22.615 213 ASP BBB O 1
ATOM 4346 N N . GLY B 1 220 ? 95.411 36.179 27.500 1.000 19.424 214 GLY BBB N 1
ATOM 4347 C CA . GLY B 1 220 ? 96.347 35.065 27.744 1.000 21.160 214 GLY BBB CA 1
ATOM 4348 C C . GLY B 1 220 ? 97.091 34.716 26.476 1.000 24.192 214 GLY BBB C 1
ATOM 4349 O O . GLY B 1 220 ? 98.283 34.430 26.544 1.000 27.024 214 GLY BBB O 1
ATOM 4350 N N . SER B 1 221 ? 96.402 34.754 25.338 1.000 25.074 215 SER BBB N 1
ATOM 4351 C CA . SER B 1 221 ? 96.977 34.456 24.005 1.000 24.404 215 SER BBB CA 1
ATOM 4352 C C . SER B 1 221 ? 97.995 35.536 23.666 1.000 27.102 215 SER BBB C 1
ATOM 4353 O O . SER B 1 221 ? 99.137 35.186 23.357 1.000 29.358 215 SER BBB O 1
ATOM 4356 N N . ASP B 1 222 ? 97.581 36.803 23.759 1.000 30.555 216 ASP BBB N 1
ATOM 4357 C CA . ASP B 1 222 ? 98.438 37.987 23.464 1.000 35.588 216 ASP BBB CA 1
ATOM 4358 C C . ASP B 1 222 ? 99.699 37.942 24.355 1.000 38.836 216 ASP BBB C 1
ATOM 4359 O O . ASP B 1 222 ? 100.769 38.322 23.867 1.000 41.061 216 ASP BBB O 1
ATOM 4364 N N . ALA B 1 223 ? 99.583 37.475 25.606 1.000 35.897 217 ALA BBB N 1
ATOM 4365 C CA . ALA B 1 223 ? 100.670 37.421 26.619 1.000 31.538 217 ALA BBB CA 1
ATOM 4366 C C . ALA B 1 223 ? 101.564 36.181 26.426 1.000 35.119 217 ALA BBB C 1
ATOM 4367 O O . ALA B 1 223 ? 102.558 36.058 27.186 1.000 43.494 217 ALA BBB O 1
ATOM 4369 N N . GLY B 1 224 ? 101.253 35.299 25.467 1.000 38.732 218 GLY BBB N 1
ATOM 4370 C CA . GLY B 1 224 ? 102.040 34.079 25.192 1.000 44.871 218 GLY BBB CA 1
ATOM 4371 C C . GLY B 1 224 ? 101.940 33.065 26.327 1.000 43.079 218 GLY BBB C 1
ATOM 4372 O O . GLY B 1 224 ? 102.883 32.248 26.513 1.000 52.753 218 GLY BBB O 1
ATOM 4373 N N . GLU B 1 225 ? 100.834 33.090 27.079 1.000 47.283 219 GLU BBB N 1
ATOM 4374 C CA . GLU B 1 225 ? 100.587 32.096 28.162 1.000 48.217 219 GLU BBB CA 1
ATOM 4375 C C . GLU B 1 225 ? 100.327 30.724 27.534 1.000 51.168 219 GLU BBB C 1
ATOM 4376 O O . GLU B 1 225 ? 99.694 30.679 26.447 1.000 71.187 219 GLU BBB O 1
ATOM 4382 N N . GLY B 1 226 ? 100.784 29.656 28.195 1.000 48.295 220 GLY BBB N 1
ATOM 4383 C CA . GLY B 1 226 ? 100.316 28.287 27.912 1.000 51.529 220 GLY BBB CA 1
ATOM 4384 C C . GLY B 1 226 ? 98.799 28.220 28.017 1.000 56.863 220 GLY BBB C 1
ATOM 4385 O O . GLY B 1 226 ? 98.261 28.751 29.019 1.000 53.205 220 GLY BBB O 1
ATOM 4386 N N . GLN B 1 227 ? 98.130 27.633 27.015 1.000 45.892 221 GLN BBB N 1
ATOM 4387 C CA . GLN B 1 227 ? 96.652 27.587 26.925 1.000 40.566 221 GLN BBB CA 1
ATOM 4388 C C . GLN B 1 227 ? 96.206 26.148 26.643 1.000 34.937 221 GLN BBB C 1
ATOM 4389 O O . GLN B 1 227 ? 96.852 25.409 25.860 1.000 32.048 221 GLN BBB O 1
ATOM 4395 N N . SER B 1 228 ? 95.095 25.750 27.257 1.000 27.475 222 SER BBB N 1
ATOM 4396 C CA . SER B 1 228 ? 94.310 24.582 26.819 1.000 25.897 222 SER BBB CA 1
ATOM 4397 C C . SER B 1 228 ? 93.863 24.838 25.375 1.000 26.819 222 SER BBB C 1
ATOM 4398 O O . SER B 1 228 ? 93.816 26.036 24.925 1.000 31.145 222 SER BBB O 1
ATOM 4401 N N . THR B 1 229 ? 93.474 23.774 24.665 1.000 26.280 223 THR BBB N 1
ATOM 4402 C CA . THR B 1 229 ? 92.847 23.943 23.333 1.000 23.565 223 THR BBB CA 1
ATOM 4403 C C . THR B 1 229 ? 91.594 24.821 23.515 1.000 23.817 223 THR BBB C 1
ATOM 4404 O O . THR B 1 229 ? 91.300 25.611 22.589 1.000 29.421 223 THR BBB O 1
ATOM 4408 N N . ARG B 1 230 ? 90.906 24.743 24.661 1.000 23.955 224 ARG BBB N 1
ATOM 4409 C CA . ARG B 1 230 ? 89.649 25.521 24.869 1.000 19.625 224 ARG BBB CA 1
ATOM 4410 C C . ARG B 1 230 ? 89.970 27.017 24.958 1.000 17.480 224 ARG BBB C 1
ATOM 4411 O O . ARG B 1 230 ? 89.268 27.807 24.306 1.000 15.183 224 ARG BBB O 1
ATOM 4419 N N . CYS B 1 231 ? 90.979 27.398 25.746 1.000 18.956 225 CYS BBB N 1
ATOM 4420 C CA . CYS B 1 231 ? 91.363 28.824 25.878 1.000 21.895 225 CYS BBB CA 1
ATOM 4421 C C . CYS B 1 231 ? 91.863 29.354 24.534 1.000 18.856 225 CYS BBB C 1
ATOM 4422 O O . CYS B 1 231 ? 91.503 30.474 24.190 1.000 20.246 225 CYS BBB O 1
ATOM 4425 N N . ALA B 1 232 ? 92.628 28.571 23.773 1.000 17.698 226 ALA BBB N 1
ATOM 4426 C CA . ALA B 1 232 ? 93.097 28.998 22.432 1.000 19.315 226 ALA BBB CA 1
ATOM 4427 C C . ALA B 1 232 ? 91.896 29.244 21.501 1.000 16.080 226 ALA BBB C 1
ATOM 4428 O O . ALA B 1 232 ? 91.905 30.221 20.721 1.000 17.497 226 ALA BBB O 1
ATOM 4430 N N . ALA B 1 233 ? 90.874 28.385 21.557 1.000 14.837 227 ALA BBB N 1
ATOM 4431 C CA . ALA B 1 233 ? 89.666 28.497 20.715 1.000 12.927 227 ALA BBB CA 1
ATOM 4432 C C . ALA B 1 233 ? 88.900 29.772 21.130 1.000 12.279 227 ALA BBB C 1
ATOM 4433 O O . ALA B 1 233 ? 88.434 30.478 20.262 1.000 11.241 227 ALA BBB O 1
ATOM 4435 N N . LEU B 1 234 ? 88.735 30.027 22.434 1.000 11.365 228 LEU BBB N 1
ATOM 4436 C CA . LEU B 1 234 ? 88.072 31.257 22.941 1.000 10.375 228 LEU BBB CA 1
ATOM 4437 C C . LEU B 1 234 ? 88.810 32.515 22.454 1.000 11.115 228 LEU BBB C 1
ATOM 4438 O O . LEU B 1 234 ? 88.158 33.416 21.997 1.000 12.328 228 LEU BBB O 1
ATOM 4443 N N . ALA B 1 235 ? 90.139 32.516 22.475 1.000 12.609 229 ALA BBB N 1
ATOM 4444 C CA . ALA B 1 235 ? 90.968 33.634 22.015 1.000 12.031 229 ALA BBB CA 1
ATOM 4445 C C . ALA B 1 235 ? 90.703 33.828 20.530 1.000 11.433 229 ALA BBB C 1
ATOM 4446 O O . ALA B 1 235 ? 90.617 34.982 20.084 1.000 12.672 229 ALA BBB O 1
ATOM 4448 N N . HIS B 1 236 ? 90.507 32.746 19.797 1.000 11.675 230 HIS BBB N 1
ATOM 4449 C CA . HIS B 1 236 ? 90.326 32.831 18.328 1.000 11.391 230 HIS BBB CA 1
ATOM 4450 C C . HIS B 1 236 ? 88.961 33.455 18.037 1.000 11.469 230 HIS BBB C 1
ATOM 4451 O O . HIS B 1 236 ? 88.822 34.281 17.121 1.000 11.103 230 HIS BBB O 1
ATOM 4458 N N . ILE B 1 237 ? 87.967 33.042 18.791 1.000 11.062 231 ILE BBB N 1
ATOM 4459 C CA . ILE B 1 237 ? 86.594 33.578 18.646 1.000 9.304 231 ILE BBB CA 1
ATOM 4460 C C . ILE B 1 237 ? 86.621 35.080 18.953 1.000 8.832 231 ILE BBB C 1
ATOM 4461 O O . ILE B 1 237 ? 86.046 35.842 18.197 1.000 8.106 231 ILE BBB O 1
ATOM 4466 N N . PHE B 1 238 ? 87.207 35.484 20.070 1.000 9.161 232 PHE BBB N 1
ATOM 4467 C CA . PHE B 1 238 ? 87.363 36.922 20.388 1.000 8.916 232 PHE BBB CA 1
ATOM 4468 C C . PHE B 1 238 ? 88.003 37.664 19.202 1.000 9.949 232 PHE BBB C 1
ATOM 4469 O O . PHE B 1 238 ? 87.457 38.708 18.737 1.000 10.546 232 PHE BBB O 1
ATOM 4477 N N . ARG B 1 239 ? 89.131 37.147 18.704 1.000 10.711 233 ARG BBB N 1
ATOM 4478 C CA . ARG B 1 239 ? 89.894 37.820 17.624 1.000 12.983 233 ARG BBB CA 1
ATOM 4479 C C . ARG B 1 239 ? 89.011 37.910 16.375 1.000 12.911 233 ARG BBB C 1
ATOM 4480 O O . ARG B 1 239 ? 89.012 38.970 15.707 1.000 13.727 233 ARG BBB O 1
ATOM 4488 N N . ALA B 1 240 ? 88.272 36.842 16.054 1.000 12.594 234 ALA BBB N 1
ATOM 4489 C CA . ALA B 1 240 ? 87.449 36.807 14.825 1.000 10.435 234 ALA BBB CA 1
ATOM 4490 C C . ALA B 1 240 ? 86.359 37.886 14.905 1.000 8.334 234 ALA BBB C 1
ATOM 4491 O O . ALA B 1 240 ? 86.078 38.593 13.916 1.000 8.693 234 ALA BBB O 1
ATOM 4493 N N . MET B 1 241 ? 85.681 37.977 16.032 1.000 8.226 235 MET BBB N 1
ATOM 4494 C CA . MET B 1 241 ? 84.573 38.963 16.230 1.000 8.554 235 MET BBB CA 1
ATOM 4495 C C . MET B 1 241 ? 85.145 40.381 16.123 1.000 9.839 235 MET BBB C 1
ATOM 4496 O O . MET B 1 241 ? 84.553 41.206 15.423 1.000 10.529 235 MET BBB O 1
ATOM 4501 N N . ALA B 1 242 ? 86.258 40.642 16.788 1.000 10.392 236 ALA BBB N 1
ATOM 4502 C CA . ALA B 1 242 ? 86.842 41.990 16.832 1.000 10.986 236 ALA BBB CA 1
ATOM 4503 C C . ALA B 1 242 ? 87.417 42.394 15.467 1.000 13.529 236 ALA BBB C 1
ATOM 4504 O O . ALA B 1 242 ? 87.406 43.601 15.138 1.000 15.097 236 ALA BBB O 1
ATOM 4506 N N . ARG B 1 243 ? 87.971 41.466 14.710 1.000 13.258 237 ARG BBB N 1
ATOM 4507 C CA . ARG B 1 243 ? 88.551 41.713 13.374 1.000 13.670 237 ARG BBB CA 1
ATOM 4508 C C . ARG B 1 243 ? 87.456 41.884 12.313 1.000 12.003 237 ARG BBB C 1
ATOM 4509 O O . ARG B 1 243 ? 87.710 42.616 11.315 1.000 13.334 237 ARG BBB O 1
ATOM 4517 N N . HIS B 1 244 ? 86.307 41.219 12.437 1.000 9.123 238 HIS BBB N 1
ATOM 4518 C CA . HIS B 1 244 ? 85.247 41.218 11.391 1.000 9.318 238 HIS BBB CA 1
ATOM 4519 C C . HIS B 1 244 ? 83.897 41.565 12.008 1.000 10.040 238 HIS BBB C 1
ATOM 4520 O O . HIS B 1 244 ? 82.946 40.783 11.930 1.000 9.621 238 HIS BBB O 1
ATOM 4527 N N . PRO B 1 245 ? 83.770 42.751 12.640 1.000 10.392 239 PRO BBB N 1
ATOM 4528 C CA . PRO B 1 245 ? 82.554 43.094 13.356 1.000 10.566 239 PRO BBB CA 1
ATOM 4529 C C . PRO B 1 245 ? 81.357 43.296 12.419 1.000 9.047 239 PRO BBB C 1
ATOM 4530 O O . PRO B 1 245 ? 80.234 43.198 12.879 1.000 9.161 239 PRO BBB O 1
ATOM 4534 N N . GLU B 1 246 ? 81.597 43.591 11.140 1.000 10.700 240 GLU BBB N 1
ATOM 4535 C CA . GLU B 1 246 ? 80.511 43.728 10.153 1.000 11.895 240 GLU BBB CA 1
ATOM 4536 C C . GLU B 1 246 ? 79.854 42.370 9.885 1.000 9.071 240 GLU BBB C 1
ATOM 4537 O O . GLU B 1 246 ? 78.669 42.352 9.560 1.000 10.220 240 GLU BBB O 1
ATOM 4543 N N . MET B 1 247 ? 80.582 41.259 10.035 1.000 8.446 241 MET BBB N 1
ATOM 4544 C CA . MET B 1 247 ? 79.961 39.915 9.887 1.000 9.165 241 MET BBB CA 1
ATOM 4545 C C . MET B 1 247 ? 79.086 39.625 11.111 1.000 9.107 241 MET BBB C 1
ATOM 4546 O O . MET B 1 247 ? 78.129 38.834 10.980 1.000 11.230 241 MET BBB O 1
ATOM 4551 N N . VAL B 1 248 ? 79.437 40.139 12.279 1.000 8.166 242 VAL BBB N 1
ATOM 4552 C CA . VAL B 1 248 ? 78.713 39.832 13.532 1.000 7.524 242 VAL BBB CA 1
ATOM 4553 C C . VAL B 1 248 ? 77.330 40.495 13.490 1.000 8.102 242 VAL BBB C 1
ATOM 4554 O O . VAL B 1 248 ? 76.400 39.985 14.108 1.000 9.157 242 VAL BBB O 1
ATOM 4558 N N . ALA B 1 249 ? 77.200 41.642 12.817 1.000 8.143 243 ALA BBB N 1
ATOM 4559 C CA . ALA B 1 249 ? 75.913 42.376 12.739 1.000 7.039 243 ALA BBB CA 1
ATOM 4560 C C . ALA B 1 249 ? 75.760 43.013 11.368 1.000 7.089 243 ALA BBB C 1
ATOM 4561 O O . ALA B 1 249 ? 75.157 42.364 10.509 1.000 9.963 243 ALA BBB O 1
ATOM 4563 N N . GLY B 1 250 ? 76.334 44.196 11.143 1.000 7.566 244 GLY BBB N 1
ATOM 4564 C CA . GLY B 1 250 ? 76.246 44.787 9.803 1.000 7.762 244 GLY BBB CA 1
ATOM 4565 C C . GLY B 1 250 ? 76.346 46.299 9.856 1.000 8.166 244 GLY BBB C 1
ATOM 4566 O O . GLY B 1 250 ? 76.538 46.871 10.983 1.000 8.405 244 GLY BBB O 1
ATOM 4567 N N . GLU B 1 251 ? 76.145 46.935 8.722 1.000 8.597 245 GLU BBB N 1
ATOM 4568 C CA . GLU B 1 251 ? 76.247 48.421 8.609 1.000 11.538 245 GLU BBB CA 1
ATOM 4569 C C . GLU B 1 251 ? 75.243 49.073 9.564 1.000 11.191 245 GLU BBB C 1
ATOM 4570 O O . GLU B 1 251 ? 74.076 48.723 9.591 1.000 10.743 245 GLU BBB O 1
ATOM 4576 N N . GLY B 1 252 ? 75.707 50.034 10.348 1.000 12.035 246 GLY BBB N 1
ATOM 4577 C CA . GLY B 1 252 ? 74.853 50.805 11.251 1.000 12.327 246 GLY BBB CA 1
ATOM 4578 C C . GLY B 1 252 ? 74.416 50.068 12.484 1.000 11.644 246 GLY BBB C 1
ATOM 4579 O O . GLY B 1 252 ? 73.651 50.645 13.265 1.000 12.084 246 GLY BBB O 1
ATOM 4580 N N . ARG B 1 253 ? 74.767 48.782 12.632 1.000 10.356 247 ARG BBB N 1
ATOM 4581 C CA . ARG B 1 253 ? 74.275 48.053 13.801 1.000 8.963 247 ARG BBB CA 1
ATOM 4582 C C . ARG B 1 253 ? 75.106 48.380 15.030 1.000 8.507 247 ARG BBB C 1
ATOM 4583 O O . ARG B 1 253 ? 76.327 48.543 14.919 1.000 7.987 247 ARG BBB O 1
ATOM 4591 N N . TYR B 1 254 ? 74.485 48.340 16.192 1.000 7.673 248 TYR BBB N 1
ATOM 4592 C CA . TYR B 1 254 ? 75.212 48.657 17.441 1.000 7.628 248 TYR BBB CA 1
ATOM 4593 C C . TYR B 1 254 ? 76.485 47.840 17.580 1.000 8.502 248 TYR BBB C 1
ATOM 4594 O O . TYR B 1 254 ? 77.541 48.375 17.903 1.000 10.069 248 TYR BBB O 1
ATOM 4614 N N . THR B 1 256 ? 78.413 46.241 15.601 1.000 8.274 250 THR BBB N 1
ATOM 4615 C CA . THR B 1 256 ? 79.474 46.543 14.667 1.000 8.454 250 THR BBB CA 1
ATOM 4616 C C . THR B 1 256 ? 80.111 47.902 15.003 1.000 9.021 250 THR BBB C 1
ATOM 4617 O O . THR B 1 256 ? 81.342 48.000 15.041 1.000 10.865 250 THR BBB O 1
ATOM 4621 N N . MET B 1 257 ? 79.276 48.888 15.331 1.000 9.119 251 MET BBB N 1
ATOM 4622 C CA . MET B 1 257 ? 79.785 50.244 15.611 1.000 9.415 251 MET BBB CA 1
ATOM 4623 C C . MET B 1 257 ? 80.539 50.222 16.944 1.000 8.775 251 MET BBB C 1
ATOM 4624 O O . MET B 1 257 ? 81.582 50.886 17.061 1.000 9.020 251 MET BBB O 1
ATOM 4629 N N . LEU B 1 258 ? 80.026 49.497 17.936 1.000 8.105 252 LEU BBB N 1
ATOM 4630 C CA . LEU B 1 258 ? 80.695 49.368 19.244 1.000 8.446 252 LEU BBB CA 1
ATOM 4631 C C . LEU B 1 258 ? 82.084 48.736 19.024 1.000 9.397 252 LEU BBB C 1
ATOM 4632 O O . LEU B 1 258 ? 83.089 49.297 19.506 1.000 9.803 252 LEU BBB O 1
ATOM 4637 N N . MET B 1 259 ? 82.159 47.619 18.303 1.000 8.845 253 MET BBB N 1
ATOM 4638 C CA . MET B 1 259 ? 83.448 46.906 18.179 1.000 9.353 253 MET BBB CA 1
ATOM 4639 C C . MET B 1 259 ? 84.430 47.680 17.293 1.000 10.557 253 MET BBB C 1
ATOM 4640 O O . MET B 1 259 ? 85.613 47.660 17.604 1.000 13.169 253 MET BBB O 1
ATOM 4645 N N . ARG B 1 260 ? 83.963 48.370 16.249 1.000 12.268 254 ARG BBB N 1
ATOM 4646 C CA . ARG B 1 260 ? 84.853 49.252 15.456 1.000 12.996 254 ARG BBB CA 1
ATOM 4647 C C . ARG B 1 260 ? 85.369 50.402 16.317 1.000 12.691 254 ARG BBB C 1
ATOM 4648 O O . ARG B 1 260 ? 86.539 50.706 16.203 1.000 15.816 254 ARG BBB O 1
ATOM 4656 N N . ALA B 1 261 ? 84.518 51.030 17.125 1.000 10.924 255 ALA BBB N 1
ATOM 4657 C CA . ALA B 1 261 ? 84.943 52.147 17.992 1.000 11.974 255 ALA BBB CA 1
ATOM 4658 C C . ALA B 1 261 ? 86.097 51.704 18.900 1.000 12.950 255 ALA BBB C 1
ATOM 4659 O O . ALA B 1 261 ? 87.041 52.461 19.090 1.000 16.763 255 ALA BBB O 1
ATOM 4661 N N . PHE B 1 262 ? 86.021 50.484 19.421 1.000 13.248 256 PHE BBB N 1
ATOM 4662 C CA . PHE B 1 262 ? 86.948 50.003 20.484 1.000 13.560 256 PHE BBB CA 1
ATOM 4663 C C . PHE B 1 262 ? 88.168 49.271 19.890 1.000 13.180 256 PHE BBB C 1
ATOM 4664 O O . PHE B 1 262 ? 89.080 48.951 20.659 1.000 15.446 256 PHE BBB O 1
ATOM 4672 N N . ASP B 1 263 ? 88.171 48.992 18.583 1.000 16.034 257 ASP BBB N 1
ATOM 4673 C CA . ASP B 1 263 ? 89.355 48.544 17.807 1.000 19.319 257 ASP BBB CA 1
ATOM 4674 C C . ASP B 1 263 ? 90.118 47.406 18.508 1.000 18.530 257 ASP BBB C 1
ATOM 4675 O O . ASP B 1 263 ? 91.355 47.469 18.546 1.000 21.295 257 ASP BBB O 1
ATOM 4680 N N . GLY B 1 264 ? 89.431 46.379 19.022 1.000 15.354 258 GLY BBB N 1
ATOM 4681 C CA . GLY B 1 264 ? 90.058 45.175 19.598 1.000 15.064 258 GLY BBB CA 1
ATOM 4682 C C . GLY B 1 264 ? 90.025 45.150 21.113 1.000 13.670 258 GLY BBB C 1
ATOM 4683 O O . GLY B 1 264 ? 90.388 44.128 21.710 1.000 15.205 258 GLY BBB O 1
ATOM 4684 N N . ALA B 1 265 ? 89.576 46.202 21.763 1.000 11.517 259 ALA BBB N 1
ATOM 4685 C CA . ALA B 1 265 ? 89.618 46.276 23.244 1.000 12.806 259 ALA BBB CA 1
ATOM 4686 C C . ALA B 1 265 ? 88.485 45.451 23.863 1.000 10.689 259 ALA BBB C 1
ATOM 4687 O O . ALA B 1 265 ? 88.532 45.128 25.089 1.000 10.018 259 ALA BBB O 1
ATOM 4689 N N . LEU B 1 266 ? 87.437 45.205 23.098 1.000 9.231 260 LEU BBB N 1
ATOM 4690 C CA . LEU B 1 266 ? 86.281 44.422 23.610 1.000 8.207 260 LEU BBB CA 1
ATOM 4691 C C . LEU B 1 266 ? 85.511 43.803 22.456 1.000 6.979 260 LEU BBB C 1
ATOM 4692 O O . LEU B 1 266 ? 85.739 44.192 21.277 1.000 8.848 260 LEU BBB O 1
ATOM 4697 N N . VAL B 1 267 ? 84.677 42.834 22.799 1.000 7.221 261 VAL BBB N 1
ATOM 4698 C CA . VAL B 1 267 ? 83.673 42.303 21.865 1.000 8.080 261 VAL BBB CA 1
ATOM 4699 C C . VAL B 1 267 ? 82.312 42.482 22.529 1.000 6.856 261 VAL BBB C 1
ATOM 4700 O O . VAL B 1 267 ? 82.191 42.435 23.786 1.000 8.024 261 VAL BBB O 1
ATOM 4704 N N . GLY B 1 268 ? 81.307 42.650 21.707 1.000 6.628 262 GLY BBB N 1
ATOM 4705 C CA . GLY B 1 268 ? 79.922 42.783 22.187 1.000 6.911 262 GLY BBB CA 1
ATOM 4706 C C . GLY B 1 268 ? 78.937 42.079 21.296 1.000 6.600 262 GLY BBB C 1
ATOM 4707 O O . GLY B 1 268 ? 79.194 41.984 20.059 1.000 9.187 262 GLY BBB O 1
ATOM 4708 N N . LYS B 1 269 ? 77.882 41.576 21.882 1.000 7.037 263 LYS BBB N 1
ATOM 4709 C CA . LYS B 1 269 ? 76.903 40.806 21.102 1.000 7.100 263 LYS BBB CA 1
ATOM 4710 C C . LYS B 1 269 ? 75.490 41.001 21.665 1.000 5.897 263 LYS BBB C 1
ATOM 4711 O O . LYS B 1 269 ? 75.266 40.900 22.896 1.000 5.878 263 LYS BBB O 1
ATOM 4717 N N . LEU B 1 270 ? 74.539 41.152 20.767 1.000 6.741 264 LEU BBB N 1
ATOM 4718 C CA . LEU B 1 270 ? 73.086 41.276 21.077 1.000 7.142 264 LEU BBB CA 1
ATOM 4719 C C . LEU B 1 270 ? 72.452 39.898 21.261 1.000 7.150 264 LEU BBB C 1
ATOM 4720 O O . LEU B 1 270 ? 72.805 38.963 20.465 1.000 9.502 264 LEU BBB O 1
ATOM 4725 N N . GLY B 1 271 ? 71.533 39.754 22.211 1.000 6.976 265 GLY BBB N 1
ATOM 4726 C CA . GLY B 1 271 ? 70.542 38.671 22.223 1.000 8.196 265 GLY BBB CA 1
ATOM 4727 C C . GLY B 1 271 ? 69.152 39.202 21.920 1.000 8.329 265 GLY BBB C 1
ATOM 4728 O O . GLY B 1 271 ? 68.790 40.270 22.441 1.000 8.084 265 GLY BBB O 1
ATOM 4729 N N . ALA B 1 272 ? 68.339 38.479 21.134 1.000 8.360 266 ALA BBB N 1
ATOM 4730 C CA . ALA B 1 272 ? 66.930 38.862 20.924 1.000 7.883 266 ALA BBB CA 1
ATOM 4731 C C . ALA B 1 272 ? 66.228 39.097 22.262 1.000 7.102 266 ALA BBB C 1
ATOM 4732 O O . ALA B 1 272 ? 66.599 38.501 23.300 1.000 8.089 266 ALA BBB O 1
ATOM 4734 N N . ASP B 1 273 ? 65.215 39.969 22.237 1.000 7.744 267 ASP BBB N 1
ATOM 4735 C CA . ASP B 1 273 ? 64.435 40.359 23.436 1.000 7.311 267 ASP BBB CA 1
ATOM 4736 C C . ASP B 1 273 ? 65.353 41.074 24.428 1.000 5.839 267 ASP BBB C 1
ATOM 4737 O O . ASP B 1 273 ? 65.054 41.147 25.634 1.000 6.771 267 ASP BBB O 1
ATOM 4742 N N . ALA B 1 274 ? 66.345 41.760 23.895 1.000 5.420 268 ALA BBB N 1
ATOM 4743 C CA . ALA B 1 274 ? 67.082 42.851 24.587 1.000 6.198 268 ALA BBB CA 1
ATOM 4744 C C . ALA B 1 274 ? 67.944 42.309 25.711 1.000 6.317 268 ALA BBB C 1
ATOM 4745 O O . ALA B 1 274 ? 67.875 42.824 26.856 1.000 7.582 268 ALA BBB O 1
ATOM 4747 N N . SER B 1 275 ? 68.810 41.356 25.373 1.000 6.057 269 SER BBB N 1
ATOM 4748 C CA A SER B 1 275 ? 69.981 41.025 26.218 0.550 6.727 269 SER BBB CA 1
ATOM 4749 C CA B SER B 1 275 ? 69.980 41.025 26.216 0.450 6.666 269 SER BBB CA 1
ATOM 4750 C C . SER B 1 275 ? 71.220 41.555 25.495 1.000 6.321 269 SER BBB C 1
ATOM 4751 O O . SER B 1 275 ? 71.204 41.649 24.251 1.000 6.306 269 SER BBB O 1
ATOM 4756 N N . TYR B 1 276 ? 72.273 41.816 26.231 1.000 5.748 270 TYR BBB N 1
ATOM 4757 C CA . TYR B 1 276 ? 73.556 42.249 25.627 1.000 6.240 270 TYR BBB CA 1
ATOM 4758 C C . TYR B 1 276 ? 74.696 41.699 26.452 1.000 5.915 270 TYR BBB C 1
ATOM 4759 O O . TYR B 1 276 ? 74.581 41.637 27.686 1.000 6.548 270 TYR BBB O 1
ATOM 4768 N N . ALA B 1 277 ? 75.779 41.323 25.802 1.000 5.636 271 ALA BBB N 1
ATOM 4769 C CA . ALA B 1 277 ? 76.969 40.856 26.524 1.000 6.524 271 ALA BBB CA 1
ATOM 4770 C C . ALA B 1 277 ? 78.217 41.509 25.922 1.000 7.421 271 ALA BBB C 1
ATOM 4771 O O . ALA B 1 277 ? 78.330 41.632 24.706 1.000 8.622 271 ALA BBB O 1
ATOM 4773 N N . ILE B 1 278 ? 79.137 41.857 26.798 1.000 7.353 272 ILE BBB N 1
ATOM 4774 C CA . ILE B 1 278 ? 80.441 42.470 26.417 1.000 6.988 272 ILE BBB CA 1
ATOM 4775 C C . ILE B 1 278 ? 81.582 41.785 27.154 1.000 6.345 272 ILE BBB C 1
ATOM 4776 O O . ILE B 1 278 ? 81.481 41.586 28.372 1.000 7.043 272 ILE BBB O 1
ATOM 4781 N N . GLY B 1 279 ? 82.638 41.475 26.422 1.000 7.509 273 GLY BBB N 1
ATOM 4782 C CA . GLY B 1 279 ? 83.882 40.954 26.999 1.000 8.506 273 GLY BBB CA 1
ATOM 4783 C C . GLY B 1 279 ? 84.952 42.013 26.841 1.000 7.098 273 GLY BBB C 1
ATOM 4784 O O . GLY B 1 279 ? 85.243 42.376 25.711 1.000 8.557 273 GLY BBB O 1
ATOM 4785 N N . VAL B 1 280 ? 85.513 42.492 27.951 1.000 7.465 274 VAL BBB N 1
ATOM 4786 C CA . VAL B 1 280 ? 86.481 43.617 27.972 1.000 7.085 274 VAL BBB CA 1
ATOM 4787 C C . VAL B 1 280 ? 87.871 43.085 28.339 1.000 7.413 274 VAL BBB C 1
ATOM 4788 O O . VAL B 1 280 ? 88.082 42.604 29.479 1.000 9.635 274 VAL BBB O 1
ATOM 4792 N N . ARG B 1 281 ? 88.827 43.260 27.446 1.000 9.320 275 ARG BBB N 1
ATOM 4793 C CA . ARG B 1 281 ? 90.265 42.942 27.726 1.000 10.884 275 ARG BBB CA 1
ATOM 4794 C C . ARG B 1 281 ? 90.801 43.841 28.846 1.000 11.809 275 ARG BBB C 1
ATOM 4795 O O . ARG B 1 281 ? 90.345 44.996 29.007 1.000 10.834 275 ARG BBB O 1
ATOM 4803 N N . ALA B 1 282 ? 91.716 43.310 29.648 1.000 12.154 276 ALA BBB N 1
ATOM 4804 C CA . ALA B 1 282 ? 92.321 44.062 30.763 1.000 12.256 276 ALA BBB CA 1
ATOM 4805 C C . ALA B 1 282 ? 92.863 45.392 30.219 1.000 13.627 276 ALA BBB C 1
ATOM 4806 O O . ALA B 1 282 ? 93.461 45.437 29.120 1.000 14.695 276 ALA BBB O 1
ATOM 4808 N N . SER B 1 283 ? 92.609 46.461 30.946 1.000 13.359 277 SER BBB N 1
ATOM 4809 C CA . SER B 1 283 ? 92.932 47.845 30.517 1.000 15.565 277 SER BBB CA 1
ATOM 4810 C C . SER B 1 283 ? 93.097 48.729 31.741 1.000 15.966 277 SER BBB C 1
ATOM 4811 O O . SER B 1 283 ? 92.801 48.260 32.857 1.000 18.098 277 SER BBB O 1
ATOM 4814 N N . ASP B 1 284 ? 93.528 49.968 31.542 1.000 17.635 278 ASP BBB N 1
ATOM 4815 C CA . ASP B 1 284 ? 93.539 50.961 32.636 1.000 19.884 278 ASP BBB CA 1
ATOM 4816 C C . ASP B 1 284 ? 92.142 51.074 33.249 1.000 17.545 278 ASP BBB C 1
ATOM 4817 O O . ASP B 1 284 ? 92.015 51.175 34.501 1.000 18.132 278 ASP BBB O 1
ATOM 4822 N N . ALA B 1 285 ? 91.112 51.040 32.412 1.000 16.761 279 ALA BBB N 1
ATOM 4823 C CA . ALA B 1 285 ? 89.697 51.104 32.871 1.000 16.895 279 ALA BBB CA 1
ATOM 4824 C C . ALA B 1 285 ? 89.343 49.924 33.792 1.000 16.558 279 ALA BBB C 1
ATOM 4825 O O . ALA B 1 285 ? 88.744 50.137 34.861 1.000 15.348 279 ALA BBB O 1
ATOM 4827 N N . THR B 1 286 ? 89.710 48.695 33.427 1.000 15.023 280 THR BBB N 1
ATOM 4828 C CA . THR B 1 286 ? 89.343 47.500 34.238 1.000 12.143 280 THR BBB CA 1
ATOM 4829 C C . THR B 1 286 ? 90.104 47.574 35.556 1.000 12.467 280 THR BBB C 1
ATOM 4830 O O . THR B 1 286 ? 89.524 47.219 36.595 1.000 14.411 280 THR BBB O 1
ATOM 4834 N N . ARG B 1 287 ? 91.366 48.015 35.520 1.000 14.268 281 ARG BBB N 1
ATOM 4835 C CA . ARG B 1 287 ? 92.194 48.087 36.744 1.000 15.984 281 ARG BBB CA 1
ATOM 4836 C C . ARG B 1 287 ? 91.558 49.129 37.663 1.000 17.047 281 ARG BBB C 1
ATOM 4837 O O . ARG B 1 287 ? 91.484 48.875 38.888 1.000 19.607 281 ARG BBB O 1
ATOM 4845 N N . GLN B 1 288 ? 91.044 50.227 37.100 1.000 16.604 282 GLN BBB N 1
ATOM 4846 C CA . GLN B 1 288 ? 90.437 51.300 37.914 1.000 19.197 282 GLN BBB CA 1
ATOM 4847 C C . GLN B 1 288 ? 89.189 50.738 38.598 1.000 17.376 282 GLN BBB C 1
ATOM 4848 O O . GLN B 1 288 ? 88.890 51.158 39.728 1.000 23.130 282 GLN BBB O 1
ATOM 4854 N N . LEU B 1 289 ? 88.507 49.797 37.957 1.000 18.422 283 LEU BBB N 1
ATOM 4855 C CA . LEU B 1 289 ? 87.272 49.171 38.504 1.000 19.817 283 LEU BBB CA 1
ATOM 4856 C C . LEU B 1 289 ? 87.602 48.146 39.590 1.000 20.259 283 LEU BBB C 1
ATOM 4857 O O . LEU B 1 289 ? 86.651 47.656 40.215 1.000 23.150 283 LEU BBB O 1
ATOM 4862 N N . GLY B 1 290 ? 88.874 47.799 39.774 1.000 20.423 284 GLY BBB N 1
ATOM 4863 C CA . GLY B 1 290 ? 89.320 47.020 40.937 1.000 21.150 284 GLY BBB CA 1
ATOM 4864 C C . GLY B 1 290 ? 89.596 45.571 40.584 1.000 22.482 284 GLY BBB C 1
ATOM 4865 O O . GLY B 1 290 ? 89.628 44.775 41.495 1.000 26.520 284 GLY BBB O 1
ATOM 4866 N N . THR B 1 291 ? 89.851 45.238 39.317 1.000 19.153 285 THR BBB N 1
ATOM 4867 C CA . THR B 1 291 ? 90.203 43.857 38.927 1.000 19.054 285 THR BBB CA 1
ATOM 4868 C C . THR B 1 291 ? 91.532 43.846 38.165 1.000 19.497 285 THR BBB C 1
ATOM 4869 O O . THR B 1 291 ? 91.819 44.804 37.409 1.000 18.368 285 THR BBB O 1
ATOM 4873 N N . ASP B 1 292 ? 92.296 42.772 38.348 1.000 21.741 286 ASP BBB N 1
ATOM 4874 C CA . ASP B 1 292 ? 93.633 42.604 37.725 1.000 21.901 286 ASP BBB CA 1
ATOM 4875 C C . ASP B 1 292 ? 93.494 41.903 36.367 1.000 20.632 286 ASP BBB C 1
ATOM 4876 O O . ASP B 1 292 ? 94.519 41.731 35.701 1.000 22.849 286 ASP BBB O 1
ATOM 4881 N N . GLY B 1 293 ? 92.297 41.478 35.961 1.000 15.324 287 GLY BBB N 1
ATOM 4882 C CA . GLY B 1 293 ? 92.147 40.779 34.676 1.000 15.945 287 GLY BBB CA 1
ATOM 4883 C C . GLY B 1 293 ? 91.037 41.336 33.810 1.000 14.829 287 GLY BBB C 1
ATOM 4884 O O . GLY B 1 293 ? 90.723 42.567 33.929 1.000 13.340 287 GLY BBB O 1
ATOM 4885 N N . ALA B 1 294 ? 90.477 40.465 32.945 1.000 11.849 288 ALA BBB N 1
ATOM 4886 C CA . ALA B 1 294 ? 89.426 40.870 31.997 1.000 10.766 288 ALA BBB CA 1
ATOM 4887 C C . ALA B 1 294 ? 88.096 41.019 32.730 1.000 11.693 288 ALA BBB C 1
ATOM 4888 O O . ALA B 1 294 ? 87.974 40.590 33.913 1.000 12.350 288 ALA BBB O 1
ATOM 4890 N N . LEU B 1 295 ? 87.113 41.623 32.080 1.000 11.332 289 LEU BBB N 1
ATOM 4891 C CA . LEU B 1 295 ? 85.783 41.667 32.716 1.000 12.479 289 LEU BBB CA 1
ATOM 4892 C C . LEU B 1 295 ? 84.686 41.401 31.711 1.000 9.347 289 LEU BBB C 1
ATOM 4893 O O . LEU B 1 295 ? 84.916 41.446 30.494 1.000 11.176 289 LEU BBB O 1
ATOM 4898 N N . GLY B 1 296 ? 83.569 40.967 32.271 1.000 9.241 290 GLY BBB N 1
ATOM 4899 C CA . GLY B 1 296 ? 82.371 40.659 31.499 1.000 8.009 290 GLY BBB CA 1
ATOM 4900 C C . GLY B 1 296 ? 81.218 41.537 31.933 1.000 6.277 290 GLY BBB C 1
ATOM 4901 O O . GLY B 1 296 ? 81.108 41.850 33.157 1.000 8.037 290 GLY BBB O 1
ATOM 4902 N N . ILE B 1 297 ? 80.427 41.980 30.979 1.000 6.003 291 ILE BBB N 1
ATOM 4903 C CA . ILE B 1 297 ? 79.190 42.746 31.246 1.000 6.325 291 ILE BBB CA 1
ATOM 4904 C C . ILE B 1 297 ? 78.009 42.037 30.592 1.000 6.030 291 ILE BBB C 1
ATOM 4905 O O . ILE B 1 297 ? 78.082 41.693 29.368 1.000 7.872 291 ILE BBB O 1
ATOM 4910 N N . SER B 1 298 ? 76.923 41.870 31.328 1.000 5.866 292 SER BBB N 1
ATOM 4911 C CA . SER B 1 298 ? 75.676 41.371 30.715 1.000 6.291 292 SER BBB CA 1
ATOM 4912 C C . SER B 1 298 ? 74.505 42.278 31.147 1.000 6.262 292 SER BBB C 1
ATOM 4913 O O . SER B 1 298 ? 74.482 42.735 32.329 1.000 8.103 292 SER BBB O 1
ATOM 4916 N N . VAL B 1 299 ? 73.553 42.466 30.248 1.000 6.080 293 VAL BBB N 1
ATOM 4917 C CA . VAL B 1 299 ? 72.416 43.388 30.482 1.000 6.073 293 VAL BBB CA 1
ATOM 4918 C C . VAL B 1 299 ? 71.152 42.711 29.940 1.000 6.087 293 VAL BBB C 1
ATOM 4919 O O . VAL B 1 299 ? 71.207 42.090 28.834 1.000 6.088 293 VAL BBB O 1
ATOM 4923 N N . LYS B 1 300 ? 70.040 42.879 30.644 1.000 6.630 294 LYS BBB N 1
ATOM 4924 C CA . LYS B 1 300 ? 68.707 42.531 30.130 1.000 6.476 294 LYS BBB CA 1
ATOM 4925 C C . LYS B 1 300 ? 67.775 43.735 30.401 1.000 4.412 294 LYS BBB C 1
ATOM 4926 O O . LYS B 1 300 ? 67.652 44.116 31.566 1.000 5.543 294 LYS BBB O 1
ATOM 4932 N N . ILE B 1 301 ? 67.013 44.101 29.400 1.000 4.294 295 ILE BBB N 1
ATOM 4933 C CA . ILE B 1 301 ? 65.853 45.024 29.583 1.000 4.543 295 ILE BBB CA 1
ATOM 4934 C C . ILE B 1 301 ? 64.633 44.139 29.812 1.000 4.325 295 ILE BBB C 1
ATOM 4935 O O . ILE B 1 301 ? 64.318 43.325 28.917 1.000 4.195 295 ILE BBB O 1
ATOM 4940 N N . GLU B 1 302 ? 64.015 44.232 30.983 1.000 4.340 296 GLU BBB N 1
ATOM 4941 C CA . GLU B 1 302 ? 62.949 43.297 31.396 1.000 5.346 296 GLU BBB CA 1
ATOM 4942 C C . GLU B 1 302 ? 61.883 43.147 30.323 1.000 5.951 296 GLU BBB C 1
ATOM 4943 O O . GLU B 1 302 ? 61.318 42.031 30.118 1.000 6.778 296 GLU BBB O 1
ATOM 4949 N N . ASP B 1 303 ? 61.444 44.233 29.693 1.000 8.225 297 ASP BBB N 1
ATOM 4950 C CA . ASP B 1 303 ? 60.320 44.212 28.752 1.000 8.725 297 ASP BBB CA 1
ATOM 4951 C C . ASP B 1 303 ? 60.788 43.995 27.316 1.000 9.391 297 ASP BBB C 1
ATOM 4952 O O . ASP B 1 303 ? 59.933 43.934 26.437 1.000 9.287 297 ASP BBB O 1
ATOM 4957 N N . GLY B 1 304 ? 62.072 43.850 27.040 1.000 8.150 298 GLY BBB N 1
ATOM 4958 C CA . GLY B 1 304 ? 62.477 43.493 25.668 1.000 7.164 298 GLY BBB CA 1
ATOM 4959 C C . GLY B 1 304 ? 62.764 44.599 24.699 1.000 6.504 298 GLY BBB C 1
ATOM 4960 O O . GLY B 1 304 ? 63.002 44.305 23.527 1.000 8.845 298 GLY BBB O 1
ATOM 4961 N N . ASN B 1 305 ? 62.758 45.863 25.139 1.000 7.127 299 ASN BBB N 1
ATOM 4962 C CA . ASN B 1 305 ? 62.948 47.004 24.195 1.000 6.088 299 ASN BBB CA 1
ATOM 4963 C C . ASN B 1 305 ? 64.419 47.219 23.786 1.000 5.794 299 ASN BBB C 1
ATOM 4964 O O . ASN B 1 305 ? 65.265 47.496 24.627 1.000 5.931 299 ASN BBB O 1
ATOM 4969 N N . LEU B 1 306 ? 64.731 47.074 22.508 1.000 6.665 300 LEU BBB N 1
ATOM 4970 C CA . LEU B 1 306 ? 66.114 47.110 21.972 1.000 6.691 300 LEU BBB CA 1
ATOM 4971 C C . LEU B 1 306 ? 66.660 48.548 21.991 1.000 6.051 300 LEU BBB C 1
ATOM 4972 O O . LEU B 1 306 ? 67.818 48.718 22.300 1.000 7.556 300 LEU BBB O 1
ATOM 4977 N N . GLU B 1 307 ? 65.820 49.541 21.667 1.000 6.208 301 GLU BBB N 1
ATOM 4978 C CA . GLU B 1 307 ? 66.301 50.941 21.646 1.000 6.567 301 GLU BBB CA 1
ATOM 4979 C C . GLU B 1 307 ? 66.824 51.284 23.050 1.000 6.286 301 GLU BBB C 1
ATOM 4980 O O . GLU B 1 307 ? 67.891 51.921 23.205 1.000 7.249 301 GLU BBB O 1
ATOM 4986 N N . MET B 1 308 ? 66.060 50.887 24.054 1.000 6.539 302 MET BBB N 1
ATOM 4987 C CA . MET B 1 308 ? 66.486 51.106 25.448 1.000 6.673 302 MET BBB CA 1
ATOM 4988 C C . MET B 1 308 ? 67.720 50.310 25.836 1.000 6.501 302 MET BBB C 1
ATOM 4989 O O . MET B 1 308 ? 68.583 50.808 26.586 1.000 6.688 302 MET BBB O 1
ATOM 4994 N N . LEU B 1 309 ? 67.830 49.073 25.311 1.000 6.788 303 LEU BBB N 1
ATOM 4995 C CA . LEU B 1 309 ? 69.045 48.295 25.616 1.000 6.121 303 LEU BBB CA 1
ATOM 4996 C C . LEU B 1 309 ? 70.292 49.086 25.191 1.000 6.687 303 LEU BBB C 1
ATOM 4997 O O . LEU B 1 309 ? 71.235 49.185 25.926 1.000 7.247 303 LEU BBB O 1
ATOM 5002 N N . TYR B 1 310 ? 70.339 49.508 23.940 1.000 7.069 304 TYR BBB N 1
ATOM 5003 C CA . TYR B 1 310 ? 71.561 50.166 23.435 1.000 6.446 304 TYR BBB CA 1
ATOM 5004 C C . TYR B 1 310 ? 71.878 51.470 24.190 1.000 6.781 304 TYR BBB C 1
ATOM 5005 O O . TYR B 1 310 ? 73.053 51.751 24.392 1.000 7.186 304 TYR BBB O 1
ATOM 5014 N N . ALA B 1 311 ? 70.828 52.174 24.613 1.000 6.331 305 ALA BBB N 1
ATOM 5015 C CA . ALA B 1 311 ? 70.986 53.420 25.392 1.000 6.537 305 ALA BBB CA 1
ATOM 5016 C C . ALA B 1 311 ? 71.627 53.087 26.738 1.000 5.927 305 ALA BBB C 1
ATOM 5017 O O . ALA B 1 311 ? 72.625 53.689 27.135 1.000 6.437 305 ALA BBB O 1
ATOM 5019 N N . VAL B 1 312 ? 71.095 52.023 27.366 1.000 6.601 306 VAL BBB N 1
ATOM 5020 C CA . VAL B 1 312 ? 71.604 51.619 28.704 1.000 6.884 306 VAL BBB CA 1
ATOM 5021 C C . VAL B 1 312 ? 73.046 51.113 28.620 1.000 6.472 306 VAL BBB C 1
ATOM 5022 O O . VAL B 1 312 ? 73.824 51.351 29.535 1.000 6.223 306 VAL BBB O 1
ATOM 5026 N N . VAL B 1 313 ? 73.323 50.257 27.646 1.000 6.129 307 VAL BBB N 1
ATOM 5027 C CA . VAL B 1 313 ? 74.682 49.661 27.495 1.000 6.539 307 VAL BBB CA 1
ATOM 5028 C C . VAL B 1 313 ? 75.700 50.793 27.311 1.000 6.196 307 VAL BBB C 1
ATOM 5029 O O . VAL B 1 313 ? 76.735 50.782 27.933 1.000 7.056 307 VAL BBB O 1
ATOM 5033 N N . THR B 1 314 ? 75.320 51.804 26.514 1.000 6.508 308 THR BBB N 1
ATOM 5034 C CA . THR B 1 314 ? 76.246 52.939 26.275 1.000 6.424 308 THR BBB CA 1
ATOM 5035 C C . THR B 1 314 ? 76.439 53.711 27.589 1.000 6.797 308 THR BBB C 1
ATOM 5036 O O . THR B 1 314 ? 77.556 54.127 27.927 1.000 7.768 308 THR BBB O 1
ATOM 5040 N N . GLU B 1 315 ? 75.355 53.997 28.266 1.000 6.420 309 GLU BBB N 1
ATOM 5041 C CA . GLU B 1 315 ? 75.407 54.670 29.586 1.000 6.999 309 GLU BBB CA 1
ATOM 5042 C C . GLU B 1 315 ? 76.291 53.887 30.553 1.000 6.907 309 GLU BBB C 1
ATOM 5043 O O . GLU B 1 315 ? 77.100 54.472 31.302 1.000 8.927 309 GLU BBB O 1
ATOM 5049 N N . LEU B 1 316 ? 76.145 52.566 30.583 1.000 7.490 310 LEU BBB N 1
ATOM 5050 C CA A LEU B 1 316 ? 76.944 51.759 31.520 0.480 7.842 310 LEU BBB CA 1
ATOM 5051 C CA B LEU B 1 316 ? 76.971 51.761 31.511 0.520 7.567 310 LEU BBB CA 1
ATOM 5052 C C . LEU B 1 316 ? 78.447 51.842 31.164 1.000 7.290 310 LEU BBB C 1
ATOM 5053 O O . LEU B 1 316 ? 79.252 51.889 32.059 1.000 7.531 310 LEU BBB O 1
ATOM 5062 N N . LEU B 1 317 ? 78.795 51.842 29.899 1.000 7.203 311 LEU BBB N 1
ATOM 5063 C CA . LEU B 1 317 ? 80.217 51.967 29.518 1.000 7.886 311 LEU BBB CA 1
ATOM 5064 C C . LEU B 1 317 ? 80.737 53.316 30.001 1.000 8.708 311 LEU BBB C 1
ATOM 5065 O O . LEU B 1 317 ? 81.831 53.333 30.510 1.000 11.301 311 LEU BBB O 1
ATOM 5070 N N . GLU B 1 318 ? 79.928 54.388 29.918 1.000 8.136 312 GLU BBB N 1
ATOM 5071 C CA . GLU B 1 318 ? 80.334 55.717 30.419 1.000 9.309 312 GLU BBB CA 1
ATOM 5072 C C . GLU B 1 318 ? 80.505 55.640 31.939 1.000 9.140 312 GLU BBB C 1
ATOM 5073 O O . GLU B 1 318 ? 81.514 56.171 32.446 1.000 12.088 312 GLU BBB O 1
ATOM 5079 N N . ARG B 1 319 ? 79.565 55.021 32.644 1.000 8.105 313 ARG BBB N 1
ATOM 5080 C CA . ARG B 1 319 ? 79.652 54.927 34.139 1.000 9.706 313 ARG BBB CA 1
ATOM 5081 C C . ARG B 1 319 ? 80.891 54.139 34.550 1.000 8.983 313 ARG BBB C 1
ATOM 5082 O O . ARG B 1 319 ? 81.485 54.454 35.609 1.000 12.576 313 ARG BBB O 1
ATOM 5090 N N . LEU B 1 320 ? 81.257 53.118 33.777 1.000 9.491 314 LEU BBB N 1
ATOM 5091 C CA . LEU B 1 320 ? 82.393 52.216 34.110 1.000 9.586 314 LEU BBB CA 1
ATOM 5092 C C . LEU B 1 320 ? 83.718 52.823 33.630 1.000 10.751 314 LEU BBB C 1
ATOM 5093 O O . LEU B 1 320 ? 84.777 52.251 33.953 1.000 13.219 314 LEU BBB O 1
ATOM 5098 N N . GLY B 1 321 ? 83.680 53.919 32.871 1.000 11.174 315 GLY BBB N 1
ATOM 5099 C CA . GLY B 1 321 ? 84.896 54.562 32.316 1.000 13.601 315 GLY BBB CA 1
ATOM 5100 C C . GLY B 1 321 ? 85.569 53.700 31.254 1.000 12.311 315 GLY BBB C 1
ATOM 5101 O O . GLY B 1 321 ? 86.778 53.814 31.068 1.000 13.828 315 GLY BBB O 1
ATOM 5102 N N . ILE B 1 322 ? 84.802 52.842 30.571 1.000 11.313 316 ILE BBB N 1
ATOM 5103 C CA . ILE B 1 322 ? 85.347 51.968 29.495 1.000 13.756 316 ILE BBB CA 1
ATOM 5104 C C . ILE B 1 322 ? 85.382 52.749 28.183 1.000 15.173 316 ILE BBB C 1
ATOM 5105 O O . ILE B 1 322 ? 84.347 53.214 27.747 1.000 16.970 316 ILE BBB O 1
ATOM 5110 N N . GLY B 1 323 ? 86.583 52.879 27.627 1.000 18.915 317 GLY BBB N 1
ATOM 5111 C CA . GLY B 1 323 ? 86.889 53.732 26.474 1.000 21.221 317 GLY BBB CA 1
ATOM 5112 C C 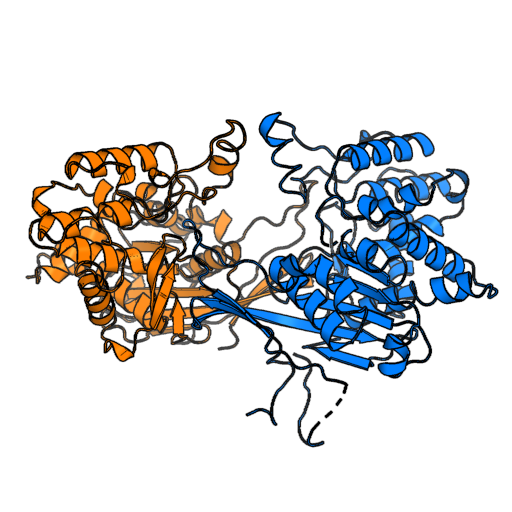. GLY B 1 323 ? 87.249 55.143 26.908 1.000 27.193 317 GLY BBB C 1
ATOM 5113 O O . GLY B 1 323 ? 87.392 55.418 28.122 1.000 34.154 317 GLY BBB O 1
ATOM 5114 N N . SER B 1 324 ? 87.404 56.022 25.948 1.000 27.354 318 SER BBB N 1
ATOM 5115 C CA . SER B 1 324 ? 87.527 57.479 26.198 1.000 26.075 318 SER BBB CA 1
ATOM 5116 C C . SER B 1 324 ? 86.199 58.124 25.828 1.000 25.515 318 SER BBB C 1
ATOM 5117 O O . SER B 1 324 ? 85.421 57.516 25.093 1.000 23.976 318 SER BBB O 1
ATOM 5120 N N . PRO B 1 325 ? 85.892 59.339 26.342 1.000 27.668 319 PRO BBB N 1
ATOM 5121 C CA . PRO B 1 325 ? 84.777 60.124 25.815 1.000 26.152 319 PRO BBB CA 1
ATOM 5122 C C . PRO B 1 325 ? 84.762 60.124 24.278 1.000 22.039 319 PRO BBB C 1
ATOM 5123 O O . PRO B 1 325 ? 83.701 60.009 23.695 1.000 21.400 319 PRO BBB O 1
ATOM 5127 N N . ASP B 1 326 ? 85.934 60.247 23.651 1.000 23.945 320 ASP BBB N 1
ATOM 5128 C CA . ASP B 1 326 ? 86.030 60.365 22.171 1.000 26.478 320 ASP BBB CA 1
ATOM 5129 C C . ASP B 1 326 ? 85.590 59.042 21.520 1.000 25.329 320 ASP BBB C 1
ATOM 5130 O O . ASP B 1 326 ? 84.863 59.106 20.518 1.000 28.820 320 ASP BBB O 1
ATOM 5135 N N . VAL B 1 327 ? 85.982 57.891 22.071 1.000 21.321 321 VAL BBB N 1
ATOM 5136 C CA . VAL B 1 327 ? 85.582 56.551 21.538 1.000 20.015 321 VAL BBB CA 1
ATOM 5137 C C . VAL B 1 327 ? 84.062 56.389 21.709 1.000 15.503 321 VAL BBB C 1
ATOM 5138 O O . VAL B 1 327 ? 83.354 56.048 20.745 1.000 21.021 321 VAL BBB O 1
ATOM 5142 N N . ARG B 1 328 ? 83.567 56.645 22.913 1.000 15.750 322 ARG BBB N 1
ATOM 5143 C CA . ARG B 1 328 ? 82.126 56.467 23.229 1.000 18.148 322 ARG BBB CA 1
ATOM 5144 C C . ARG B 1 328 ? 81.248 57.455 22.433 1.000 19.100 322 ARG BBB C 1
ATOM 5145 O O . ARG B 1 328 ? 80.069 57.122 22.193 1.000 18.087 322 ARG BBB O 1
ATOM 5153 N N . SER B 1 329 ? 81.773 58.592 21.975 1.000 16.779 323 SER BBB N 1
ATOM 5154 C CA . SER B 1 329 ? 81.001 59.602 21.201 1.000 16.938 323 SER BBB CA 1
ATOM 5155 C C . SER B 1 329 ? 80.564 59.019 19.849 1.000 16.063 323 SER BBB C 1
ATOM 5156 O O . SER B 1 329 ? 79.563 59.509 19.297 1.000 15.631 323 SER BBB O 1
ATOM 5159 N N . GLN B 1 330 ? 81.262 58.019 19.321 1.000 16.350 324 GLN BBB N 1
ATOM 5160 C CA . GLN B 1 330 ? 80.831 57.276 18.093 1.000 15.366 324 GLN BBB CA 1
ATOM 5161 C C . GLN B 1 330 ? 79.458 56.612 18.286 1.000 11.911 324 GLN BBB C 1
ATOM 5162 O O . GLN B 1 330 ? 78.809 56.258 17.270 1.000 15.016 324 GLN BBB O 1
ATOM 5168 N N . LEU B 1 331 ? 79.020 56.425 19.530 1.000 11.706 325 LEU BBB N 1
ATOM 5169 C CA . LEU B 1 331 ? 77.745 55.720 19.855 1.000 12.084 325 LEU BBB CA 1
ATOM 5170 C C . LEU B 1 331 ? 76.677 56.700 20.348 1.000 10.389 325 LEU BBB C 1
ATOM 5171 O O . LEU B 1 331 ? 75.669 56.256 20.878 1.000 10.518 325 LEU BBB O 1
ATOM 5176 N N . ALA B 1 332 ? 76.885 57.993 20.142 1.000 10.838 326 ALA BBB N 1
ATOM 5177 C CA . ALA B 1 332 ? 76.005 59.025 20.723 1.000 11.398 326 ALA BBB CA 1
ATOM 5178 C C . ALA B 1 332 ? 74.545 58.858 20.281 1.000 11.365 326 ALA BBB C 1
ATOM 5179 O O . ALA B 1 332 ? 73.656 59.116 21.108 1.000 11.160 326 ALA BBB O 1
ATOM 5181 N N . SER B 1 333 ? 74.291 58.445 19.034 1.000 12.539 327 SER BBB N 1
ATOM 5182 C CA . SER B 1 333 ? 72.923 58.279 18.494 1.000 12.992 327 SER BBB CA 1
ATOM 5183 C C . SER B 1 333 ? 72.176 57.148 19.220 1.000 11.578 327 SER BBB C 1
ATOM 5184 O O . SER B 1 333 ? 70.965 57.182 19.273 1.000 13.849 327 SER BBB O 1
ATOM 5187 N N . PHE B 1 334 ? 72.896 56.145 19.727 1.000 9.009 328 PHE BBB N 1
ATOM 5188 C CA . PHE B 1 334 ? 72.284 55.057 20.515 1.000 8.755 328 PHE BBB CA 1
ATOM 5189 C C . PHE B 1 334 ? 72.170 55.444 21.979 1.000 8.455 328 PHE BBB C 1
ATOM 5190 O O . PHE B 1 334 ? 71.197 55.072 22.617 1.000 10.424 328 PHE BBB O 1
ATOM 5198 N N . HIS B 1 335 ? 73.110 56.268 22.476 1.000 6.735 329 HIS BBB N 1
ATOM 5199 C CA . HIS B 1 335 ? 73.154 56.612 23.929 1.000 7.210 329 HIS BBB CA 1
ATOM 5200 C C . HIS B 1 335 ? 71.902 57.423 24.271 1.000 8.330 329 HIS BBB C 1
ATOM 5201 O O . HIS B 1 335 ? 71.282 57.215 25.331 1.000 8.854 329 HIS BBB O 1
ATOM 5208 N N . HIS B 1 336 ? 71.609 58.429 23.447 1.000 8.953 330 HIS BBB N 1
ATOM 5209 C CA . HIS B 1 336 ? 70.485 59.372 23.641 1.000 10.834 330 HIS BBB CA 1
ATOM 5210 C C . HIS B 1 336 ? 69.706 59.375 22.341 1.000 10.227 330 HIS BBB C 1
ATOM 5211 O O . HIS B 1 336 ? 69.897 60.248 21.486 1.000 13.420 330 HIS BBB O 1
ATOM 5218 N N . PRO B 1 337 ? 68.777 58.419 22.175 1.000 10.025 331 PRO BBB N 1
ATOM 5219 C CA . PRO B 1 337 ? 68.064 58.270 20.924 1.000 13.086 331 PRO BBB CA 1
ATOM 5220 C C . PRO B 1 337 ? 67.212 59.505 20.625 1.000 14.769 331 PRO BBB C 1
ATOM 5221 O O . PRO B 1 337 ? 66.724 60.119 21.535 1.000 17.500 331 PRO BBB O 1
ATOM 5225 N N . GLN B 1 338 ? 67.092 59.796 19.330 1.000 17.003 332 GLN BBB N 1
ATOM 5226 C CA . GLN B 1 338 ? 66.359 60.944 18.762 1.000 20.267 332 GLN BBB CA 1
ATOM 5227 C C . GLN B 1 338 ? 64.887 60.865 19.174 1.000 16.948 332 GLN BBB C 1
ATOM 5228 O O . GLN B 1 338 ? 64.297 59.768 19.104 1.000 17.418 332 GLN BBB O 1
ATOM 5234 N N . ARG B 1 339 ? 64.372 61.971 19.710 1.000 18.364 333 ARG BBB N 1
ATOM 5235 C CA . ARG B 1 339 ? 62.937 62.161 20.027 1.000 17.901 333 ARG BBB CA 1
ATOM 5236 C C . ARG B 1 339 ? 62.491 63.420 19.310 1.000 15.963 333 ARG BBB C 1
ATOM 5237 O O . ARG B 1 339 ? 62.315 64.470 19.964 1.000 14.790 333 ARG BBB O 1
ATOM 5245 N N . VAL B 1 340 ? 62.332 63.300 17.993 1.000 18.713 334 VAL BBB N 1
ATOM 5246 C CA . VAL B 1 340 ? 61.990 64.413 17.067 1.000 20.898 334 VAL BBB CA 1
ATOM 5247 C C . VAL B 1 340 ? 60.695 64.046 16.341 1.000 19.000 334 VAL BBB C 1
ATOM 5248 O O . VAL B 1 340 ? 60.568 62.877 15.891 1.000 21.096 334 VAL BBB O 1
ATOM 5252 N N . ASN B 1 341 ? 59.750 64.992 16.252 1.000 13.299 335 ASN BBB N 1
ATOM 5253 C CA . ASN B 1 341 ? 58.417 64.647 15.732 1.000 11.313 335 ASN BBB CA 1
ATOM 5254 C C . ASN B 1 341 ? 58.428 64.785 14.220 1.000 11.814 335 ASN BBB C 1
ATOM 5255 O O . ASN B 1 341 ? 59.486 65.075 13.683 1.000 14.173 335 ASN BBB O 1
ATOM 5260 N N . THR B 1 342 ? 57.258 64.635 13.600 1.000 13.042 336 THR BBB N 1
ATOM 5261 C CA . THR B 1 342 ? 57.109 64.627 12.117 1.000 12.814 336 THR BBB CA 1
ATOM 5262 C C . THR B 1 342 ? 57.392 66.018 11.526 1.000 13.342 336 THR BBB C 1
ATOM 5263 O O . THR B 1 342 ? 57.505 66.111 10.260 1.000 16.855 336 THR BBB O 1
ATOM 5267 N N . MET B 1 343 ? 57.562 67.063 12.354 1.000 13.989 337 MET BBB N 1
ATOM 5268 C CA . MET B 1 343 ? 57.851 68.434 11.859 1.000 14.618 337 MET BBB CA 1
ATOM 5269 C C . MET B 1 343 ? 59.223 68.913 12.369 1.000 15.352 337 MET BBB C 1
ATOM 5270 O O . MET B 1 343 ? 59.521 70.077 12.234 1.000 18.720 337 MET BBB O 1
ATOM 5275 N N . GLY B 1 344 ? 60.078 68.006 12.860 1.000 17.018 338 GLY BBB N 1
ATOM 5276 C CA . GLY B 1 344 ? 61.473 68.317 13.208 1.000 19.271 338 GLY BBB CA 1
ATOM 5277 C C . GLY B 1 344 ? 61.598 68.938 14.584 1.000 18.208 338 GLY BBB C 1
ATOM 5278 O O . GLY B 1 344 ? 62.656 69.486 14.884 1.000 21.673 338 GLY BBB O 1
ATOM 5279 N N . VAL B 1 345 ? 60.576 68.853 15.418 1.000 15.267 339 VAL BBB N 1
ATOM 5280 C CA . VAL B 1 345 ? 60.593 69.467 16.778 1.000 14.377 339 VAL BBB CA 1
ATOM 5281 C C . VAL B 1 345 ? 60.992 68.382 17.791 1.000 14.123 339 VAL BBB C 1
ATOM 5282 O O . VAL B 1 345 ? 60.437 67.278 17.749 1.000 14.723 339 VAL BBB O 1
ATOM 5286 N N . THR B 1 346 ? 61.920 68.703 18.689 1.000 14.811 340 THR BBB N 1
ATOM 5287 C CA . THR B 1 346 ? 62.350 67.809 19.781 1.000 15.580 340 THR BBB CA 1
ATOM 5288 C C . THR B 1 346 ? 61.235 67.748 20.804 1.000 15.451 340 THR BBB C 1
ATOM 5289 O O . THR B 1 346 ? 60.871 68.779 21.339 1.000 16.633 340 THR BBB O 1
ATOM 5293 N N . THR B 1 347 ? 60.756 66.548 21.117 1.000 14.425 341 THR BBB N 1
ATOM 5294 C CA . THR B 1 347 ? 59.587 66.363 21.999 1.000 12.526 341 THR BBB CA 1
ATOM 5295 C C . THR B 1 347 ? 59.963 65.700 23.310 1.000 10.197 341 THR BBB C 1
ATOM 5296 O O . THR B 1 347 ? 59.106 65.726 24.209 1.000 11.535 341 THR BBB O 1
ATOM 5300 N N . GLY B 1 348 ? 61.143 65.090 23.420 1.000 10.172 342 GLY BBB N 1
ATOM 5301 C CA . GLY B 1 348 ? 61.399 64.322 24.641 1.000 12.902 342 GLY BBB CA 1
ATOM 5302 C C . GLY B 1 348 ? 62.814 63.807 24.671 1.000 12.404 342 GLY BBB C 1
ATOM 5303 O O . GLY B 1 348 ? 63.641 64.295 23.905 1.000 13.557 342 GLY BBB O 1
ATOM 5304 N N . GLY B 1 349 ? 63.080 62.836 25.530 1.000 11.378 343 GLY BBB N 1
ATOM 5305 C CA . GLY B 1 349 ? 64.411 62.234 25.643 1.000 12.122 343 GLY BBB CA 1
ATOM 5306 C C . GLY B 1 349 ? 64.396 61.044 26.572 1.000 10.393 343 GLY BBB C 1
ATOM 5307 O O . GLY B 1 349 ? 63.306 60.537 26.900 1.000 9.802 343 GLY BBB O 1
ATOM 5308 N N . VAL B 1 350 ? 65.585 60.637 26.981 1.000 10.704 344 VAL BBB N 1
ATOM 5309 C CA . VAL B 1 350 ? 65.842 59.400 27.762 1.000 9.475 344 VAL BBB CA 1
ATOM 5310 C C . VAL B 1 350 ? 66.671 59.794 28.973 1.000 8.964 344 VAL BBB C 1
ATOM 5311 O O . VAL B 1 350 ? 67.501 60.709 28.891 1.000 12.756 344 VAL BBB O 1
ATOM 5315 N N . SER B 1 351 ? 66.367 59.200 30.105 1.000 7.815 345 SER BBB N 1
ATOM 5316 C CA A SER B 1 351 ? 67.072 59.438 31.384 0.500 7.871 345 SER BBB CA 1
ATOM 5317 C CA B SER B 1 351 ? 67.198 59.425 31.302 0.500 7.911 345 SER BBB CA 1
ATOM 5318 C C . SER B 1 351 ? 67.462 58.096 32.001 1.000 6.758 345 SER BBB C 1
ATOM 5319 O O . SER B 1 351 ? 66.706 57.081 31.738 1.000 9.875 345 SER BBB O 1
ATOM 5324 N N . PHE B 1 352 ? 68.435 58.115 32.874 1.000 6.369 346 PHE BBB N 1
ATOM 5325 C CA . PHE B 1 352 ? 69.002 56.896 33.492 1.000 6.720 346 PHE BBB CA 1
ATOM 5326 C C . PHE B 1 352 ? 69.048 57.047 35.000 1.000 7.363 346 PHE BBB C 1
ATOM 5327 O O . PHE B 1 352 ? 70.135 57.134 35.580 1.000 8.575 346 PHE BBB O 1
ATOM 5335 N N . PRO B 1 353 ? 67.877 57.014 35.665 1.000 7.759 347 PRO BBB N 1
ATOM 5336 C CA . PRO B 1 353 ? 67.832 57.240 37.115 1.000 9.300 347 PRO BBB CA 1
ATOM 5337 C C . PRO B 1 353 ? 68.274 56.075 37.989 1.000 13.032 347 PRO BBB C 1
ATOM 5338 O O . PRO B 1 353 ? 67.666 55.867 39.031 1.000 26.024 347 PRO BBB O 1
ATOM 5342 N N . PHE B 1 354 ? 69.209 55.253 37.516 1.000 16.646 348 PHE BBB N 1
ATOM 5343 C CA . PHE B 1 354 ? 69.755 54.051 38.188 1.000 18.052 348 PHE BBB CA 1
ATOM 5344 C C . PHE B 1 354 ? 71.144 54.385 38.746 1.000 18.389 348 PHE BBB C 1
ATOM 5345 O O . PHE B 1 354 ? 71.791 55.414 38.325 1.000 14.627 348 PHE BBB O 1
ATOM 5353 N N . LYS B 1 355 ? 71.598 53.539 39.664 1.000 20.472 349 LYS BBB N 1
ATOM 5354 C CA . LYS B 1 355 ? 72.937 53.690 40.280 1.000 18.276 349 LYS BBB CA 1
ATOM 5355 C C . LYS B 1 355 ? 73.552 52.308 40.300 1.000 11.594 349 LYS BBB C 1
ATOM 5356 O O . LYS B 1 355 ? 72.885 51.415 40.776 1.000 11.982 349 LYS BBB O 1
ATOM 5362 N N . LEU B 1 356 ? 74.755 52.165 39.765 1.000 12.172 350 LEU BBB N 1
ATOM 5363 C CA . LEU B 1 356 ? 75.472 50.881 39.862 1.000 13.202 350 LEU BBB CA 1
ATOM 5364 C C . LEU B 1 356 ? 75.717 50.601 41.347 1.000 13.703 350 LEU BBB C 1
ATOM 5365 O O . LEU B 1 356 ? 76.156 51.487 42.050 1.000 17.620 350 LEU BBB O 1
ATOM 5370 N N . ARG B 1 357 ? 75.489 49.379 41.815 1.000 11.204 351 ARG BBB N 1
ATOM 5371 C CA . ARG B 1 357 ? 75.911 49.042 43.185 1.000 13.278 351 ARG BBB CA 1
ATOM 5372 C C . ARG B 1 357 ? 77.135 48.136 43.077 1.000 14.398 351 ARG BBB C 1
ATOM 5373 O O . ARG B 1 357 ? 77.250 47.393 42.087 1.000 15.695 351 ARG BBB O 1
ATOM 5381 N N . GLY B 1 358 ? 78.075 48.293 43.996 1.000 17.777 352 GLY BBB N 1
ATOM 5382 C CA . GLY B 1 358 ? 79.338 47.522 44.011 1.000 19.393 352 GLY BBB CA 1
ATOM 5383 C C . GLY B 1 358 ? 79.441 46.652 45.238 1.000 28.513 352 GLY BBB C 1
ATOM 5384 O O . GLY B 1 358 ? 78.405 46.578 45.895 1.000 36.854 352 GLY BBB O 1
#

Secondary structure (P-SEA, 3-state):
ccccccccccbbbbbccccccbbbbbbbbbbccccccccccccccccccccccaaaaaaaaaaaccccccccccaaaaaaaaccccccaaaaaaaaaaaaaaccccccccbbbcccccaaaaaaaaaaccccccccccaaaaaaaaaaaaaaaccccccccccccaaaaaaaaaaaaaaccccccbbbbbcccccbbbbccaaaaaaaaaaaaaaaaaaaacccccaaaaaaaaaaaaaaaccccccccccccaaaaaacccbbbbbbccbbbbbbbcccaaaaaacccbbbbbbbbcccccaaaaaaaaaaaaaaacccccccccccccccccccccccccccccccccccccccccccccccc/ccccccccccccccbbbbbbbbbbccccccccccccccccccccccaaaaaaaaaaaccccccccccaaaaaaaaccccccaaaaaaaaaaaaaaccccccccbbbcccccaaaaaaaaaaccccccccccaaaaaaaaaaaaaaaccccccccccccaaaaaaaaaaaaaaccccccbbbbbcccccbbbbccaaaaaaaaaaaaaaaaaaaacccccaaaaaaaaaaaaaaaccccccccccccaaaaaacccbbbbbbccbbbbbbbcccaaaaaacccccbbbbbbcccccaaaaaaaaaaaaaaacccccccccccccccccccccccccccccccccccccc

Radius of gyration: 27.73 Å; Cα contacts (8 Å, |Δi|>4): 1701; chains: 2; bounding box: 86×73×62 Å

Sequence (713 aa):
DPFTMTPSSEDFVVTDRGGIVENSHRVHAAVVDAKGRLLYALGNPTRMMTLARSAAKPAQALAILETEGVAGYGFDDADIALMCASHSSEDRHIARTRAMLSKIKAEEADLRCGGHPSLSEMVNNRSSWIKQDFIPTAVCSNCCSGKHVGMMLAGARAIGAGTDGYHLPDHPMQGRVKRTVAELCDLDAGDVEWGTDDGCNLPTPAFPLDRLGRIYAKLLASSAADGSDAGEGQSTRCAALAHIFRAMARHPEMVAGEGRYTMLMRAFDGALVGKLGADASSYAIGVRASDATRQLGTDGALGISVKIEDGNLEMLYAVVTELLERLGIGSPDVRSQLASFHHPQRVNTMGVTTGGVSFPFKLRGDDPRLAAVARSEDFVVTDRGGIVENSHRVHAAVVDAKGRLLYALGNPTRMTLARSAAKPAQALAILETEGVAGYGFDDADIALMCASHSSEDRHIARTRAMLSKIKAEEADLRCGGHPSLSEMVNRSSWIKQDFIPTAVCSNCSGKHVGMMLAGARAIGAGTDGYHLPDHPMMQGRVKRTVAELCDLDAGDVEWGTDGCNLPTPAFPLDRLGRIYAKLASAADGSDAGEGQSTRCAALAHIFRAMARHPEMVAGEGRYTMLMRAFDGALVGKLGADASSYAIGVRASDATRQLGTDGALGISVKIEDGNLEMLYAVVTELLLERLGIGSPDVRSQLASFHHPQRVNTMGVTTGGVSSFPFKLRG

Foldseek 3Di:
DVQQDFLVQFWKFWDFQNHTDDIWRKWKFKAALQLHTQKIHFFQFPWDFCALLCQLLLLLLLVPQPQLVVLPQDLLLSLLSSALAQLDVVLLVSLVVLCVSQVHDLVLAQFFDDQGPDPVVNVVCVVVVNGDGLSSGSNSSVRSSLQSSCVRVVQDSVCSQPCVGVSNVSSLVSLCVQLVHDSVQWDWDAHNRGHITIIHTQSSSQNNLQLLQQLLQCVVVVHDDDPSSVSSNSSLCSCLVNVCSRYHPPPLSLLSVLLNSQKGKHARALQKIKMKGADDPLVVVSPDPGIMMMMMHTVRRDHLVSLLVVLVVCVVSVPDDCSSSVSSVCSNKPFQADPVRHGGITMDTPIDMDSHDPPRDHDRD/DQWWKFWDFVNHTDDIWAKWKFKAALQLHTLWIGDFQFPWDFCALLCQLLLLLLLVPQAQLVVLVQDLLLLLLSSALAQLDPVLLVSLVVLCVSQVHDLVLFQFFDDQGPDPVVNVVCVVVVHDGGLSSGSNSSVRSSLQSSCVRVPQDSVCSQPCVRVSNVSSLVSLCVQLVHDSVQWDWDAHNRGHITIIGTQSSSQNSLSLLQQLLQCVVVVHDDDPSSVSSNSSLVSCLVNVCSRYHPPPLSLLSVLLNSQKGKHARALQKIKMKGADDPLVVVSPDPGIMMMIMHTVRRDNLVSLLVVLVVCVVSVPDDPVSSVSSVCSVKPAQADPVRHGGIIMDTPTDMDD

B-factor: mean 16.07, std 12.83, range [3.41, 358.89]